Protein AF-A0A6I1EK51-F1 (afdb_monomer_lite)

Sequence (534 aa):
MQSDRTPATSALEREQICSVLRYAKEVHQCINKRSFNIDARSSDCECLYLDSIDDSLEGIDIGGPEDDFILKVTAPVIPAFPEPAPILIDWLVGETQNEDWTPDDSLRERMHLPISRCTPRDLWKASERLGLPADLHGTYALVSFEDDLVRVDEFRTWSRNKKTTLPNELLRWVDTESRQPVEQRYLPVDELNSAERKAFEKRFVELSKASAAKRQKHSTDSQPLLLPGKTPEILFSDDPARQLALTKWLAERQEWLKQTHDANIVMDLYLKLYELRTRLSDSNLRDEIVLGNYILQTAATLEADIKYPLLCRTLVFELGANAKSIELKADLAAQSRVQNEVFTALPTKFSINFNAVQDVVKDPQINEAGLEFATTDHFQASFEALANRLAPKSAWSEDKNHLPFNQGMQVAIYPRPVLLYRKRLLGVGQAISNIIDAIHDQVIDPPAALKSLVCPSSLDESLSSKPLPDLNERIARAAGESQQILLTEAANEDQLRIAQMLSEGKNVIVLGPPGTGKTHTIANLMGDLPVNVK

pLDDT: mean 75.13, std 18.63, range [26.06, 98.12]

Radius of gyration: 46.64 Å; chains: 1; bounding box: 117×69×121 Å

InterPro domains:
  IPR027417 P-loop containing nucleoside triphosphate hydrolase [G3DSA:3.40.50.300] (461-530)
  IPR027417 P-loop containing nucleoside triphosphate hydrolase [SSF52540] (487-52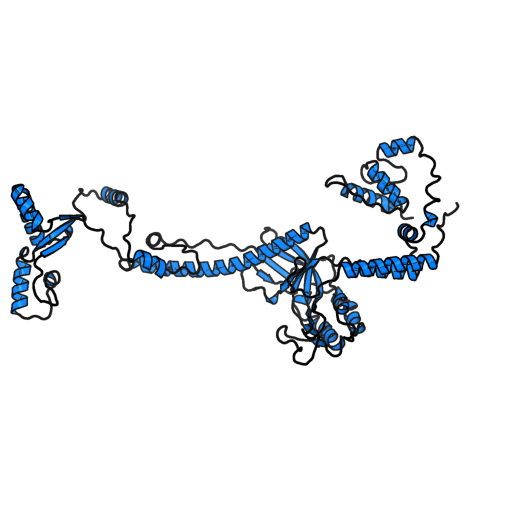9)

Organism: NCBI:txid1944635

Structure (mmCIF, N/CA/C/O backbone):
data_AF-A0A6I1EK51-F1
#
_entry.id   AF-A0A6I1EK51-F1
#
loop_
_atom_site.group_PDB
_atom_site.id
_atom_site.type_symbol
_atom_site.label_atom_id
_atom_site.label_alt_id
_atom_site.label_comp_id
_atom_site.label_asym_id
_atom_site.label_entity_id
_atom_site.label_seq_id
_atom_site.pdbx_PDB_ins_code
_atom_site.Cartn_x
_atom_site.Cartn_y
_atom_site.Cartn_z
_atom_site.occupancy
_atom_site.B_iso_or_equiv
_atom_site.auth_seq_id
_atom_site.auth_comp_id
_atom_site.auth_asym_id
_atom_site.auth_atom_id
_atom_site.pdbx_PDB_model_num
ATOM 1 N N . MET A 1 1 ? -47.350 31.816 30.071 1.00 32.69 1 MET A N 1
ATOM 2 C CA . MET A 1 1 ? -46.045 31.123 30.118 1.00 32.69 1 MET A CA 1
ATOM 3 C C . MET A 1 1 ? -46.243 29.785 30.820 1.00 32.69 1 MET A C 1
ATOM 5 O O . MET A 1 1 ? -46.012 29.687 32.015 1.00 32.69 1 MET A O 1
ATOM 9 N N . GLN A 1 2 ? -46.764 28.785 30.109 1.00 26.06 2 GLN A N 1
ATOM 10 C CA . GLN A 1 2 ? -46.686 27.387 30.533 1.00 26.06 2 GLN A CA 1
ATOM 11 C C . GLN A 1 2 ? -45.528 26.794 29.737 1.00 26.06 2 GLN A C 1
ATOM 13 O O . GLN A 1 2 ? -45.559 26.809 28.512 1.00 26.06 2 GLN A O 1
ATOM 18 N N . SER A 1 3 ? -44.456 26.402 30.420 1.00 31.52 3 SER A N 1
ATOM 19 C CA . SER A 1 3 ? -43.398 25.612 29.805 1.00 31.52 3 SER A CA 1
ATOM 20 C C . SER A 1 3 ? -43.971 24.216 29.567 1.00 31.52 3 SER A C 1
ATOM 22 O O . SER A 1 3 ? -44.177 23.492 30.545 1.00 31.52 3 SER A O 1
ATOM 24 N N . ASP A 1 4 ? -44.239 23.854 28.314 1.00 34.12 4 ASP A N 1
ATOM 25 C CA . ASP A 1 4 ? -44.448 22.461 27.908 1.00 34.12 4 ASP A CA 1
ATOM 26 C C . ASP A 1 4 ? -43.146 21.701 28.179 1.00 34.12 4 ASP A C 1
ATOM 28 O O . ASP A 1 4 ? -42.238 21.637 27.354 1.00 34.12 4 ASP A O 1
ATOM 32 N N . ARG A 1 5 ? -43.001 21.184 29.399 1.00 39.34 5 ARG A N 1
ATOM 33 C CA . ARG A 1 5 ? -41.981 20.189 29.705 1.00 39.34 5 ARG A CA 1
ATOM 34 C C . ARG A 1 5 ? -42.558 18.856 29.268 1.00 39.34 5 ARG A C 1
ATOM 36 O O . ARG A 1 5 ? -43.471 18.346 29.914 1.00 39.34 5 ARG A O 1
ATOM 43 N N . THR A 1 6 ? -42.019 18.297 28.189 1.00 49.66 6 THR A N 1
ATOM 44 C CA . THR A 1 6 ? -42.190 16.879 27.862 1.00 49.66 6 THR A CA 1
ATOM 45 C C . THR A 1 6 ? -41.964 16.042 29.128 1.00 49.66 6 THR A C 1
ATOM 47 O O . THR A 1 6 ? -40.975 16.287 29.830 1.00 49.66 6 THR A O 1
ATOM 50 N N . PRO A 1 7 ? -42.859 15.095 29.463 1.00 56.88 7 PRO A N 1
ATOM 51 C CA . PRO A 1 7 ? -42.707 14.278 30.660 1.00 56.88 7 PRO A CA 1
ATOM 52 C C . PRO A 1 7 ? -41.364 13.541 30.620 1.00 56.88 7 PRO A C 1
ATOM 54 O O . PRO A 1 7 ? -40.949 13.026 29.579 1.00 56.88 7 PRO A O 1
ATOM 57 N N . ALA A 1 8 ? -40.658 13.545 31.752 1.00 62.00 8 ALA A N 1
ATOM 58 C CA . ALA A 1 8 ? -39.363 12.890 31.873 1.00 62.00 8 ALA A CA 1
ATOM 59 C C . ALA A 1 8 ? -39.512 11.384 31.606 1.00 62.00 8 ALA A C 1
ATOM 61 O O . ALA A 1 8 ? -40.393 10.740 32.175 1.00 62.00 8 ALA A O 1
ATOM 62 N N . THR A 1 9 ? -38.642 10.840 30.754 1.00 69.06 9 THR A N 1
ATOM 63 C CA . THR A 1 9 ? -38.655 9.425 30.358 1.00 69.06 9 THR A CA 1
ATOM 64 C C . THR A 1 9 ? -38.531 8.523 31.584 1.00 69.06 9 THR A C 1
ATOM 66 O O . THR A 1 9 ? -37.636 8.719 32.413 1.00 69.06 9 THR A O 1
ATOM 69 N N . SER A 1 10 ? -39.420 7.541 31.714 1.00 80.94 10 SER A N 1
ATOM 70 C CA . SER A 1 10 ? -39.432 6.619 32.850 1.00 80.94 10 SER A CA 1
ATOM 71 C C . SER A 1 10 ? -38.206 5.697 32.849 1.00 80.94 10 SER A C 1
ATOM 73 O O . SER A 1 10 ? -37.585 5.446 31.815 1.00 80.94 10 SER A O 1
ATOM 75 N N . ALA A 1 11 ? -37.852 5.149 34.016 1.00 80.75 11 ALA A N 1
ATOM 76 C CA . ALA A 1 11 ? -36.734 4.207 34.131 1.00 80.75 11 ALA A CA 1
ATOM 77 C C . ALA A 1 11 ? -36.932 2.946 33.265 1.00 80.75 11 ALA A C 1
ATOM 79 O O . ALA A 1 11 ? -35.971 2.434 32.696 1.00 80.75 11 ALA A O 1
ATOM 80 N N . LEU A 1 12 ? -38.180 2.483 33.126 1.00 82.31 12 LEU A N 1
ATOM 81 C CA . LEU A 1 12 ? -38.532 1.338 32.284 1.00 82.31 12 LEU A CA 1
ATOM 82 C C . LEU A 1 12 ? -38.312 1.643 30.796 1.00 82.31 12 LEU A C 1
ATOM 84 O O . LEU A 1 12 ? -37.705 0.841 30.091 1.00 82.31 12 LEU A O 1
ATOM 88 N N . GLU A 1 13 ? -38.755 2.815 30.335 1.00 81.62 13 GLU A N 1
ATOM 89 C CA . GLU A 1 13 ? -38.559 3.260 28.950 1.00 81.62 13 GLU A CA 1
ATOM 90 C C . GLU A 1 13 ? -37.073 3.422 28.616 1.00 81.62 13 GLU A C 1
ATOM 92 O O . GLU A 1 13 ? -36.632 2.994 27.551 1.00 81.62 13 GLU A O 1
ATOM 97 N N . ARG A 1 14 ? -36.275 3.984 29.535 1.00 85.38 14 ARG A N 1
ATOM 98 C CA . ARG A 1 14 ? -34.819 4.099 29.350 1.00 85.38 14 ARG A CA 1
ATOM 99 C C . ARG A 1 14 ? -34.161 2.733 29.192 1.00 85.38 14 ARG A C 1
ATOM 101 O O . ARG A 1 14 ? -33.374 2.553 28.268 1.00 85.38 14 ARG A O 1
ATOM 108 N N . GLU A 1 15 ? -34.512 1.761 30.032 1.00 86.56 15 GLU A N 1
ATOM 109 C CA . GLU A 1 15 ? -33.936 0.415 29.939 1.00 86.56 15 GLU A CA 1
ATOM 110 C C . GLU A 1 15 ? -34.327 -0.293 28.634 1.00 86.56 15 GLU A C 1
ATOM 112 O O . GLU A 1 15 ? -33.496 -0.939 27.995 1.00 86.56 15 GLU A O 1
ATOM 117 N N . GLN A 1 16 ? -35.570 -0.128 28.183 1.00 85.88 16 GLN A N 1
ATOM 118 C CA . GLN A 1 16 ? -36.017 -0.674 26.905 1.00 85.88 16 GLN A CA 1
ATOM 119 C C . GLN A 1 16 ? -35.296 -0.023 25.708 1.00 85.88 16 GLN A C 1
ATOM 121 O O . GLN A 1 16 ? -34.880 -0.735 24.793 1.00 85.88 16 GLN A O 1
ATOM 126 N N . ILE A 1 17 ? -35.074 1.297 25.728 1.00 86.25 17 ILE A N 1
ATOM 127 C CA . ILE A 1 17 ? -34.278 2.002 24.707 1.00 86.25 17 ILE A CA 1
ATOM 128 C C . ILE A 1 17 ? -32.831 1.495 24.711 1.00 86.25 17 ILE A C 1
ATOM 130 O O . ILE A 1 17 ? -32.292 1.163 23.652 1.00 86.25 17 ILE A O 1
ATOM 134 N N . CYS A 1 18 ? -32.212 1.364 25.888 1.00 87.38 18 CYS A N 1
ATOM 135 C CA . CYS A 1 18 ? -30.871 0.798 26.023 1.00 87.38 18 CYS A CA 1
ATOM 136 C C . CYS A 1 18 ? -30.801 -0.634 25.474 1.00 87.38 18 CYS A C 1
ATOM 138 O O . CYS A 1 18 ? -29.835 -0.976 24.798 1.00 87.38 18 CYS A O 1
ATOM 140 N N . SER A 1 19 ? -31.830 -1.457 25.692 1.00 86.88 19 SER A N 1
ATOM 141 C CA . SER A 1 19 ? -31.914 -2.814 25.138 1.00 86.88 19 SER A CA 1
ATOM 142 C C . SER A 1 19 ? -31.932 -2.828 23.601 1.00 86.88 19 SER A C 1
ATOM 144 O O . SER A 1 19 ? -31.164 -3.567 22.983 1.00 86.88 19 SER A O 1
ATOM 146 N N . VAL A 1 20 ? -32.723 -1.955 22.965 1.00 87.38 20 VAL A N 1
ATOM 147 C CA . VAL A 1 20 ? -32.745 -1.811 21.494 1.00 87.38 20 VAL A CA 1
ATOM 148 C C . VAL A 1 20 ? -31.381 -1.369 20.959 1.00 87.38 20 VAL A C 1
ATOM 150 O O . VAL A 1 20 ? -30.902 -1.906 19.961 1.00 87.38 20 VAL A O 1
ATOM 153 N N . LEU A 1 21 ? -30.722 -0.424 21.634 1.00 87.06 21 LEU A N 1
ATOM 154 C CA . LEU A 1 21 ? -29.387 0.039 21.254 1.00 87.06 21 LEU A CA 1
ATOM 155 C C . LEU A 1 21 ? -28.322 -1.058 21.415 1.00 87.06 21 LEU A C 1
ATOM 157 O O . LEU A 1 21 ? -27.471 -1.206 20.536 1.00 87.06 21 LEU A O 1
ATOM 161 N N . ARG A 1 22 ? -28.385 -1.869 22.482 1.00 87.06 22 ARG A N 1
ATOM 162 C CA . ARG A 1 22 ? -27.519 -3.052 22.649 1.00 87.06 22 ARG A CA 1
ATOM 163 C C . ARG A 1 22 ? -27.724 -4.041 21.503 1.00 87.06 22 ARG A C 1
ATOM 165 O O . ARG A 1 22 ? -26.744 -4.454 20.890 1.00 87.06 22 ARG A O 1
ATOM 172 N N . TYR A 1 23 ? -28.975 -4.343 21.152 1.00 86.31 23 TYR A N 1
ATOM 173 C CA . TYR A 1 23 ? -29.287 -5.210 20.015 1.00 86.31 23 TYR A CA 1
ATOM 174 C C . TYR A 1 23 ? -28.735 -4.650 18.695 1.00 86.31 23 TYR A C 1
ATOM 176 O O . TYR A 1 23 ? -28.079 -5.365 17.942 1.00 86.31 23 TYR A O 1
ATOM 184 N N . ALA A 1 24 ? -28.921 -3.354 18.426 1.00 83.38 24 ALA A N 1
ATOM 185 C CA . ALA A 1 24 ? -28.376 -2.709 17.230 1.00 83.38 24 ALA A CA 1
ATOM 186 C C . ALA A 1 24 ? -26.839 -2.779 17.177 1.00 83.38 24 ALA A C 1
ATOM 188 O O . ALA A 1 24 ? -26.269 -3.012 16.109 1.00 83.38 24 ALA A O 1
ATOM 189 N N . LYS A 1 25 ? -26.165 -2.625 18.325 1.00 81.31 25 LYS A N 1
ATOM 190 C CA . LYS A 1 25 ? -24.712 -2.798 18.451 1.00 81.31 25 LYS A CA 1
ATOM 191 C C . LYS A 1 25 ? -24.286 -4.228 18.112 1.00 81.31 25 LYS A C 1
ATOM 193 O O . LYS A 1 25 ? -23.350 -4.395 17.334 1.00 81.31 25 LYS A O 1
ATOM 198 N N . GLU A 1 26 ? -24.969 -5.239 18.644 1.00 78.12 26 GLU A N 1
ATOM 199 C CA . GLU A 1 26 ? -24.680 -6.652 18.354 1.00 78.12 26 GLU A CA 1
ATOM 200 C C . GLU A 1 26 ? -24.901 -6.985 16.874 1.00 78.12 26 GLU A C 1
ATOM 202 O O . GLU A 1 26 ? -24.024 -7.559 16.229 1.00 78.12 26 GLU A O 1
ATOM 207 N N . VAL A 1 27 ? -26.023 -6.550 16.292 1.00 78.88 27 VAL A N 1
ATOM 208 C CA . VAL A 1 27 ? -26.305 -6.727 14.859 1.00 78.88 27 VAL A CA 1
ATOM 209 C C . VAL A 1 27 ? -25.224 -6.063 14.007 1.00 78.88 27 VAL A C 1
ATOM 211 O O . VAL A 1 27 ? -24.719 -6.677 13.068 1.00 78.88 27 VAL A O 1
ATOM 214 N N . HIS A 1 28 ? -24.816 -4.840 14.351 1.00 73.94 28 HIS A N 1
ATOM 215 C CA . HIS A 1 28 ? -23.736 -4.142 13.658 1.00 73.94 28 HIS A CA 1
ATOM 216 C C . HIS A 1 28 ? -22.404 -4.906 13.743 1.00 73.94 28 HIS A C 1
ATOM 218 O O . HIS A 1 28 ? -21.699 -5.010 12.741 1.00 73.94 28 HIS A O 1
ATOM 224 N N . GLN A 1 29 ? -22.073 -5.485 14.902 1.00 69.00 29 GLN A N 1
ATOM 225 C CA . GLN A 1 29 ? -20.880 -6.321 15.080 1.00 69.00 29 GLN A CA 1
ATOM 226 C C . GLN A 1 29 ? -20.943 -7.617 14.262 1.00 69.00 29 GLN A C 1
ATOM 228 O O . GLN A 1 29 ? -19.933 -8.032 13.694 1.00 69.00 29 GLN A O 1
ATOM 233 N N . CYS A 1 30 ? -22.115 -8.250 14.168 1.00 67.19 30 CYS A N 1
ATOM 234 C CA . CYS A 1 30 ? -22.306 -9.451 13.358 1.00 67.19 30 CYS A CA 1
ATOM 235 C C . CYS A 1 30 ? -22.201 -9.166 11.856 1.00 67.19 30 CYS A C 1
ATOM 237 O O . CYS A 1 30 ? -21.575 -9.943 11.138 1.00 67.19 30 CYS A O 1
ATOM 239 N N . ILE A 1 31 ? -22.790 -8.061 11.386 1.00 64.88 31 ILE A N 1
ATOM 240 C CA . ILE A 1 31 ? -22.738 -7.652 9.974 1.00 64.88 31 ILE A CA 1
ATOM 241 C C . ILE A 1 31 ? -21.311 -7.265 9.578 1.00 64.88 31 ILE A C 1
ATOM 243 O O . ILE A 1 31 ? -20.850 -7.630 8.501 1.00 64.88 31 ILE A O 1
ATOM 247 N N . ASN A 1 32 ? -20.592 -6.573 10.462 1.00 61.59 32 ASN A N 1
ATOM 248 C CA . ASN A 1 32 ? -19.251 -6.057 10.194 1.00 61.59 32 ASN A CA 1
ATOM 249 C C . ASN A 1 32 ? -18.153 -6.914 10.830 1.00 61.59 32 ASN A C 1
ATOM 251 O O . ASN A 1 32 ? -17.145 -6.379 11.297 1.00 61.59 32 ASN A O 1
ATOM 255 N N . LYS A 1 33 ? -18.341 -8.240 10.876 1.00 63.34 33 LYS A N 1
ATOM 256 C CA . LYS A 1 33 ? -17.359 -9.160 11.458 1.00 63.34 33 LYS A CA 1
ATOM 257 C C . LYS A 1 33 ? -16.041 -9.046 10.683 1.00 63.34 33 LYS A C 1
ATOM 259 O O . LYS A 1 33 ? -15.922 -9.506 9.551 1.00 63.34 33 LYS A O 1
ATOM 264 N N . ARG A 1 34 ? -15.074 -8.356 11.286 1.00 67.88 34 ARG A N 1
ATOM 265 C CA . ARG A 1 34 ? -13.834 -7.928 10.636 1.00 67.88 34 ARG A CA 1
ATOM 266 C C . ARG A 1 34 ? -12.855 -9.094 10.535 1.00 67.88 34 ARG A C 1
ATOM 268 O O . ARG A 1 34 ? -12.642 -9.805 11.515 1.00 67.88 34 ARG A O 1
ATOM 275 N N . SER A 1 35 ? -12.225 -9.249 9.372 1.00 76.62 35 SER A N 1
ATOM 276 C CA . SER A 1 35 ? -10.992 -10.031 9.274 1.00 76.62 35 SER A CA 1
ATOM 277 C C . SER A 1 35 ? -9.847 -9.193 9.832 1.00 76.62 35 SER A C 1
ATOM 279 O O . SER A 1 35 ? -9.621 -8.070 9.379 1.00 76.62 35 SER A O 1
ATOM 281 N N . PHE A 1 36 ? -9.133 -9.732 10.814 1.00 87.62 36 PHE A N 1
ATOM 282 C CA . PHE A 1 36 ? -7.933 -9.111 11.370 1.00 87.62 36 PHE A CA 1
ATOM 283 C C . PHE A 1 36 ? -6.652 -9.704 10.777 1.00 87.62 36 PHE A C 1
ATOM 285 O O . PHE A 1 36 ? -5.587 -9.561 11.365 1.00 87.62 36 PHE A O 1
ATOM 292 N N . ASN A 1 37 ? -6.737 -10.339 9.610 1.00 91.00 37 ASN A N 1
ATOM 293 C CA . ASN A 1 37 ? -5.582 -10.752 8.826 1.00 91.00 37 ASN A CA 1
ATOM 294 C C . ASN A 1 37 ? -5.502 -9.890 7.558 1.00 91.00 37 ASN A C 1
ATOM 296 O O . ASN A 1 37 ? -6.319 -10.054 6.651 1.00 91.00 37 ASN A O 1
ATOM 300 N N . ILE A 1 38 ? -4.541 -8.961 7.518 1.00 91.44 38 ILE A N 1
ATOM 301 C CA . ILE A 1 38 ? -4.350 -8.039 6.382 1.00 91.44 38 ILE A CA 1
ATOM 302 C C . ILE A 1 38 ? -3.726 -8.703 5.147 1.00 91.44 38 ILE A C 1
ATOM 304 O O . ILE A 1 38 ? -3.858 -8.163 4.055 1.00 91.44 38 ILE A O 1
ATOM 308 N N . ASP A 1 39 ? -3.095 -9.872 5.302 1.00 87.62 39 ASP A N 1
ATOM 309 C CA . ASP A 1 39 ? -2.516 -10.632 4.184 1.00 87.62 39 ASP A CA 1
ATOM 310 C C . ASP A 1 39 ? -3.556 -11.515 3.482 1.00 87.62 39 ASP A C 1
ATOM 312 O O . ASP A 1 39 ? -3.334 -12.000 2.368 1.00 87.62 39 ASP A O 1
ATOM 316 N N . ALA A 1 40 ? -4.693 -11.767 4.135 1.00 79.88 40 ALA A N 1
ATOM 317 C CA . ALA A 1 40 ? -5.772 -12.536 3.545 1.00 79.88 40 ALA A CA 1
ATOM 318 C C . ALA A 1 40 ? -6.351 -11.746 2.364 1.00 79.88 40 ALA A C 1
ATOM 320 O O . ALA A 1 40 ? -7.013 -10.727 2.557 1.00 79.88 40 ALA A O 1
ATOM 321 N N . ARG A 1 41 ? -6.098 -12.219 1.133 1.00 65.50 41 ARG A N 1
ATOM 322 C CA . ARG A 1 41 ? -6.604 -11.593 -0.100 1.00 65.50 41 ARG A CA 1
ATOM 323 C C . ARG A 1 41 ? -8.112 -11.359 0.016 1.00 65.50 41 ARG A C 1
ATOM 325 O O . ARG A 1 41 ? -8.895 -12.307 0.009 1.00 65.50 41 ARG A O 1
ATOM 332 N N . SER A 1 42 ? -8.502 -10.094 0.104 1.00 69.62 42 SER A N 1
ATOM 333 C CA . SER A 1 42 ? -9.885 -9.644 0.213 1.00 69.62 42 SER A CA 1
ATOM 334 C C . SER A 1 42 ? -10.058 -8.392 -0.636 1.00 69.62 42 SER A C 1
ATOM 336 O O . SER A 1 42 ? -9.165 -7.555 -0.689 1.00 69.62 42 SER A O 1
ATOM 338 N N . SER A 1 43 ? -11.216 -8.232 -1.276 1.00 65.06 43 SER A N 1
ATOM 339 C CA . SER A 1 43 ? -11.540 -7.013 -2.032 1.00 65.06 43 SER A CA 1
ATOM 340 C C . SER A 1 43 ? -11.581 -5.755 -1.157 1.00 65.06 43 SER A C 1
ATOM 342 O O . SER A 1 43 ? -11.458 -4.643 -1.661 1.00 65.06 43 SER A O 1
ATOM 344 N N . ASP A 1 44 ? -11.775 -5.935 0.151 1.00 70.44 44 ASP A N 1
ATOM 345 C CA . ASP A 1 44 ? -12.018 -4.861 1.115 1.00 70.44 44 ASP A CA 1
ATOM 346 C C . ASP A 1 44 ? -10.744 -4.383 1.837 1.00 70.44 44 ASP A C 1
ATOM 348 O O . ASP A 1 44 ? -10.822 -3.496 2.692 1.00 70.44 44 ASP A O 1
ATOM 352 N N . CYS A 1 45 ? -9.592 -5.005 1.562 1.00 83.75 45 CYS A N 1
ATOM 353 C CA . CYS A 1 45 ? -8.348 -4.769 2.286 1.00 83.75 45 CYS A CA 1
ATOM 354 C C . CYS A 1 45 ? -7.134 -4.982 1.376 1.00 83.75 45 CYS A C 1
ATOM 356 O O . CYS A 1 45 ? -6.926 -6.082 0.869 1.00 83.75 45 CYS A O 1
ATOM 358 N N . GLU A 1 46 ? -6.302 -3.953 1.233 1.00 91.31 46 GLU A N 1
ATOM 359 C CA . GLU A 1 46 ? -5.016 -4.045 0.541 1.00 91.31 46 GLU A CA 1
ATOM 360 C C . GLU A 1 46 ? -3.896 -3.523 1.426 1.00 91.31 46 GLU A C 1
ATOM 362 O O . GLU A 1 46 ? -4.007 -2.444 2.009 1.00 91.31 46 GLU A O 1
ATOM 367 N N . CYS A 1 47 ? -2.804 -4.281 1.502 1.00 93.56 47 CYS A N 1
ATOM 368 C CA . CYS A 1 47 ? -1.622 -3.903 2.257 1.00 93.56 47 CYS A CA 1
ATOM 369 C C . CYS A 1 47 ? -0.383 -3.790 1.360 1.00 93.56 47 CYS A C 1
ATOM 371 O O . CYS A 1 47 ? -0.192 -4.571 0.424 1.00 93.56 47 CYS A O 1
ATOM 373 N N . LEU A 1 48 ? 0.483 -2.834 1.680 1.00 94.81 48 LEU A N 1
ATOM 374 C CA . LEU A 1 48 ? 1.817 -2.675 1.110 1.00 94.81 48 LEU A CA 1
ATOM 375 C C . LEU A 1 48 ? 2.795 -2.427 2.259 1.00 94.81 48 LEU A C 1
ATOM 377 O O . LEU A 1 48 ? 2.662 -1.448 2.988 1.00 94.81 48 LEU A O 1
ATOM 381 N N . TYR A 1 49 ? 3.757 -3.325 2.451 1.00 94.94 49 TYR A N 1
ATOM 382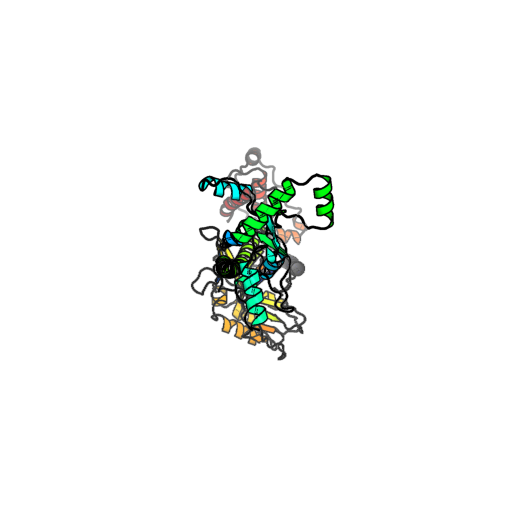 C CA . TYR A 1 49 ? 4.770 -3.160 3.490 1.00 94.94 49 TYR A CA 1
ATOM 383 C C . TYR A 1 49 ? 5.860 -2.205 3.012 1.00 94.94 49 TYR A C 1
ATOM 385 O O . TYR A 1 49 ? 6.365 -2.379 1.903 1.00 94.94 49 TYR A O 1
ATOM 393 N N . LEU A 1 50 ? 6.254 -1.235 3.843 1.00 93.44 50 LEU A N 1
ATOM 394 C CA . LEU A 1 50 ? 7.299 -0.279 3.448 1.00 93.44 50 LEU A CA 1
ATOM 395 C C . LEU A 1 50 ? 8.640 -0.986 3.210 1.00 93.44 50 LEU A C 1
ATOM 397 O O . LEU A 1 50 ? 9.333 -0.675 2.256 1.00 93.44 50 LEU A O 1
ATOM 401 N N . ASP A 1 51 ? 8.931 -2.030 3.990 1.00 91.88 51 ASP A N 1
ATOM 402 C CA . ASP A 1 51 ? 10.135 -2.862 3.850 1.00 91.88 51 ASP A CA 1
ATOM 403 C C . ASP A 1 51 ? 10.199 -3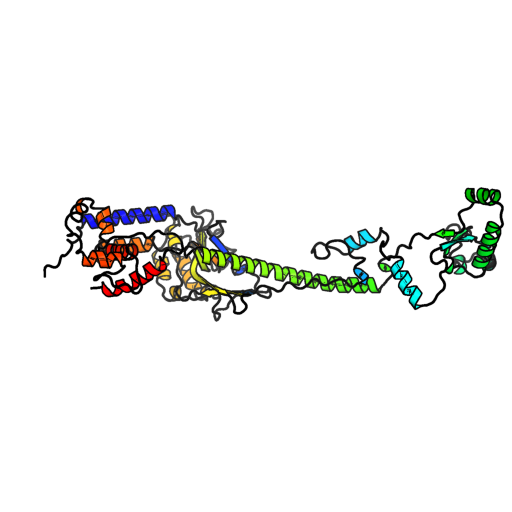.729 2.580 1.00 91.88 51 ASP A C 1
ATOM 405 O O . ASP A 1 51 ? 11.185 -4.431 2.364 1.00 91.88 51 ASP A O 1
ATOM 409 N N . SER A 1 52 ? 9.130 -3.742 1.782 1.00 92.31 52 SER A N 1
ATOM 410 C CA . SER A 1 52 ? 9.075 -4.450 0.498 1.00 92.31 52 SER A CA 1
ATOM 411 C C . SER A 1 52 ? 9.234 -3.522 -0.704 1.00 92.31 52 SER A C 1
ATOM 413 O O . SER A 1 52 ? 9.263 -4.003 -1.834 1.00 92.31 52 SER A O 1
ATOM 415 N N . ILE A 1 53 ? 9.303 -2.212 -0.463 1.00 92.88 53 ILE A N 1
ATOM 416 C CA . ILE A 1 53 ? 9.522 -1.198 -1.487 1.00 92.88 53 ILE A CA 1
ATOM 417 C C . ILE A 1 53 ? 11.032 -1.002 -1.617 1.00 92.88 53 ILE A C 1
ATOM 419 O O . ILE A 1 53 ? 11.709 -0.785 -0.616 1.00 92.88 53 ILE A O 1
ATOM 423 N N . ASP A 1 54 ? 11.546 -1.096 -2.840 1.00 91.94 54 ASP A N 1
ATOM 424 C CA . ASP A 1 54 ? 12.943 -0.789 -3.132 1.00 91.94 54 ASP A CA 1
ATOM 425 C C . ASP A 1 54 ? 13.109 0.731 -3.262 1.00 91.94 54 ASP A C 1
ATOM 427 O O . ASP A 1 54 ? 12.753 1.326 -4.280 1.00 91.94 54 ASP A O 1
ATOM 431 N N . ASP A 1 55 ? 13.597 1.360 -2.196 1.00 89.75 55 ASP A N 1
ATOM 432 C CA . ASP A 1 55 ? 13.863 2.798 -2.112 1.00 89.75 55 ASP A CA 1
ATOM 433 C C . ASP A 1 55 ? 15.179 3.212 -2.790 1.00 89.75 55 ASP A C 1
ATOM 435 O O . ASP A 1 55 ? 15.503 4.397 -2.837 1.00 89.75 55 ASP A O 1
ATOM 439 N N . SER A 1 56 ? 15.930 2.261 -3.360 1.00 92.19 56 SER A N 1
ATOM 440 C CA . SER A 1 56 ? 17.106 2.566 -4.182 1.00 92.19 56 SER A CA 1
ATOM 441 C C . SER A 1 56 ? 16.750 2.969 -5.619 1.00 92.19 56 SER A C 1
ATOM 443 O O . SER A 1 56 ? 17.598 3.516 -6.332 1.00 92.19 56 SER A O 1
ATOM 445 N N . LEU A 1 57 ? 15.506 2.719 -6.045 1.00 92.56 57 LEU A N 1
ATOM 446 C CA . LEU A 1 57 ? 15.016 3.031 -7.385 1.00 92.56 57 LEU A CA 1
ATOM 447 C C . LEU A 1 57 ? 14.703 4.524 -7.540 1.00 92.56 57 LEU A C 1
ATOM 449 O O . LEU A 1 57 ? 14.004 5.130 -6.727 1.00 92.56 57 LEU A O 1
ATOM 453 N N . GLU A 1 58 ? 15.165 5.115 -8.644 1.00 91.38 58 GLU A N 1
ATOM 454 C CA . GLU A 1 58 ? 14.917 6.525 -8.946 1.00 91.38 58 GLU A CA 1
ATOM 455 C C . GLU A 1 58 ? 13.411 6.811 -9.074 1.00 91.38 58 GLU A C 1
ATOM 457 O O . GLU A 1 58 ? 12.711 6.230 -9.904 1.00 91.38 58 GLU A O 1
ATOM 462 N N . GLY A 1 59 ? 12.917 7.751 -8.266 1.00 91.19 59 GLY A N 1
ATOM 463 C CA . GLY A 1 59 ? 11.512 8.155 -8.248 1.00 91.19 59 GLY A CA 1
ATOM 464 C C . GLY A 1 59 ? 10.703 7.586 -7.084 1.00 91.19 59 GLY A C 1
ATOM 465 O O . GLY A 1 59 ? 9.535 7.958 -6.963 1.00 91.19 59 GLY A O 1
ATOM 466 N N . ILE A 1 60 ? 11.289 6.751 -6.224 1.00 95.31 60 ILE A N 1
ATOM 467 C CA . ILE A 1 60 ? 10.700 6.333 -4.948 1.00 95.31 60 ILE A CA 1
ATOM 468 C C . ILE A 1 60 ? 11.459 7.016 -3.811 1.00 95.31 60 ILE A C 1
ATOM 470 O O . ILE A 1 60 ? 12.651 6.795 -3.651 1.00 95.31 60 ILE A O 1
ATOM 474 N N . ASP A 1 61 ? 10.752 7.787 -2.987 1.00 93.75 61 ASP A N 1
ATOM 475 C CA . ASP A 1 61 ? 11.300 8.368 -1.762 1.00 93.75 61 ASP A CA 1
ATOM 476 C C . ASP A 1 61 ? 10.467 7.893 -0.559 1.00 93.75 61 ASP A C 1
ATOM 478 O O . ASP A 1 61 ? 9.252 8.126 -0.493 1.00 93.75 61 ASP A O 1
ATOM 482 N N . ILE A 1 62 ? 11.110 7.235 0.409 1.00 92.56 62 ILE A N 1
ATOM 483 C CA . ILE A 1 62 ? 10.512 6.936 1.718 1.00 92.56 62 ILE A CA 1
ATOM 484 C C . ILE A 1 62 ? 10.862 8.087 2.658 1.00 92.56 62 ILE A C 1
ATOM 486 O O . ILE A 1 62 ? 12.034 8.407 2.846 1.00 92.56 62 ILE A O 1
ATOM 490 N N . GLY A 1 63 ? 9.839 8.723 3.226 1.00 87.75 63 GLY A N 1
ATOM 491 C CA . GLY A 1 63 ? 10.033 9.897 4.072 1.00 87.75 63 GLY A CA 1
ATOM 492 C C . GLY A 1 63 ? 10.729 9.556 5.385 1.00 87.75 63 GLY A C 1
ATOM 493 O O . GLY A 1 63 ? 10.450 8.530 6.013 1.00 87.75 63 GLY A O 1
ATOM 494 N N . GLY A 1 64 ? 11.643 10.427 5.799 1.00 84.56 64 GLY A N 1
ATOM 495 C CA . GLY A 1 64 ? 12.292 10.384 7.098 1.00 84.56 64 GLY A CA 1
ATOM 496 C C . GLY A 1 64 ? 11.423 10.980 8.215 1.00 84.56 64 GLY A C 1
ATOM 497 O O . GLY A 1 64 ? 10.287 11.391 7.994 1.00 84.56 64 GLY A O 1
ATOM 498 N N . PRO A 1 65 ? 11.949 11.056 9.449 1.00 77.00 65 PRO A N 1
ATOM 499 C CA . PRO A 1 65 ? 11.216 11.597 10.599 1.00 77.00 65 PRO A CA 1
ATOM 500 C C . PRO A 1 65 ? 10.893 13.098 10.495 1.00 77.00 65 PRO A C 1
ATOM 502 O O . PRO A 1 65 ? 9.982 13.563 11.171 1.00 77.00 65 PRO A O 1
ATOM 505 N N . GLU A 1 66 ? 11.627 13.847 9.669 1.00 78.56 66 GLU A N 1
ATOM 506 C CA . GLU A 1 66 ? 11.427 15.290 9.456 1.00 78.56 66 GLU A CA 1
ATOM 507 C C . GLU A 1 66 ? 10.521 15.596 8.249 1.00 78.56 66 GLU A C 1
ATOM 509 O O . GLU A 1 66 ? 10.127 16.747 8.049 1.00 78.56 66 GLU A O 1
ATOM 514 N N . ASP A 1 67 ? 10.202 14.587 7.432 1.00 85.62 67 ASP A N 1
ATOM 515 C CA . ASP A 1 67 ? 9.387 14.753 6.230 1.00 85.62 67 ASP A CA 1
ATOM 516 C C . ASP A 1 67 ? 7.886 14.713 6.563 1.00 85.62 67 ASP A C 1
ATOM 518 O O . ASP A 1 67 ? 7.430 14.006 7.463 1.00 85.62 67 ASP A O 1
ATOM 522 N N . ASP A 1 68 ? 7.083 15.465 5.806 1.00 86.31 68 ASP A N 1
ATOM 523 C CA . ASP A 1 68 ? 5.621 15.511 5.968 1.00 86.31 68 ASP A CA 1
ATOM 524 C C . ASP A 1 68 ? 4.887 14.358 5.250 1.00 86.31 68 ASP A C 1
ATOM 526 O O . ASP A 1 68 ? 3.664 14.210 5.374 1.00 86.31 68 ASP A O 1
ATOM 530 N N . PHE A 1 69 ? 5.631 13.522 4.521 1.00 92.38 69 PHE A N 1
ATOM 531 C CA . PHE A 1 69 ? 5.156 12.352 3.787 1.00 92.38 69 PHE A CA 1
ATOM 532 C C . PHE A 1 69 ? 5.837 11.072 4.283 1.00 92.38 69 PHE A C 1
ATOM 534 O O . PHE A 1 69 ? 6.945 11.110 4.796 1.00 92.38 69 PHE A O 1
ATOM 541 N N . ILE A 1 70 ? 5.181 9.919 4.110 1.00 95.06 70 ILE A N 1
ATOM 542 C CA . ILE A 1 70 ? 5.771 8.597 4.400 1.00 95.06 70 ILE A CA 1
ATOM 543 C C . ILE A 1 70 ? 6.269 7.894 3.136 1.00 95.06 70 ILE A C 1
ATOM 545 O O . ILE A 1 70 ? 7.226 7.128 3.177 1.00 95.06 70 ILE A O 1
ATOM 549 N N . LEU A 1 71 ? 5.617 8.149 2.002 1.00 95.75 71 LEU A N 1
ATOM 550 C CA . LEU A 1 71 ? 5.976 7.587 0.707 1.00 95.75 71 LEU A CA 1
ATOM 551 C C . LEU A 1 71 ? 5.645 8.599 -0.383 1.00 95.75 71 LEU A C 1
ATOM 553 O O . LEU A 1 71 ? 4.520 9.101 -0.454 1.00 95.75 71 LEU A O 1
ATOM 557 N N . LYS A 1 72 ? 6.615 8.848 -1.252 1.00 95.31 72 LYS A N 1
ATOM 558 C CA . LYS A 1 72 ? 6.470 9.642 -2.461 1.00 95.31 72 LYS A CA 1
ATOM 559 C C . LYS A 1 72 ? 6.918 8.810 -3.647 1.00 95.31 72 LYS A C 1
ATOM 561 O O . LYS A 1 72 ? 8.002 8.242 -3.641 1.00 95.31 72 LYS A O 1
ATOM 566 N N . VAL A 1 73 ? 6.070 8.741 -4.667 1.00 96.62 73 VAL A N 1
ATOM 567 C CA . VAL A 1 73 ? 6.376 8.023 -5.906 1.00 96.62 73 VAL A CA 1
ATOM 568 C C . VAL A 1 73 ? 6.153 8.953 -7.083 1.00 96.62 73 VAL A C 1
ATOM 570 O O . VAL A 1 73 ? 5.057 9.488 -7.270 1.00 96.62 73 VAL A O 1
ATOM 573 N N . THR A 1 74 ? 7.196 9.151 -7.876 1.00 95.62 74 THR A N 1
ATOM 574 C CA . THR A 1 74 ? 7.186 9.966 -9.087 1.00 95.62 74 THR A CA 1
ATOM 575 C C . THR A 1 74 ? 7.126 9.059 -10.304 1.00 95.62 74 THR A C 1
ATOM 577 O O . THR A 1 74 ? 7.932 8.147 -10.440 1.00 95.62 74 THR A O 1
ATOM 580 N N . ALA A 1 75 ? 6.175 9.321 -11.202 1.00 94.00 75 ALA A N 1
ATOM 581 C CA . ALA A 1 75 ? 6.044 8.602 -12.458 1.00 94.00 75 ALA A CA 1
ATOM 582 C C . ALA A 1 75 ? 7.372 8.674 -13.236 1.00 94.00 75 ALA A C 1
ATOM 584 O O . ALA A 1 75 ? 7.809 9.782 -13.585 1.00 94.00 75 ALA A O 1
ATOM 585 N N . PRO A 1 76 ? 8.009 7.527 -13.513 1.00 93.19 76 PRO A N 1
ATOM 586 C CA . PRO A 1 76 ? 9.322 7.495 -14.130 1.00 93.19 76 PRO A CA 1
ATOM 587 C C . PRO A 1 76 ? 9.219 7.839 -15.615 1.00 93.19 76 PRO A C 1
ATOM 589 O O . PRO A 1 76 ? 8.175 7.680 -16.259 1.00 93.19 76 PRO A O 1
ATOM 592 N N . VAL A 1 77 ? 10.327 8.313 -16.179 1.00 89.81 77 VAL A N 1
ATOM 593 C CA . VAL A 1 77 ? 10.455 8.494 -17.626 1.00 89.81 77 VAL A CA 1
ATOM 594 C C . VAL A 1 77 ? 11.076 7.228 -18.190 1.00 89.81 77 VAL A C 1
ATOM 596 O O . VAL A 1 77 ? 12.244 6.953 -17.947 1.00 89.81 77 VAL A O 1
ATOM 599 N N . ILE A 1 78 ? 10.297 6.467 -18.957 1.00 88.06 78 ILE A N 1
ATOM 600 C CA . ILE A 1 78 ? 10.810 5.272 -19.627 1.00 88.06 78 ILE A CA 1
ATOM 601 C C . ILE A 1 78 ? 11.826 5.726 -20.688 1.00 88.06 78 ILE A C 1
ATOM 603 O O . ILE A 1 78 ? 11.459 6.515 -21.572 1.00 88.06 78 ILE A O 1
ATOM 607 N N . PRO A 1 79 ? 13.093 5.280 -20.612 1.00 89.38 79 PRO A N 1
ATOM 608 C CA . PRO A 1 79 ? 14.110 5.686 -21.567 1.00 89.38 79 PRO A CA 1
ATOM 609 C C . PRO A 1 79 ? 13.756 5.180 -22.968 1.00 89.38 79 PRO A C 1
ATOM 611 O O . PRO A 1 79 ? 13.233 4.077 -23.154 1.00 89.38 79 PRO A O 1
ATOM 614 N N . ALA A 1 80 ? 14.051 5.998 -23.978 1.00 91.12 80 ALA A N 1
ATOM 615 C CA . ALA A 1 80 ? 13.848 5.604 -25.363 1.00 91.12 80 ALA A CA 1
ATOM 616 C C . ALA A 1 80 ? 14.775 4.436 -25.721 1.00 91.12 80 ALA A C 1
ATOM 618 O O . ALA A 1 80 ? 15.946 4.420 -25.340 1.00 91.12 80 ALA A O 1
ATOM 619 N N . PHE A 1 81 ? 14.248 3.479 -26.482 1.00 91.81 81 PHE A N 1
ATOM 620 C CA . PHE A 1 81 ? 15.026 2.344 -26.958 1.00 91.81 81 PHE A CA 1
ATOM 621 C C . PHE A 1 81 ? 16.207 2.821 -27.826 1.00 91.81 81 PHE A C 1
ATOM 623 O O . PHE A 1 81 ? 15.985 3.595 -28.763 1.00 91.81 81 PHE A O 1
ATOM 630 N N . PRO A 1 82 ? 17.449 2.375 -27.556 1.00 92.00 82 PRO A N 1
ATOM 631 C CA . PRO A 1 82 ? 18.601 2.740 -28.370 1.00 92.00 82 PRO A CA 1
ATOM 632 C C . PRO A 1 82 ? 18.495 2.078 -29.747 1.00 92.00 82 PRO A C 1
ATOM 634 O O . PRO A 1 82 ? 18.621 0.859 -29.885 1.00 92.00 82 PRO A O 1
ATOM 637 N N . GLU A 1 83 ? 18.260 2.878 -30.788 1.00 88.56 83 GLU A N 1
ATOM 638 C CA . GLU A 1 83 ? 18.161 2.357 -32.151 1.00 88.56 83 GLU A CA 1
ATOM 639 C C . GLU A 1 83 ? 19.520 1.829 -32.646 1.00 88.56 83 GLU A C 1
ATOM 641 O O . GLU A 1 83 ? 20.547 2.500 -32.492 1.00 88.56 83 GLU A O 1
ATOM 646 N N . PRO A 1 84 ? 19.557 0.634 -33.264 1.00 86.56 84 PRO A N 1
ATOM 647 C CA . PRO A 1 84 ? 20.789 0.091 -33.814 1.00 86.56 84 PRO A CA 1
ATOM 648 C C . PRO A 1 84 ? 21.307 0.951 -34.968 1.00 86.56 84 PRO A C 1
ATOM 650 O O . PRO A 1 84 ? 20.544 1.507 -35.759 1.00 86.56 84 PRO A O 1
ATOM 653 N N . ALA A 1 85 ? 22.633 1.019 -35.107 1.00 81.81 85 ALA A N 1
ATOM 654 C CA . ALA A 1 85 ? 23.262 1.734 -36.213 1.00 81.81 85 ALA A CA 1
ATOM 655 C C . ALA A 1 85 ? 22.754 1.209 -37.575 1.00 81.81 85 ALA A C 1
ATOM 657 O O . ALA A 1 85 ? 22.541 0.002 -37.706 1.00 81.81 85 ALA A O 1
ATOM 658 N N . PRO A 1 86 ? 22.656 2.050 -38.627 1.00 76.94 86 PRO A N 1
ATOM 659 C CA . PRO A 1 86 ? 22.133 1.636 -39.934 1.00 76.94 86 PRO A CA 1
ATOM 660 C C . PRO A 1 86 ? 22.798 0.388 -40.526 1.00 76.94 86 PRO A C 1
ATOM 662 O O . PRO A 1 86 ? 22.145 -0.412 -41.185 1.00 76.94 86 PRO A O 1
ATOM 665 N N . ILE A 1 87 ? 24.087 0.186 -40.233 1.00 69.62 87 ILE A N 1
ATOM 666 C CA . ILE A 1 87 ? 24.864 -0.979 -40.675 1.00 69.62 87 ILE A CA 1
ATOM 667 C C . ILE A 1 87 ? 24.405 -2.309 -40.043 1.00 69.62 87 ILE A C 1
ATOM 669 O O . ILE A 1 87 ? 24.763 -3.372 -40.541 1.00 69.62 87 ILE A O 1
ATOM 673 N N . LEU A 1 88 ? 23.631 -2.259 -38.953 1.00 72.06 88 LEU A N 1
ATOM 674 C CA . LEU A 1 88 ? 23.112 -3.408 -38.205 1.00 72.06 88 LEU A CA 1
ATOM 675 C C . LEU A 1 88 ? 21.620 -3.667 -38.440 1.00 72.06 88 LEU A C 1
ATOM 677 O O . LEU A 1 88 ? 21.165 -4.773 -38.164 1.00 72.06 88 LEU A O 1
ATOM 681 N N . ILE A 1 89 ? 20.856 -2.686 -38.935 1.00 71.88 89 ILE A N 1
ATOM 682 C CA . ILE A 1 89 ? 19.392 -2.795 -39.111 1.00 71.88 89 ILE A CA 1
ATOM 683 C C . ILE A 1 89 ? 19.037 -4.010 -39.979 1.00 71.88 89 ILE A C 1
ATOM 685 O O . ILE A 1 89 ? 18.165 -4.804 -39.635 1.00 71.88 89 ILE A O 1
ATOM 689 N N . ASP A 1 90 ? 19.793 -4.215 -41.057 1.00 66.62 90 ASP A N 1
ATOM 690 C CA . ASP A 1 90 ? 19.637 -5.355 -41.963 1.00 66.62 90 ASP A CA 1
ATOM 691 C C . ASP A 1 90 ? 20.286 -6.651 -41.446 1.00 66.62 90 ASP A C 1
ATOM 693 O O . ASP A 1 90 ? 20.386 -7.613 -42.205 1.00 66.62 90 ASP A O 1
ATOM 697 N N . TRP A 1 91 ? 20.719 -6.709 -40.182 1.00 68.25 91 TRP A N 1
ATOM 698 C CA . TRP A 1 91 ? 21.324 -7.897 -39.554 1.00 68.25 91 TRP A CA 1
ATOM 699 C C . TRP A 1 91 ? 20.615 -8.362 -38.281 1.00 68.25 91 TRP A C 1
ATOM 701 O O . TRP A 1 91 ? 20.515 -9.566 -38.059 1.00 68.25 91 TRP A O 1
A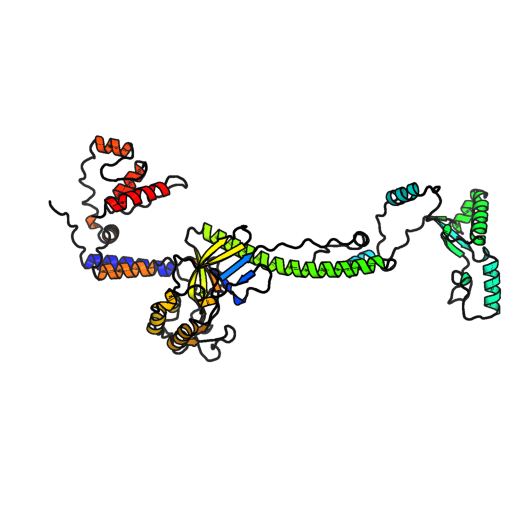TOM 711 N N . LEU A 1 92 ? 19.983 -7.460 -37.538 1.00 75.25 92 LEU A N 1
ATOM 712 C CA . LEU A 1 92 ? 19.149 -7.796 -36.383 1.00 75.25 92 LEU A CA 1
ATOM 713 C C . LEU A 1 92 ? 17.744 -8.249 -36.841 1.00 75.25 92 LEU A C 1
ATOM 715 O O . LEU A 1 92 ? 17.170 -7.639 -37.745 1.00 75.25 92 LEU A O 1
ATOM 719 N N . VAL A 1 93 ? 17.212 -9.344 -36.284 1.00 68.12 93 VAL A N 1
ATOM 720 C CA . VAL A 1 93 ? 15.874 -9.898 -36.597 1.00 68.12 93 VAL A CA 1
ATOM 721 C C . VAL A 1 93 ? 15.115 -10.151 -35.289 1.00 68.12 93 VAL A C 1
ATOM 723 O O . VAL A 1 93 ? 15.714 -10.358 -34.238 1.00 68.12 93 VAL A O 1
ATOM 726 N N . GLY A 1 94 ? 13.786 -10.133 -35.331 1.00 71.81 94 GLY A N 1
ATOM 727 C CA . GLY A 1 94 ? 12.954 -10.401 -34.159 1.00 71.81 94 GLY A CA 1
ATOM 728 C C . GLY A 1 94 ? 12.787 -9.193 -33.237 1.00 71.81 94 GLY A C 1
ATOM 729 O O . GLY A 1 94 ? 13.096 -8.055 -33.592 1.00 71.81 94 GLY A O 1
ATOM 730 N N . GLU A 1 95 ? 12.241 -9.442 -32.050 1.00 79.38 95 GLU A N 1
ATOM 731 C CA . GLU A 1 95 ? 11.883 -8.402 -31.085 1.00 79.38 95 GLU A CA 1
ATOM 732 C C . GLU A 1 95 ? 13.097 -8.001 -30.244 1.00 79.38 95 GLU A C 1
ATOM 734 O O . GLU A 1 95 ? 13.250 -8.413 -29.099 1.00 79.38 95 GLU A O 1
ATOM 739 N N . THR A 1 96 ? 13.968 -7.159 -30.804 1.00 80.62 96 THR A N 1
ATOM 740 C CA . THR A 1 96 ? 15.212 -6.704 -30.151 1.00 80.62 96 THR A CA 1
ATOM 741 C C . THR A 1 96 ? 14.997 -6.007 -28.803 1.00 80.62 96 THR A C 1
ATOM 743 O O . THR A 1 96 ? 15.950 -5.816 -28.054 1.00 80.62 96 THR A O 1
ATOM 746 N N . GLN A 1 97 ? 13.768 -5.601 -28.488 1.00 82.81 97 GLN A N 1
ATOM 747 C CA . GLN A 1 97 ? 13.390 -4.980 -27.216 1.00 82.81 97 GLN A CA 1
ATOM 748 C C . GLN A 1 97 ? 13.144 -6.002 -26.097 1.00 82.81 97 GLN A C 1
ATOM 750 O O . GLN A 1 97 ? 13.201 -5.629 -24.931 1.00 82.81 97 GLN A O 1
ATOM 755 N N . ASN A 1 98 ? 12.892 -7.271 -26.429 1.00 82.81 98 ASN A N 1
ATOM 756 C CA . ASN A 1 98 ? 12.598 -8.313 -25.449 1.00 82.81 98 ASN A CA 1
ATOM 757 C C . ASN A 1 98 ? 13.866 -8.714 -24.681 1.00 82.81 98 ASN A C 1
ATOM 759 O O . ASN A 1 98 ? 14.899 -8.951 -25.300 1.00 82.81 98 ASN A O 1
ATOM 763 N N . GLU A 1 99 ? 13.800 -8.816 -23.356 1.00 81.56 99 GLU A N 1
ATOM 764 C CA . GLU A 1 99 ? 14.929 -9.181 -22.491 1.00 81.56 99 GLU A CA 1
ATOM 765 C C . GLU A 1 99 ? 15.604 -10.492 -22.928 1.00 81.56 99 GLU A C 1
ATOM 767 O O . GLU A 1 99 ? 16.831 -10.544 -23.022 1.00 81.56 99 GLU A O 1
ATOM 772 N N . ASP A 1 100 ? 14.806 -11.485 -23.329 1.00 80.56 100 ASP A N 1
ATOM 773 C CA . ASP A 1 100 ? 15.270 -12.812 -23.758 1.00 80.56 100 ASP A CA 1
ATOM 774 C C . ASP A 1 100 ? 15.925 -12.832 -25.151 1.00 80.56 100 ASP A C 1
ATOM 776 O O . ASP A 1 100 ? 16.464 -13.855 -25.580 1.00 80.56 100 ASP A O 1
ATOM 780 N N . TRP A 1 101 ? 15.869 -11.726 -25.899 1.00 83.06 101 TRP A N 1
ATOM 781 C CA . TRP A 1 101 ? 16.437 -11.665 -27.243 1.00 83.06 101 TRP A CA 1
ATOM 782 C C . TRP A 1 101 ? 17.966 -11.770 -27.199 1.00 83.06 101 TRP A C 1
ATOM 784 O O . TRP A 1 101 ? 18.637 -11.022 -26.480 1.00 83.06 101 TRP A O 1
ATOM 794 N N . THR A 1 102 ? 18.528 -12.645 -28.039 1.00 72.12 102 THR A N 1
ATOM 795 C CA . THR A 1 102 ? 19.977 -12.770 -28.220 1.00 72.12 102 THR A CA 1
ATOM 796 C C . THR A 1 102 ? 20.409 -12.391 -29.641 1.00 72.12 102 THR A C 1
ATOM 798 O O . THR A 1 102 ? 19.697 -12.663 -30.616 1.00 72.12 102 THR A O 1
ATOM 801 N N . PRO A 1 103 ? 21.604 -11.791 -29.804 1.00 67.12 103 PRO A N 1
ATOM 802 C CA . PRO A 1 103 ? 22.158 -11.523 -31.127 1.00 67.12 103 PRO A CA 1
ATOM 803 C C . PRO A 1 103 ? 22.418 -12.820 -31.899 1.00 67.12 103 PRO A C 1
ATOM 805 O O . PRO A 1 103 ? 22.280 -12.831 -33.119 1.00 67.12 103 PRO A O 1
ATOM 808 N N . ASP A 1 104 ? 22.731 -13.915 -31.204 1.00 62.06 104 ASP A N 1
ATOM 809 C CA . ASP A 1 104 ? 22.960 -15.218 -31.820 1.00 62.06 104 ASP A CA 1
ATOM 810 C C . ASP A 1 104 ? 21.711 -15.734 -32.528 1.00 62.06 104 ASP A C 1
ATOM 812 O O . ASP A 1 104 ? 21.842 -16.261 -33.623 1.00 62.06 104 ASP A O 1
ATOM 816 N N . ASP A 1 105 ? 20.508 -15.544 -31.985 1.00 57.56 105 ASP A N 1
ATOM 817 C CA . ASP A 1 105 ? 19.274 -15.987 -32.648 1.00 57.56 105 ASP A CA 1
ATOM 818 C C . ASP A 1 105 ? 18.999 -15.192 -33.937 1.00 57.56 105 ASP A C 1
ATOM 820 O O . ASP A 1 105 ? 18.665 -15.769 -34.973 1.00 57.56 105 ASP A O 1
ATOM 824 N N . SER A 1 106 ? 19.268 -13.882 -33.921 1.00 57.94 106 SER A N 1
ATOM 825 C CA . SER A 1 106 ? 19.175 -13.021 -35.114 1.00 57.94 106 SER A CA 1
ATOM 826 C C . SER A 1 106 ? 20.217 -13.344 -36.180 1.00 57.94 106 SER A C 1
ATOM 828 O O . SER A 1 106 ? 19.941 -13.303 -37.380 1.00 57.94 106 SER A O 1
ATOM 830 N N . LEU A 1 107 ? 21.440 -13.649 -35.742 1.00 55.25 107 LEU A N 1
ATOM 831 C CA . LEU A 1 107 ? 22.557 -13.979 -36.618 1.00 55.25 107 LEU A CA 1
ATOM 832 C C . LEU A 1 107 ? 22.456 -15.427 -37.124 1.00 55.25 107 LEU A C 1
ATOM 834 O O . LEU A 1 107 ? 22.840 -15.687 -38.262 1.00 55.25 107 LEU A O 1
ATOM 838 N N . ARG A 1 108 ? 21.857 -16.348 -36.355 1.00 48.84 108 ARG A N 1
ATOM 839 C CA . ARG A 1 108 ? 21.550 -17.734 -36.755 1.00 48.84 108 ARG A CA 1
ATOM 840 C C . ARG A 1 108 ? 20.527 -17.794 -37.887 1.00 48.84 108 ARG A C 1
ATOM 842 O O . ARG A 1 108 ? 20.710 -18.597 -38.799 1.00 48.84 108 ARG A O 1
ATOM 849 N N . GLU A 1 109 ? 19.514 -16.924 -37.890 1.00 44.28 109 GLU A N 1
ATOM 850 C CA . GLU A 1 109 ? 18.570 -16.808 -39.017 1.00 44.28 109 GLU A CA 1
ATOM 851 C C . GLU A 1 109 ? 19.205 -16.178 -40.276 1.00 44.28 109 GLU A C 1
ATOM 853 O O . GLU A 1 109 ? 18.784 -16.472 -41.396 1.00 44.28 109 GLU A O 1
ATOM 858 N N . ARG A 1 110 ? 20.259 -15.358 -40.125 1.00 46.75 110 ARG A N 1
ATOM 859 C CA . ARG A 1 110 ? 20.975 -14.688 -41.234 1.00 46.75 110 ARG A CA 1
ATOM 860 C C . ARG A 1 110 ? 22.188 -15.463 -41.776 1.00 46.75 110 ARG A C 1
ATOM 862 O O . ARG A 1 110 ? 22.586 -15.223 -42.910 1.00 46.75 110 ARG A O 1
ATOM 869 N N . MET A 1 111 ? 22.765 -16.402 -41.020 1.00 36.12 111 MET A N 1
ATOM 870 C CA . MET A 1 111 ? 23.903 -17.235 -41.458 1.00 36.12 111 MET A CA 1
ATOM 871 C C . MET A 1 111 ? 23.547 -18.257 -42.553 1.00 36.12 111 MET A C 1
ATOM 873 O O . MET A 1 111 ? 24.442 -18.879 -43.124 1.00 36.12 111 MET A O 1
ATOM 877 N N . HIS A 1 112 ? 22.259 -18.424 -42.872 1.00 37.06 112 HIS A N 1
ATOM 878 C CA . HIS A 1 112 ? 21.782 -19.382 -43.875 1.00 37.06 112 HIS A CA 1
ATOM 879 C C . HIS A 1 112 ? 20.807 -18.792 -44.913 1.00 37.06 112 HIS A C 1
ATOM 881 O O . HIS A 1 112 ? 20.243 -19.549 -45.705 1.00 37.06 112 HIS A O 1
ATOM 887 N N . LEU A 1 113 ? 20.601 -17.465 -44.955 1.00 32.19 113 LEU A N 1
ATOM 888 C CA . LEU A 1 113 ? 19.694 -16.820 -45.916 1.00 32.19 113 LEU A CA 1
ATOM 889 C C . LEU A 1 113 ? 20.311 -15.557 -46.558 1.00 32.19 113 LEU A C 1
ATOM 891 O O . LEU A 1 113 ? 20.874 -14.721 -45.855 1.00 32.19 113 LEU A O 1
ATOM 895 N N . PRO A 1 114 ? 20.184 -15.377 -47.889 1.00 29.12 114 PRO A N 1
ATOM 896 C CA . PRO A 1 114 ? 20.779 -14.255 -48.615 1.00 29.12 114 PRO A CA 1
ATOM 897 C C . PRO A 1 114 ? 20.127 -12.908 -48.260 1.00 29.12 114 PRO A C 1
ATOM 899 O O . PRO A 1 114 ? 18.906 -12.819 -48.111 1.00 29.12 114 PRO A O 1
ATOM 902 N N . ILE A 1 115 ? 20.937 -11.839 -48.223 1.00 34.47 115 ILE A N 1
ATOM 903 C CA . ILE A 1 115 ? 20.505 -10.436 -48.077 1.00 34.47 115 ILE A CA 1
ATOM 904 C C . ILE A 1 115 ? 19.619 -10.056 -49.272 1.00 34.47 115 ILE A C 1
ATOM 906 O O . ILE A 1 115 ? 20.071 -9.538 -50.291 1.00 34.47 115 ILE A O 1
ATOM 910 N N . SER A 1 116 ? 18.320 -10.308 -49.165 1.00 34.34 116 SER A N 1
ATOM 911 C CA . SER A 1 116 ? 17.337 -9.779 -50.103 1.00 34.34 116 SER A CA 1
ATOM 912 C C . SER A 1 116 ? 16.889 -8.412 -49.616 1.00 34.34 116 SER A C 1
ATOM 914 O O . SER A 1 116 ? 15.902 -8.344 -48.888 1.00 34.34 116 SER A O 1
ATOM 916 N N . ARG A 1 117 ? 17.625 -7.355 -50.003 1.00 33.75 117 ARG A N 1
ATOM 917 C CA . ARG A 1 117 ? 17.136 -5.977 -50.283 1.00 33.75 117 ARG A CA 1
ATOM 918 C C . ARG A 1 117 ? 18.283 -4.952 -50.405 1.00 33.75 117 ARG A C 1
ATOM 920 O O . ARG A 1 117 ? 18.241 -3.886 -49.815 1.00 33.75 117 ARG A O 1
ATOM 927 N N . CYS A 1 118 ? 19.265 -5.202 -51.269 1.00 33.31 118 CYS A N 1
ATOM 928 C CA . CYS A 1 118 ? 19.813 -4.090 -52.053 1.00 33.31 118 CYS A CA 1
ATOM 929 C C . CYS A 1 118 ? 19.028 -4.077 -53.356 1.00 33.31 118 CYS A C 1
ATOM 931 O O . CYS A 1 118 ? 19.120 -5.021 -54.144 1.00 33.31 118 CYS A O 1
ATOM 933 N N . THR A 1 119 ? 18.182 -3.067 -53.568 1.00 36.88 119 THR A N 1
ATOM 934 C CA . THR A 1 119 ? 17.502 -2.995 -54.857 1.00 36.88 119 THR A CA 1
ATOM 935 C C . THR A 1 119 ? 18.522 -2.567 -55.916 1.00 36.88 119 THR A C 1
ATOM 937 O O . THR A 1 119 ? 19.341 -1.682 -55.657 1.00 36.88 119 THR A O 1
ATOM 940 N N . PRO A 1 120 ? 18.480 -3.129 -57.136 1.00 35.28 120 PRO A N 1
ATOM 941 C CA . PRO A 1 120 ? 19.335 -2.696 -58.249 1.00 35.28 120 PRO A CA 1
ATOM 942 C C . PRO A 1 120 ? 19.297 -1.177 -58.516 1.00 35.28 120 PRO A C 1
ATOM 944 O O . PRO A 1 120 ? 20.207 -0.614 -59.118 1.00 35.28 120 PRO A O 1
ATOM 947 N N . ARG A 1 121 ? 18.247 -0.497 -58.037 1.00 34.44 121 ARG A N 1
ATOM 948 C CA . ARG A 1 121 ? 18.019 0.945 -58.151 1.00 34.44 121 ARG A CA 1
ATOM 949 C C . ARG A 1 121 ? 18.964 1.788 -57.283 1.00 34.44 121 ARG A C 1
ATOM 951 O O . ARG A 1 121 ? 19.268 2.917 -57.662 1.00 34.44 121 ARG A O 1
ATOM 958 N N . ASP A 1 122 ? 19.437 1.247 -56.163 1.00 36.38 122 ASP A N 1
ATOM 959 C CA . ASP A 1 122 ? 20.336 1.944 -55.233 1.00 36.38 122 ASP A CA 1
ATOM 960 C C . ASP A 1 122 ? 21.799 1.859 -55.699 1.00 36.38 122 ASP A C 1
ATOM 962 O O . ASP A 1 122 ? 22.538 2.840 -55.615 1.00 36.38 122 ASP A O 1
ATOM 966 N N . LEU A 1 123 ? 22.177 0.736 -56.325 1.00 37.47 123 LEU A N 1
ATOM 967 C CA . LEU A 1 123 ? 23.462 0.559 -57.018 1.00 37.47 123 LEU A CA 1
ATOM 968 C C . LEU A 1 123 ? 23.563 1.432 -58.286 1.00 37.47 123 LEU A C 1
ATOM 970 O O . LEU A 1 123 ? 24.624 1.981 -58.578 1.00 37.47 123 LEU A O 1
ATOM 974 N N . TRP A 1 124 ? 22.446 1.639 -58.991 1.00 36.41 124 TRP A N 1
ATOM 975 C CA . TRP A 1 124 ? 22.360 2.510 -60.174 1.00 36.41 124 TRP A CA 1
ATOM 976 C C . TRP A 1 124 ? 22.599 3.999 -59.840 1.00 36.41 124 TRP A C 1
ATOM 978 O O . TRP A 1 124 ? 23.373 4.677 -60.518 1.00 36.41 124 TRP A O 1
ATOM 988 N N . LYS A 1 125 ? 22.028 4.532 -58.750 1.00 34.41 125 LYS A N 1
ATOM 989 C CA . LYS A 1 125 ? 22.255 5.943 -58.359 1.00 34.41 125 LYS A CA 1
ATOM 990 C C . LYS A 1 125 ? 23.710 6.249 -57.971 1.00 34.41 125 LYS A C 1
ATOM 992 O O . LYS A 1 125 ? 24.134 7.404 -58.050 1.00 34.41 125 LYS A O 1
ATOM 997 N N . ALA A 1 126 ? 24.476 5.238 -57.557 1.00 36.00 126 ALA A N 1
ATOM 998 C CA . ALA A 1 126 ? 25.900 5.368 -57.256 1.00 36.00 126 ALA A CA 1
ATOM 999 C C . ALA A 1 126 ? 26.774 5.363 -58.526 1.00 36.00 126 ALA A C 1
ATOM 1001 O O . ALA A 1 126 ? 27.746 6.116 -58.592 1.00 36.00 126 ALA A O 1
ATOM 1002 N N . SER A 1 127 ? 26.405 4.591 -59.557 1.00 34.62 127 SER A N 1
ATOM 1003 C CA . SER A 1 127 ? 27.145 4.532 -60.828 1.00 34.62 127 SER A CA 1
ATOM 1004 C C . SER A 1 127 ? 26.960 5.788 -61.691 1.00 34.62 127 SER A C 1
ATOM 1006 O O . SER A 1 127 ? 27.905 6.226 -62.345 1.00 34.62 127 SER A O 1
ATOM 1008 N N . GLU A 1 128 ? 25.782 6.427 -61.647 1.00 33.91 128 GLU A N 1
ATOM 1009 C CA . GLU A 1 128 ? 25.518 7.701 -62.346 1.00 33.91 128 GLU A CA 1
ATOM 1010 C C . GLU A 1 128 ? 26.376 8.867 -61.831 1.00 33.91 128 GLU A C 1
ATOM 1012 O O . GLU A 1 128 ? 26.753 9.743 -62.607 1.00 33.91 128 GLU A O 1
ATOM 1017 N N . ARG A 1 129 ? 26.749 8.869 -60.544 1.00 34.84 129 ARG A N 1
ATOM 1018 C CA . ARG A 1 129 ? 27.642 9.890 -59.964 1.00 34.84 129 ARG A CA 1
ATOM 1019 C C . ARG A 1 129 ? 29.104 9.759 -60.408 1.00 34.84 129 ARG A C 1
ATOM 1021 O O . ARG A 1 129 ? 29.859 10.709 -60.218 1.00 34.84 129 ARG A O 1
ATOM 1028 N N . LEU A 1 130 ? 29.501 8.617 -60.978 1.00 33.66 130 LEU A N 1
ATOM 1029 C CA . LEU A 1 130 ? 30.895 8.280 -61.307 1.00 33.66 130 LEU A CA 1
ATOM 1030 C C . LEU A 1 130 ? 31.171 8.136 -62.817 1.00 33.66 130 LEU A C 1
ATOM 1032 O O . LEU A 1 130 ? 32.325 7.979 -63.203 1.00 33.66 130 LEU A O 1
ATOM 1036 N N . GLY A 1 131 ? 30.147 8.230 -63.675 1.00 29.56 131 GLY A N 1
ATOM 1037 C CA . GLY A 1 131 ? 30.315 8.382 -65.127 1.00 29.56 131 GLY A CA 1
ATOM 1038 C C . GLY A 1 131 ? 30.915 7.183 -65.880 1.00 29.56 131 GLY A C 1
ATOM 1039 O O . GLY A 1 131 ? 31.607 7.393 -66.874 1.00 29.56 131 GLY A O 1
ATOM 1040 N N . LEU A 1 132 ? 30.670 5.941 -65.440 1.00 34.00 132 LEU A N 1
ATOM 1041 C CA . LEU A 1 132 ? 31.159 4.723 -66.111 1.00 34.00 132 LEU A CA 1
ATOM 1042 C C . LEU A 1 132 ? 30.141 4.141 -67.126 1.00 34.00 132 LEU A C 1
ATOM 1044 O O . LEU A 1 132 ? 28.936 4.202 -66.867 1.00 34.00 132 LEU A O 1
ATOM 1048 N N . PRO A 1 133 ? 30.588 3.545 -68.258 1.00 33.62 133 PRO A N 1
ATOM 1049 C CA . PRO A 1 133 ? 29.723 2.810 -69.189 1.00 33.62 133 PRO A CA 1
ATOM 1050 C C . PRO A 1 133 ? 29.210 1.495 -68.575 1.00 33.62 133 PRO A C 1
ATOM 1052 O O . PRO A 1 133 ? 29.914 0.840 -67.813 1.00 33.62 133 PRO A O 1
ATOM 1055 N N . ALA A 1 134 ? 27.977 1.111 -68.915 1.00 42.84 134 ALA A N 1
ATOM 1056 C CA . ALA A 1 134 ? 27.286 -0.061 -68.378 1.00 42.84 134 ALA A CA 1
ATOM 1057 C C . ALA A 1 134 ? 27.893 -1.388 -68.883 1.00 42.84 134 ALA A C 1
ATOM 1059 O O . ALA A 1 134 ? 27.571 -1.821 -69.987 1.00 42.84 134 ALA A O 1
ATOM 1060 N N . ASP A 1 135 ? 28.730 -2.037 -68.065 1.00 41.94 135 ASP A N 1
ATOM 1061 C CA . ASP A 1 135 ? 29.421 -3.293 -68.398 1.00 41.94 135 ASP A CA 1
ATOM 1062 C C . ASP A 1 135 ? 29.258 -4.385 -67.318 1.00 41.94 135 ASP A C 1
ATOM 1064 O O . ASP A 1 135 ? 29.337 -4.102 -66.126 1.00 41.94 135 ASP A O 1
ATOM 1068 N N . LEU A 1 136 ? 29.017 -5.620 -67.798 1.00 47.47 136 LEU A N 1
ATOM 1069 C CA . LEU A 1 136 ? 29.222 -7.014 -67.311 1.00 47.47 136 LEU A CA 1
ATOM 1070 C C . LEU A 1 136 ? 29.555 -7.364 -65.832 1.00 47.47 136 LEU A C 1
ATOM 1072 O O . LEU A 1 136 ? 29.969 -8.497 -65.560 1.00 47.47 136 LEU A O 1
ATOM 1076 N N . HIS A 1 137 ? 29.343 -6.482 -64.861 1.00 39.81 137 HIS A N 1
ATOM 1077 C CA . HIS A 1 137 ? 29.603 -6.755 -63.447 1.00 39.81 137 HIS A CA 1
ATOM 1078 C C . HIS A 1 137 ? 28.688 -7.867 -62.900 1.00 39.81 137 HIS A C 1
ATOM 1080 O O . HIS A 1 137 ? 27.463 -7.771 -62.967 1.00 39.81 137 HIS A O 1
ATOM 1086 N N . GLY A 1 138 ? 29.299 -8.927 -62.354 1.00 47.25 138 GLY A N 1
ATOM 1087 C CA . GLY A 1 138 ? 28.609 -10.082 -61.755 1.00 47.25 138 GLY A CA 1
ATOM 1088 C C . GLY A 1 138 ? 28.528 -11.345 -62.627 1.00 47.25 138 GLY A C 1
ATOM 1089 O O . GLY A 1 138 ? 27.816 -12.286 -62.269 1.00 47.25 138 GLY A O 1
ATOM 1090 N N . THR A 1 139 ? 29.240 -11.390 -63.760 1.00 51.12 139 THR A N 1
ATOM 1091 C CA . THR A 1 139 ? 29.264 -12.561 -64.659 1.00 51.12 139 THR A CA 1
ATOM 1092 C C . THR A 1 139 ? 30.534 -13.395 -64.455 1.00 51.12 139 THR A C 1
ATOM 1094 O O . THR A 1 139 ? 31.632 -12.844 -64.401 1.00 51.12 139 THR A O 1
ATOM 1097 N N . TYR A 1 140 ? 30.398 -14.723 -64.370 1.00 52.75 140 TYR A N 1
ATOM 1098 C CA . TYR A 1 140 ? 31.527 -15.658 -64.223 1.00 52.75 140 TYR A CA 1
ATOM 1099 C C . TYR A 1 140 ? 31.900 -16.304 -65.562 1.00 52.75 140 TYR A C 1
ATOM 1101 O O . TYR A 1 140 ? 31.009 -16.725 -66.296 1.00 52.75 140 TYR A O 1
ATOM 1109 N N . ALA A 1 141 ? 33.199 -16.428 -65.845 1.00 55.22 141 ALA A N 1
ATOM 1110 C CA . ALA A 1 141 ? 33.779 -17.073 -67.020 1.00 55.22 141 ALA A CA 1
ATOM 1111 C C . ALA A 1 141 ? 34.360 -18.459 -66.693 1.00 55.22 141 ALA A C 1
ATOM 1113 O O . ALA A 1 141 ? 35.056 -18.614 -65.691 1.00 55.22 141 ALA A O 1
ATOM 1114 N N . LEU A 1 142 ? 34.124 -19.458 -67.552 1.00 56.38 142 LEU A N 1
ATOM 1115 C CA . LEU A 1 142 ? 34.810 -20.755 -67.470 1.00 56.38 142 LEU A CA 1
ATOM 1116 C C . LEU A 1 142 ? 36.234 -20.637 -68.042 1.00 56.38 142 LEU A C 1
ATOM 1118 O O . LEU A 1 142 ? 36.414 -20.349 -69.227 1.00 56.38 142 LEU A O 1
ATOM 1122 N N . VAL A 1 143 ? 37.234 -20.882 -67.200 1.00 63.47 143 VAL A N 1
ATOM 1123 C CA . VAL A 1 143 ? 38.668 -20.847 -67.515 1.00 63.47 143 VAL A CA 1
ATOM 1124 C C . VAL A 1 143 ? 39.242 -22.253 -67.361 1.00 63.47 143 VAL A C 1
ATOM 1126 O O . VAL A 1 143 ? 38.816 -23.017 -66.502 1.00 63.47 143 VAL A O 1
ATOM 1129 N N . SER A 1 144 ? 40.193 -22.623 -68.204 1.00 69.75 144 SER A N 1
ATOM 1130 C CA . SER A 1 144 ? 40.921 -23.889 -68.200 1.00 69.75 144 SER A CA 1
ATOM 1131 C C . SER A 1 144 ? 42.357 -23.678 -67.730 1.00 69.75 144 SER A C 1
ATOM 1133 O O . SER A 1 144 ? 42.953 -22.627 -67.956 1.00 69.75 144 SER A O 1
ATOM 1135 N N . PHE A 1 145 ? 42.936 -24.705 -67.115 1.00 73.31 145 PHE A N 1
ATOM 1136 C CA . PHE A 1 145 ? 44.310 -24.666 -66.617 1.00 73.31 145 PHE A CA 1
ATOM 1137 C C . PHE A 1 145 ? 45.330 -24.267 -67.695 1.00 73.31 145 PHE A C 1
ATOM 1139 O O . PHE A 1 145 ? 46.272 -23.527 -67.428 1.00 73.31 145 PHE A O 1
ATOM 1146 N N . GLU A 1 146 ? 45.120 -24.738 -68.925 1.00 78.94 146 GLU A N 1
ATOM 1147 C CA . GLU A 1 146 ? 46.025 -24.540 -70.062 1.00 78.94 146 GLU A CA 1
ATOM 1148 C C . GLU A 1 146 ? 45.925 -23.158 -70.724 1.00 78.94 146 GLU A C 1
ATOM 1150 O O . GLU A 1 146 ? 46.729 -22.841 -71.601 1.00 78.94 146 GLU A O 1
ATOM 1155 N N . ASP A 1 147 ? 44.963 -22.323 -70.319 1.00 74.88 147 ASP A N 1
ATOM 1156 C CA . ASP A 1 147 ? 44.773 -20.988 -70.903 1.00 74.88 147 ASP A CA 1
ATOM 1157 C C . ASP A 1 147 ? 45.902 -20.012 -70.563 1.00 74.88 147 ASP A C 1
ATOM 1159 O O . ASP A 1 147 ? 46.053 -18.972 -71.208 1.00 74.88 147 ASP A O 1
ATOM 1163 N N . ASP A 1 148 ? 46.702 -20.364 -69.563 1.00 78.25 148 ASP A N 1
ATOM 1164 C CA . ASP A 1 148 ? 47.844 -19.604 -69.103 1.00 78.25 148 ASP A CA 1
ATOM 1165 C C . ASP A 1 148 ? 49.113 -20.459 -69.198 1.00 78.25 148 ASP A C 1
ATOM 1167 O O . ASP A 1 148 ? 49.365 -21.368 -68.406 1.00 78.25 148 ASP A O 1
ATOM 1171 N N . LEU A 1 149 ? 49.936 -20.168 -70.204 1.00 76.94 149 LEU A N 1
ATOM 1172 C CA . LEU A 1 149 ? 51.170 -20.913 -70.454 1.00 76.94 149 LEU A CA 1
ATOM 1173 C C . LEU A 1 149 ? 52.209 -20.720 -69.343 1.00 76.94 149 LEU A C 1
ATOM 1175 O O . LEU A 1 149 ? 53.027 -21.617 -69.138 1.00 76.94 149 LEU A O 1
ATOM 1179 N N . VAL A 1 150 ? 52.172 -19.587 -68.627 1.00 77.94 150 VAL A N 1
ATOM 1180 C CA . VAL A 1 150 ? 53.077 -19.321 -67.498 1.00 77.94 150 VAL A CA 1
ATOM 1181 C C . VAL A 1 150 ? 52.742 -20.282 -66.367 1.00 77.94 150 VAL A C 1
ATOM 1183 O O . VAL A 1 150 ? 53.604 -21.034 -65.921 1.00 77.94 150 VAL A O 1
ATOM 1186 N N . ARG A 1 151 ? 51.456 -20.382 -66.021 1.00 81.19 151 ARG A N 1
ATOM 1187 C CA . ARG A 1 151 ? 50.932 -21.348 -65.045 1.00 81.19 151 ARG A CA 1
ATOM 1188 C C . ARG A 1 151 ? 51.295 -22.794 -65.377 1.00 81.19 151 ARG A C 1
ATOM 1190 O O . ARG A 1 151 ? 51.698 -23.553 -64.496 1.00 81.19 151 ARG A O 1
ATOM 1197 N N . VAL A 1 152 ? 51.177 -23.194 -66.644 1.00 82.31 152 VAL A N 1
ATOM 1198 C CA . VAL A 1 152 ? 51.539 -24.554 -67.082 1.00 82.31 152 VAL A CA 1
ATOM 1199 C C . VAL A 1 152 ? 53.037 -24.825 -66.896 1.00 82.31 152 VAL A C 1
ATOM 1201 O O . VAL A 1 152 ? 53.418 -25.916 -66.459 1.00 82.31 152 VAL A O 1
ATOM 1204 N N . ASP A 1 153 ? 53.897 -23.859 -67.219 1.00 80.56 153 ASP A N 1
ATOM 1205 C CA . ASP A 1 153 ? 55.349 -24.006 -67.077 1.00 80.56 153 ASP A CA 1
ATOM 1206 C C . ASP A 1 153 ? 55.797 -23.987 -65.607 1.00 80.56 153 ASP A C 1
ATOM 1208 O O . ASP A 1 153 ? 56.617 -24.815 -65.185 1.00 80.56 153 ASP A O 1
ATOM 1212 N N . GLU A 1 154 ? 55.176 -23.133 -64.788 1.00 80.19 154 GLU A N 1
ATOM 1213 C CA . GLU A 1 154 ? 55.367 -23.118 -63.339 1.00 80.19 154 GLU A CA 1
ATOM 1214 C C . GLU A 1 154 ? 54.982 -24.459 -62.712 1.00 80.19 154 GLU A C 1
ATOM 1216 O O . GLU A 1 154 ? 55.742 -25.006 -61.907 1.00 80.19 154 GLU A O 1
ATOM 1221 N N . PHE A 1 155 ? 53.857 -25.051 -63.125 1.00 82.06 155 PHE A N 1
ATOM 1222 C CA . PHE A 1 155 ? 53.433 -26.362 -62.639 1.00 82.06 155 PHE A CA 1
ATOM 1223 C C . PHE A 1 155 ? 54.408 -27.473 -63.033 1.00 82.06 155 PHE A C 1
ATOM 1225 O O . PHE A 1 155 ? 54.770 -28.303 -62.196 1.00 82.06 155 PHE A O 1
ATOM 1232 N N . ARG A 1 156 ? 54.900 -27.485 -64.279 1.00 82.94 156 ARG A N 1
ATOM 1233 C CA . ARG A 1 156 ? 55.908 -28.465 -64.730 1.00 82.94 156 ARG A CA 1
ATOM 1234 C C . ARG A 1 156 ? 57.205 -28.342 -63.938 1.00 82.94 156 ARG A C 1
ATOM 1236 O O . ARG A 1 156 ? 57.793 -29.357 -63.554 1.00 82.94 156 ARG A O 1
ATOM 1243 N N . THR A 1 157 ? 57.637 -27.114 -63.674 1.00 82.38 157 THR A N 1
ATOM 1244 C CA . THR A 1 157 ? 58.848 -26.820 -62.902 1.00 82.38 157 THR A CA 1
ATOM 1245 C C . THR A 1 157 ? 58.680 -27.203 -61.434 1.00 82.38 157 THR A C 1
ATOM 1247 O O . THR A 1 157 ? 59.580 -27.797 -60.836 1.00 82.38 157 THR A O 1
ATOM 1250 N N . TRP A 1 158 ? 57.519 -26.922 -60.846 1.00 82.00 158 TRP A N 1
ATOM 1251 C CA . TRP A 1 158 ? 57.183 -27.300 -59.477 1.00 82.00 158 TRP A CA 1
ATOM 1252 C C . TRP A 1 158 ? 57.084 -28.826 -59.307 1.00 82.00 158 TRP A C 1
ATOM 1254 O O . TRP A 1 158 ? 57.731 -29.386 -58.418 1.00 82.00 158 TRP A O 1
ATOM 1264 N N . SER A 1 159 ? 56.373 -29.502 -60.215 1.00 79.38 159 SER A N 1
ATOM 1265 C CA . SER A 1 159 ? 56.160 -30.956 -60.213 1.00 79.38 159 SER A CA 1
ATOM 1266 C C . SER A 1 159 ? 57.473 -31.738 -60.360 1.00 79.38 159 SER A C 1
ATOM 1268 O O . SER A 1 159 ? 57.730 -32.680 -59.606 1.00 79.38 159 SER A O 1
ATOM 1270 N N . ARG A 1 160 ? 58.378 -31.296 -61.248 1.00 78.25 160 ARG A N 1
ATOM 1271 C CA . ARG A 1 160 ? 59.714 -31.906 -61.409 1.00 78.25 160 ARG A CA 1
ATOM 1272 C C . ARG A 1 160 ? 60.613 -31.726 -60.186 1.00 78.25 160 ARG A C 1
ATOM 1274 O O . ARG A 1 160 ? 61.371 -32.633 -59.856 1.00 78.25 160 ARG A O 1
ATOM 1281 N N . ASN A 1 161 ? 60.519 -30.582 -59.512 1.00 76.56 161 ASN A N 1
ATOM 1282 C CA . ASN A 1 161 ? 61.397 -30.231 -58.394 1.00 76.56 161 ASN A CA 1
ATOM 1283 C C . ASN A 1 161 ? 60.910 -30.746 -57.025 1.00 76.56 161 ASN A C 1
ATOM 1285 O O . ASN A 1 161 ? 61.584 -30.496 -56.028 1.00 76.56 161 ASN A O 1
ATOM 1289 N N . LYS A 1 162 ? 59.760 -31.443 -56.952 1.00 63.31 162 LYS A N 1
ATOM 1290 C CA . LYS A 1 162 ? 59.155 -31.983 -55.711 1.00 63.31 162 LYS A CA 1
ATOM 1291 C C . LYS A 1 162 ? 59.124 -30.975 -54.544 1.00 63.31 162 LYS A C 1
ATOM 1293 O O . LYS A 1 162 ? 59.335 -31.350 -53.390 1.00 63.31 162 LYS A O 1
ATOM 1298 N N . LYS A 1 163 ? 58.876 -29.692 -54.832 1.00 61.81 163 LYS A N 1
ATOM 1299 C CA . LYS A 1 163 ? 58.802 -28.644 -53.801 1.00 61.81 163 LYS A CA 1
ATOM 1300 C C . LYS A 1 163 ? 57.581 -28.868 -52.898 1.00 61.81 163 LYS A C 1
ATOM 1302 O O . LYS A 1 163 ? 56.524 -29.275 -53.370 1.00 61.81 163 LYS A O 1
ATOM 1307 N N . THR A 1 164 ? 57.727 -28.612 -51.597 1.00 59.03 164 THR A N 1
ATOM 1308 C CA . THR A 1 164 ? 56.657 -28.788 -50.596 1.00 59.03 164 THR A CA 1
ATOM 1309 C C . THR A 1 164 ? 55.639 -27.653 -50.599 1.00 59.03 164 THR A C 1
ATOM 1311 O O . THR A 1 164 ? 54.477 -27.893 -50.290 1.00 59.03 164 THR A O 1
ATOM 1314 N N . THR A 1 165 ? 56.051 -26.439 -50.963 1.00 65.44 165 THR A N 1
ATOM 1315 C CA . THR A 1 165 ? 55.186 -25.257 -51.010 1.00 65.44 165 THR A CA 1
ATOM 1316 C C . THR A 1 165 ? 54.716 -24.969 -52.428 1.00 65.44 165 THR A C 1
ATOM 1318 O O . THR A 1 165 ? 55.476 -25.097 -53.394 1.00 65.44 165 THR A O 1
ATOM 1321 N N . LEU A 1 166 ? 53.440 -24.613 -52.545 1.00 61.62 166 LEU A N 1
ATOM 1322 C CA . LEU A 1 166 ? 52.766 -24.358 -53.808 1.00 61.62 166 LEU A CA 1
ATOM 1323 C C . LEU A 1 166 ? 52.867 -22.854 -54.141 1.00 61.62 166 LEU A C 1
ATOM 1325 O O . LEU A 1 166 ? 52.514 -22.039 -53.289 1.00 61.62 166 LEU A O 1
ATOM 1329 N N . PRO A 1 167 ? 53.391 -22.464 -55.318 1.00 66.38 167 PRO A N 1
ATOM 1330 C CA . PRO A 1 167 ? 53.439 -21.068 -55.754 1.00 66.38 167 PRO A CA 1
ATOM 1331 C C . PRO A 1 167 ? 52.060 -20.399 -55.748 1.00 66.38 167 PRO A C 1
ATOM 1333 O O . PRO A 1 167 ? 51.054 -21.055 -56.019 1.00 66.38 167 PRO A O 1
ATOM 1336 N N . ASN A 1 168 ? 52.020 -19.086 -55.495 1.00 54.84 168 ASN A N 1
ATOM 1337 C CA . ASN A 1 168 ? 50.765 -18.337 -55.370 1.00 54.84 168 ASN A CA 1
ATOM 1338 C C . ASN A 1 168 ? 49.869 -18.432 -56.616 1.00 54.84 168 ASN A C 1
ATOM 1340 O O . ASN A 1 168 ? 48.649 -18.501 -56.483 1.00 54.84 168 ASN A O 1
ATOM 1344 N N . GLU A 1 169 ? 50.458 -18.497 -57.812 1.00 59.22 169 GLU A N 1
ATOM 1345 C CA . GLU A 1 169 ? 49.713 -18.643 -59.071 1.00 59.22 169 GLU A CA 1
ATOM 1346 C C . GLU A 1 169 ? 49.071 -20.034 -59.225 1.00 59.22 169 GLU A C 1
ATOM 1348 O O . GLU A 1 169 ? 48.022 -20.178 -59.857 1.00 59.22 169 GLU A O 1
ATOM 1353 N N . LEU A 1 170 ? 49.647 -21.057 -58.585 1.00 63.75 170 LEU A N 1
ATOM 1354 C CA . LEU A 1 170 ? 49.163 -22.437 -58.615 1.00 63.75 170 LEU A CA 1
ATOM 1355 C C . LEU A 1 170 ? 48.183 -22.759 -57.476 1.00 63.75 170 LEU A C 1
ATOM 1357 O O . LEU A 1 170 ? 47.434 -23.728 -57.599 1.00 63.75 170 LEU A O 1
ATOM 1361 N N . LEU A 1 171 ? 48.127 -21.946 -56.406 1.00 63.53 171 LEU A N 1
ATOM 1362 C CA . LEU A 1 171 ? 47.226 -22.145 -55.250 1.00 63.53 171 LEU A CA 1
ATOM 1363 C C . LEU A 1 171 ? 45.756 -22.282 -55.666 1.00 63.53 171 LEU A C 1
ATOM 1365 O O . LEU A 1 171 ? 44.991 -23.014 -55.045 1.00 63.53 171 LEU A O 1
ATOM 1369 N N . ARG A 1 172 ? 45.360 -21.576 -56.730 1.00 60.25 172 ARG A N 1
ATOM 1370 C CA . ARG A 1 172 ? 43.989 -21.578 -57.259 1.00 60.25 172 ARG A CA 1
ATOM 1371 C C . ARG A 1 172 ? 43.719 -22.729 -58.239 1.00 60.25 172 ARG A C 1
ATOM 1373 O O . ARG A 1 172 ? 42.570 -22.901 -58.641 1.00 60.25 172 ARG A O 1
ATOM 1380 N N . TRP A 1 173 ? 44.735 -23.496 -58.634 1.00 66.69 173 TRP A N 1
ATOM 1381 C CA . TRP A 1 173 ? 44.692 -24.375 -59.810 1.00 66.69 173 TRP A CA 1
ATOM 1382 C C . TRP A 1 173 ? 45.258 -25.782 -59.605 1.00 66.69 173 TRP A C 1
ATOM 1384 O O . TRP A 1 173 ? 45.106 -26.617 -60.491 1.00 66.69 173 TRP A O 1
ATOM 1394 N N . VAL A 1 174 ? 45.883 -26.070 -58.467 1.00 66.62 174 VAL A N 1
ATOM 1395 C CA . VAL A 1 174 ? 46.365 -27.410 -58.116 1.00 66.62 174 VAL A CA 1
ATOM 1396 C C . VAL A 1 174 ? 45.635 -27.871 -56.871 1.00 66.62 174 VAL A C 1
ATOM 1398 O O . VAL A 1 174 ? 45.587 -27.157 -55.871 1.00 66.62 174 VAL A O 1
ATOM 1401 N N . ASP A 1 175 ? 45.081 -29.074 -56.929 1.00 63.19 175 ASP A N 1
ATOM 1402 C CA . ASP A 1 175 ? 44.484 -29.704 -55.761 1.00 63.19 175 ASP A CA 1
ATOM 1403 C C . ASP A 1 175 ? 45.594 -30.137 -54.789 1.00 63.19 175 ASP A C 1
ATOM 1405 O O . ASP A 1 175 ? 46.537 -30.849 -55.149 1.00 63.19 175 ASP A O 1
ATOM 1409 N N . THR A 1 176 ? 45.500 -29.667 -53.546 1.00 61.44 176 THR A N 1
ATOM 1410 C CA . THR A 1 176 ? 46.494 -29.904 -52.498 1.00 61.44 176 THR A CA 1
ATOM 1411 C C . THR A 1 176 ? 46.588 -31.371 -52.082 1.00 61.44 176 THR A C 1
ATOM 1413 O O . THR A 1 176 ? 47.657 -31.791 -51.634 1.00 61.44 176 THR A O 1
ATOM 1416 N N . GLU A 1 177 ? 45.517 -32.152 -52.254 1.00 57.81 177 GLU A N 1
ATOM 1417 C CA . GLU A 1 177 ? 45.476 -33.571 -51.886 1.00 57.81 177 GLU A CA 1
ATOM 1418 C C . GLU A 1 177 ? 45.975 -34.469 -53.024 1.00 57.81 177 GLU A C 1
ATOM 1420 O O . GLU A 1 177 ? 46.860 -35.302 -52.816 1.00 57.81 177 GLU A O 1
ATOM 1425 N N . SER A 1 178 ? 45.470 -34.273 -54.247 1.00 65.44 178 SER A N 1
ATOM 1426 C CA . SER A 1 178 ? 45.849 -35.095 -55.408 1.00 65.44 178 SER A CA 1
ATOM 1427 C C . SER A 1 178 ? 47.135 -34.637 -56.112 1.00 65.44 178 SER A C 1
ATOM 1429 O O . SER A 1 178 ? 47.729 -35.406 -56.873 1.00 65.44 178 SER A O 1
ATOM 1431 N N . ARG A 1 179 ? 47.600 -33.401 -55.857 1.00 70.06 179 ARG A N 1
ATOM 1432 C CA . ARG A 1 179 ? 48.730 -32.731 -56.539 1.00 70.06 179 ARG A CA 1
ATOM 1433 C C . ARG A 1 179 ? 48.610 -32.700 -58.067 1.00 70.06 179 ARG A C 1
ATOM 1435 O O . ARG A 1 179 ? 49.620 -32.600 -58.768 1.00 70.06 179 ARG A O 1
ATOM 1442 N N . GLN A 1 180 ? 47.386 -32.778 -58.579 1.00 74.38 180 GLN A N 1
ATOM 1443 C CA . GLN A 1 180 ? 47.071 -32.677 -60.000 1.00 74.38 180 GLN A CA 1
ATOM 1444 C C . GLN A 1 180 ? 46.469 -31.299 -60.318 1.00 74.38 180 GLN A C 1
ATOM 1446 O O . GLN A 1 180 ? 45.884 -30.662 -59.434 1.00 74.38 180 GLN A O 1
ATOM 1451 N N . PRO A 1 181 ? 46.626 -30.809 -61.559 1.00 74.75 181 PRO A N 1
ATOM 1452 C CA . PRO A 1 181 ? 45.998 -29.568 -61.979 1.00 74.75 181 PRO A CA 1
ATOM 1453 C C . PRO A 1 181 ? 44.482 -29.757 -62.105 1.00 74.75 181 PRO A C 1
ATOM 1455 O O . PRO A 1 181 ? 44.004 -30.754 -62.643 1.00 74.75 181 PRO A O 1
ATOM 1458 N N . VAL A 1 182 ? 43.723 -28.776 -61.625 1.00 67.56 182 VAL A N 1
ATOM 1459 C CA . VAL A 1 182 ? 42.278 -28.682 -61.835 1.00 67.56 182 VAL A CA 1
ATOM 1460 C C . VAL A 1 182 ? 42.046 -28.217 -63.267 1.00 67.56 182 VAL A C 1
ATOM 1462 O O . VAL A 1 182 ? 42.406 -27.094 -63.609 1.00 67.56 182 VAL A O 1
ATOM 1465 N N . GLU A 1 183 ? 41.452 -29.066 -64.105 1.00 63.53 183 GLU A N 1
ATOM 1466 C CA . GLU A 1 183 ? 41.345 -28.814 -65.548 1.00 63.53 183 GLU A CA 1
ATOM 1467 C C . GLU A 1 183 ? 40.582 -27.525 -65.886 1.00 63.53 183 GLU A C 1
ATOM 1469 O O . GLU A 1 183 ? 40.989 -26.802 -66.797 1.00 63.53 183 GLU A O 1
ATOM 1474 N N . GLN A 1 184 ? 39.496 -27.218 -65.161 1.00 63.38 184 GLN A N 1
ATOM 1475 C CA . GLN A 1 184 ? 38.626 -26.064 -65.423 1.00 63.38 184 GLN A CA 1
ATOM 1476 C C . GLN A 1 184 ? 38.043 -25.449 -64.142 1.00 63.38 184 GLN A C 1
ATOM 1478 O O . GLN A 1 184 ? 37.773 -26.153 -63.169 1.00 63.38 184 GLN A O 1
ATOM 1483 N N . ARG A 1 185 ? 37.812 -24.129 -64.145 1.00 55.59 185 ARG A N 1
ATOM 1484 C CA . ARG A 1 185 ? 37.236 -23.373 -63.023 1.00 55.59 185 ARG A CA 1
ATOM 1485 C C . ARG A 1 185 ? 36.464 -22.141 -63.498 1.00 55.59 185 ARG A C 1
ATOM 1487 O O . ARG A 1 185 ? 36.828 -21.523 -64.492 1.00 55.59 185 ARG A O 1
ATOM 1494 N N . TYR A 1 186 ? 35.424 -21.757 -62.761 1.00 57.03 186 TYR A N 1
ATOM 1495 C CA . TYR A 1 186 ? 34.717 -20.494 -62.976 1.00 57.03 186 TYR A CA 1
ATOM 1496 C C . TYR A 1 186 ? 35.391 -19.350 -62.221 1.00 57.03 186 TYR A C 1
ATOM 1498 O O . TYR A 1 186 ? 35.617 -19.467 -61.016 1.00 57.03 186 TYR A O 1
ATOM 1506 N N . LEU A 1 187 ? 35.675 -18.249 -62.916 1.00 53.75 187 LEU A N 1
ATOM 1507 C CA . LEU A 1 187 ? 36.298 -17.049 -62.357 1.00 53.75 187 LEU A CA 1
ATOM 1508 C C . LEU A 1 187 ? 35.489 -15.792 -62.707 1.00 53.75 187 LEU A C 1
ATOM 1510 O O . LEU A 1 187 ? 34.916 -15.736 -63.797 1.00 53.75 187 LEU A O 1
ATOM 1514 N N . PRO A 1 188 ? 35.424 -14.783 -61.820 1.00 56.06 188 PRO A N 1
ATOM 1515 C CA . PRO A 1 188 ? 34.843 -13.487 -62.158 1.00 56.06 188 PRO A CA 1
ATOM 1516 C C . PRO A 1 188 ? 35.568 -12.876 -63.362 1.00 56.06 188 PRO A C 1
ATOM 1518 O O . PRO A 1 188 ? 36.796 -12.927 -63.438 1.00 56.06 188 PRO A O 1
ATOM 1521 N N . VAL A 1 189 ? 34.824 -12.311 -64.319 1.00 58.44 189 VAL A N 1
ATOM 1522 C CA . VAL A 1 189 ? 35.412 -11.728 -65.545 1.00 58.44 189 VAL A CA 1
ATOM 1523 C C . VAL A 1 189 ? 36.396 -10.588 -65.231 1.00 58.44 189 VAL A C 1
ATOM 1525 O O . VAL A 1 189 ? 37.352 -10.368 -65.974 1.00 58.44 189 VAL A O 1
ATOM 1528 N N . ASP A 1 190 ? 36.185 -9.883 -64.124 1.00 55.72 190 ASP A N 1
ATOM 1529 C CA . ASP A 1 190 ? 37.031 -8.814 -63.593 1.00 55.72 190 ASP A CA 1
ATOM 1530 C C . ASP A 1 190 ? 38.305 -9.309 -62.886 1.00 55.72 190 ASP A C 1
ATOM 1532 O O . ASP A 1 190 ? 39.269 -8.553 -62.786 1.00 55.72 190 ASP A O 1
ATOM 1536 N N . GLU A 1 191 ? 38.358 -10.580 -62.477 1.00 60.22 191 GLU A N 1
ATOM 1537 C CA . GLU A 1 191 ? 39.544 -11.207 -61.873 1.00 60.22 191 GLU A CA 1
ATOM 1538 C C . GLU A 1 191 ? 40.420 -11.981 -62.872 1.00 60.22 191 GLU A C 1
ATOM 1540 O O . GLU A 1 191 ? 41.458 -12.527 -62.486 1.00 60.22 191 GLU A O 1
ATOM 1545 N N . LEU A 1 192 ? 40.022 -12.058 -64.147 1.00 62.84 192 LEU A N 1
ATOM 1546 C CA . LEU A 1 192 ? 40.798 -12.752 -65.175 1.00 62.84 192 LEU A CA 1
ATOM 1547 C C . LEU A 1 192 ? 42.119 -12.029 -65.433 1.00 62.84 192 LEU A C 1
ATOM 1549 O O . LEU A 1 192 ? 42.146 -10.833 -65.745 1.00 62.84 192 LEU A O 1
ATOM 1553 N N . ASN A 1 193 ? 43.218 -12.779 -65.399 1.00 71.25 193 ASN A N 1
ATOM 1554 C CA . ASN A 1 193 ? 44.496 -12.252 -65.847 1.00 71.25 193 ASN A CA 1
ATOM 1555 C C . ASN A 1 193 ? 44.491 -12.032 -67.377 1.00 71.25 193 ASN A C 1
ATOM 1557 O O . ASN A 1 193 ? 43.582 -12.447 -68.102 1.00 71.25 193 ASN A O 1
ATOM 1561 N N . SER A 1 194 ? 45.511 -11.352 -67.902 1.00 68.75 194 SER A N 1
ATOM 1562 C CA . SER A 1 194 ? 45.553 -10.976 -69.322 1.00 68.75 194 SER A CA 1
ATOM 1563 C C . SER A 1 194 ? 45.562 -12.176 -70.282 1.00 68.75 194 SER A C 1
ATOM 1565 O O . SER A 1 194 ? 44.998 -12.081 -71.376 1.00 68.75 194 SER A O 1
ATOM 1567 N N . ALA A 1 195 ? 46.161 -13.305 -69.888 1.00 72.56 195 ALA A N 1
ATOM 1568 C CA . ALA A 1 195 ? 46.194 -14.532 -70.680 1.00 72.56 195 ALA A CA 1
ATOM 1569 C C . ALA A 1 195 ? 44.831 -15.240 -70.668 1.00 72.56 195 ALA A C 1
ATOM 1571 O O . ALA A 1 195 ? 44.283 -15.544 -71.731 1.00 72.56 195 ALA A O 1
ATOM 1572 N N . GLU A 1 196 ? 44.236 -15.401 -69.485 1.00 67.50 196 GLU A N 1
ATOM 1573 C CA . GLU A 1 196 ? 42.917 -16.005 -69.286 1.00 67.50 196 GLU A CA 1
ATOM 1574 C C . GLU A 1 196 ? 41.826 -15.223 -70.011 1.00 67.50 196 GLU A C 1
ATOM 1576 O O . GLU A 1 196 ? 41.002 -15.810 -70.714 1.00 67.50 196 GLU A O 1
ATOM 1581 N N . ARG A 1 197 ? 41.855 -13.889 -69.908 1.00 63.50 197 ARG A N 1
ATOM 1582 C CA . ARG A 1 197 ? 40.905 -13.002 -70.584 1.00 63.50 197 ARG A CA 1
ATOM 1583 C C . ARG A 1 197 ? 41.003 -13.128 -72.100 1.00 63.50 197 ARG A C 1
ATOM 1585 O O . ARG A 1 197 ? 39.985 -13.252 -72.773 1.00 63.50 197 ARG A O 1
ATOM 1592 N N . LYS A 1 198 ? 42.220 -13.196 -72.643 1.00 65.31 198 LYS A N 1
ATOM 1593 C CA . LYS A 1 198 ? 42.450 -13.379 -74.082 1.00 65.31 198 LYS A CA 1
ATOM 1594 C C . LYS A 1 198 ? 41.999 -14.759 -74.573 1.00 65.31 198 LYS A C 1
ATOM 1596 O O . LYS A 1 198 ? 41.419 -14.866 -75.654 1.00 65.31 198 LYS A O 1
ATOM 1601 N N . ALA A 1 199 ? 42.241 -15.816 -73.796 1.00 66.69 199 ALA A N 1
ATOM 1602 C CA . ALA A 1 199 ? 41.779 -17.170 -74.106 1.00 66.69 199 ALA A CA 1
ATOM 1603 C C . ALA A 1 199 ? 40.247 -17.289 -74.016 1.00 66.69 199 ALA A C 1
ATOM 1605 O O . ALA A 1 199 ? 39.611 -17.937 -74.852 1.00 66.69 199 ALA A O 1
ATOM 1606 N N . PHE A 1 200 ? 39.642 -16.632 -73.026 1.00 61.22 200 PHE A N 1
ATOM 1607 C CA . PHE A 1 200 ? 38.197 -16.505 -72.869 1.00 61.22 200 PHE A CA 1
ATOM 1608 C C . PHE A 1 200 ? 37.560 -15.760 -74.051 1.00 61.22 200 PHE A C 1
ATOM 1610 O O . PHE A 1 200 ? 36.685 -16.315 -74.714 1.00 61.22 200 PHE A O 1
ATOM 1617 N N . GLU A 1 201 ? 38.046 -14.562 -74.388 1.00 59.09 201 GLU A N 1
ATOM 1618 C CA . GLU A 1 201 ? 37.558 -13.764 -75.521 1.00 59.09 201 GLU A CA 1
ATOM 1619 C C . GLU A 1 201 ? 37.687 -14.530 -76.842 1.00 59.09 201 GLU A C 1
ATOM 1621 O O . GLU A 1 201 ? 36.756 -14.551 -77.650 1.00 59.09 201 GLU A O 1
ATOM 1626 N N . LYS A 1 202 ? 38.803 -15.241 -77.049 1.00 62.00 202 LYS A N 1
ATOM 1627 C CA . LYS A 1 202 ? 38.999 -16.089 -78.231 1.00 62.00 202 LYS A CA 1
ATOM 1628 C C . LYS A 1 202 ? 37.953 -17.206 -78.315 1.00 62.00 202 LYS A C 1
ATOM 1630 O O . LYS A 1 202 ? 37.329 -17.359 -79.365 1.00 62.00 202 LYS A O 1
ATOM 1635 N N . ARG A 1 203 ? 37.722 -17.955 -77.229 1.00 60.50 203 ARG A N 1
ATOM 1636 C CA . ARG A 1 203 ? 36.711 -19.033 -77.185 1.00 60.50 203 ARG A CA 1
ATOM 1637 C C . ARG A 1 203 ? 35.298 -18.492 -77.371 1.00 60.50 203 ARG A C 1
ATOM 1639 O O . ARG A 1 203 ? 34.509 -19.077 -78.110 1.00 60.50 203 ARG A O 1
ATOM 1646 N N . PHE A 1 204 ? 35.000 -17.343 -76.774 1.00 53.47 204 PHE A N 1
ATOM 1647 C CA . PHE A 1 204 ? 33.726 -16.649 -76.935 1.00 53.47 204 PHE A CA 1
ATOM 1648 C C . PHE A 1 204 ? 33.480 -16.238 -78.400 1.00 53.47 204 PHE A C 1
ATOM 1650 O O . PHE A 1 204 ? 32.416 -16.503 -78.969 1.00 53.47 204 PHE A O 1
ATOM 1657 N N . VAL A 1 205 ? 34.494 -15.673 -79.065 1.00 53.25 205 VAL A N 1
ATOM 1658 C CA . VAL A 1 205 ? 34.441 -15.314 -80.492 1.00 53.25 205 VAL A CA 1
ATOM 1659 C C . VAL A 1 205 ? 34.331 -16.554 -81.391 1.00 53.25 205 VAL A C 1
ATOM 1661 O O . VAL A 1 205 ? 33.585 -16.533 -82.369 1.00 53.25 205 VAL A O 1
ATOM 1664 N N . GLU A 1 206 ? 35.012 -17.654 -81.076 1.00 53.69 206 GLU A N 1
ATOM 1665 C CA . GLU A 1 206 ? 34.894 -18.913 -81.826 1.00 53.69 206 GLU A CA 1
ATOM 1666 C C . GLU A 1 206 ? 33.491 -19.540 -81.703 1.00 53.69 206 GLU A C 1
ATOM 1668 O O . GLU A 1 206 ? 32.902 -19.944 -82.711 1.00 53.69 206 GLU A O 1
ATOM 1673 N N . LEU A 1 207 ? 32.899 -19.541 -80.504 1.00 50.69 207 LEU A N 1
ATOM 1674 C CA . LEU A 1 207 ? 31.536 -20.032 -80.256 1.00 50.69 207 LEU A CA 1
ATOM 1675 C C . LEU A 1 207 ? 30.463 -19.167 -80.933 1.00 50.69 207 LEU A C 1
ATOM 1677 O O . LEU A 1 207 ? 29.508 -19.700 -81.514 1.00 50.69 207 LEU A O 1
ATOM 1681 N N . SER A 1 208 ? 30.647 -17.842 -80.949 1.00 48.47 208 SER A N 1
ATOM 1682 C CA . SER A 1 208 ? 29.750 -16.919 -81.664 1.00 48.47 208 SER A CA 1
ATOM 1683 C C . SER A 1 208 ? 29.794 -17.086 -83.190 1.00 48.47 208 SER A C 1
ATOM 1685 O O . SER A 1 208 ? 28.813 -16.774 -83.863 1.00 48.47 208 SER A O 1
ATOM 1687 N N . LYS A 1 209 ? 30.864 -17.661 -83.755 1.00 47.75 209 LYS A N 1
ATOM 1688 C CA . LYS A 1 209 ? 30.997 -17.944 -85.200 1.00 47.75 209 LYS A CA 1
ATOM 1689 C C . LYS A 1 209 ? 30.573 -19.364 -85.610 1.00 47.75 209 LYS A C 1
ATOM 1691 O O . LYS A 1 209 ? 30.448 -19.637 -86.801 1.00 47.75 209 LYS A O 1
ATOM 1696 N N . ALA A 1 210 ? 30.330 -20.273 -84.663 1.00 51.47 210 ALA A N 1
ATOM 1697 C CA . ALA A 1 210 ? 29.930 -21.656 -84.948 1.00 51.47 210 ALA A CA 1
ATOM 1698 C C . ALA A 1 210 ? 28.466 -21.774 -85.432 1.00 51.47 210 ALA A C 1
ATOM 1700 O O . ALA A 1 210 ? 27.611 -20.983 -85.035 1.00 51.47 210 ALA A O 1
ATOM 1701 N N . SER A 1 211 ? 28.151 -22.781 -86.263 1.00 54.09 211 SER A N 1
ATOM 1702 C CA . SER A 1 211 ? 26.778 -23.036 -86.737 1.00 54.09 211 SER A CA 1
ATOM 1703 C C . SER A 1 211 ? 25.857 -23.528 -85.610 1.00 54.09 211 SER A C 1
ATOM 1705 O O . SER A 1 211 ? 26.314 -24.147 -84.647 1.00 54.09 211 SER A O 1
ATOM 1707 N N . ALA A 1 212 ? 24.546 -23.295 -85.734 1.00 48.78 212 ALA A N 1
ATOM 1708 C CA . ALA A 1 212 ? 23.551 -23.633 -84.707 1.00 48.78 212 ALA A CA 1
ATOM 1709 C C . ALA A 1 212 ? 23.593 -25.114 -84.265 1.00 48.78 212 ALA A C 1
ATOM 1711 O O . ALA A 1 212 ? 23.519 -25.398 -83.072 1.00 48.78 212 ALA A O 1
ATOM 1712 N N . ALA A 1 213 ? 23.832 -26.048 -85.196 1.00 47.41 213 ALA A N 1
ATOM 1713 C CA . ALA A 1 213 ? 23.986 -27.476 -84.896 1.00 47.41 213 ALA A CA 1
ATOM 1714 C C . ALA A 1 213 ? 25.257 -27.796 -84.079 1.00 47.41 213 ALA A C 1
ATOM 1716 O O . ALA A 1 213 ? 25.272 -28.732 -83.282 1.00 47.41 213 ALA A O 1
ATOM 1717 N N . LYS A 1 214 ? 26.324 -27.000 -84.238 1.00 46.66 214 LYS A N 1
ATOM 1718 C CA . LYS A 1 214 ? 27.579 -27.133 -83.480 1.00 46.66 214 LYS A CA 1
ATOM 1719 C C . LYS A 1 214 ? 27.477 -26.482 -82.092 1.00 46.66 214 LYS A C 1
ATOM 1721 O O . LYS A 1 214 ? 28.057 -27.001 -81.144 1.00 46.66 214 LYS A O 1
ATOM 1726 N N . ARG A 1 215 ? 26.676 -25.415 -81.951 1.00 46.72 215 ARG A N 1
ATOM 1727 C CA . ARG A 1 215 ? 26.328 -24.798 -80.653 1.00 46.72 215 ARG A CA 1
ATOM 1728 C C . ARG A 1 215 ? 25.468 -25.725 -79.782 1.00 46.72 215 ARG A C 1
ATOM 1730 O O . ARG A 1 215 ? 25.700 -25.806 -78.584 1.00 46.72 215 ARG A O 1
ATOM 1737 N N . GLN A 1 216 ? 24.538 -26.476 -80.381 1.00 43.44 216 GLN A N 1
ATOM 1738 C CA . GLN A 1 216 ? 23.712 -27.460 -79.663 1.00 43.44 216 GLN A CA 1
ATOM 1739 C C . GLN A 1 216 ? 24.503 -28.690 -79.194 1.00 43.44 216 GLN A C 1
ATOM 1741 O O . GLN A 1 216 ? 24.298 -29.133 -78.070 1.00 43.44 216 GLN A O 1
ATOM 1746 N N . LYS A 1 217 ? 25.448 -29.196 -80.002 1.00 43.41 217 LYS A N 1
ATOM 1747 C CA . LYS A 1 217 ? 26.318 -30.324 -79.614 1.00 43.41 217 LYS A CA 1
ATOM 1748 C C . LYS A 1 217 ? 27.277 -29.973 -78.463 1.00 43.41 217 LYS A C 1
ATOM 1750 O O . LYS A 1 217 ? 27.552 -30.825 -77.632 1.00 43.41 217 LYS A O 1
ATOM 1755 N N . HIS A 1 218 ? 27.736 -28.718 -78.385 1.00 40.66 218 HIS A N 1
ATOM 1756 C CA . HIS A 1 218 ? 28.521 -28.212 -77.248 1.00 40.66 218 HIS A CA 1
ATOM 1757 C C . HIS A 1 218 ? 27.681 -27.905 -76.002 1.00 40.66 218 HIS A C 1
ATOM 1759 O O . HIS A 1 218 ? 28.220 -27.905 -74.906 1.00 40.66 218 HIS A O 1
ATOM 1765 N N . SER A 1 219 ? 26.369 -27.693 -76.132 1.00 44.31 219 SER A N 1
ATOM 1766 C CA . SER A 1 219 ? 25.489 -27.469 -74.976 1.00 44.31 219 SER A CA 1
ATOM 1767 C C . SER A 1 219 ? 25.210 -28.740 -74.167 1.00 44.31 219 SER A C 1
ATOM 1769 O O . SER A 1 219 ? 24.693 -28.629 -73.059 1.00 44.31 219 SER A O 1
ATOM 1771 N N . THR A 1 220 ? 25.484 -29.933 -74.709 1.00 42.84 220 THR A N 1
ATOM 1772 C CA . THR A 1 220 ? 25.210 -31.211 -74.025 1.00 42.84 220 THR A CA 1
ATOM 1773 C C . THR A 1 220 ? 26.444 -31.833 -73.365 1.00 42.84 220 THR A C 1
ATOM 1775 O O . THR A 1 220 ? 26.266 -32.676 -72.500 1.00 42.84 220 THR A O 1
ATOM 1778 N N . ASP A 1 221 ? 27.657 -31.377 -73.701 1.00 42.91 221 ASP A N 1
ATOM 1779 C CA . ASP A 1 221 ? 28.926 -31.872 -73.125 1.00 42.91 221 ASP A CA 1
ATOM 1780 C C . ASP A 1 221 ? 29.884 -30.739 -72.693 1.00 42.91 221 ASP A C 1
ATOM 1782 O O . ASP A 1 221 ? 31.080 -30.942 -72.490 1.00 42.91 221 ASP A O 1
ATOM 1786 N N . SER A 1 222 ? 29.415 -29.494 -72.576 1.00 45.09 222 SER A N 1
ATOM 1787 C CA . SER A 1 222 ? 30.253 -28.377 -72.120 1.00 45.09 222 SER A CA 1
ATOM 1788 C C . SER A 1 222 ? 29.403 -27.330 -71.404 1.00 45.09 222 SER A C 1
ATOM 1790 O O . SER A 1 222 ? 28.510 -26.715 -71.983 1.00 45.09 222 SER A O 1
ATOM 1792 N N . GLN A 1 223 ? 29.689 -27.146 -70.120 1.00 49.47 223 GLN A N 1
ATOM 1793 C CA . GLN A 1 223 ? 29.165 -26.087 -69.264 1.00 49.47 223 GLN A CA 1
ATOM 1794 C C . GLN A 1 223 ? 29.162 -24.699 -69.960 1.00 49.47 223 GLN A C 1
ATOM 1796 O O . GLN A 1 223 ? 30.106 -24.378 -70.687 1.00 49.47 223 GLN A O 1
ATOM 1801 N N . PRO A 1 224 ? 28.130 -23.850 -69.763 1.00 45.00 224 PRO A N 1
ATOM 1802 C CA . PRO A 1 224 ? 28.062 -22.531 -70.392 1.00 45.00 224 PRO A CA 1
ATOM 1803 C C . PRO A 1 224 ? 29.234 -21.637 -69.954 1.00 45.00 224 PRO A C 1
ATOM 1805 O O . PRO A 1 224 ? 29.589 -21.600 -68.776 1.00 45.00 224 PRO A O 1
ATOM 1808 N N . LEU A 1 225 ? 29.800 -20.888 -70.913 1.00 48.88 225 LEU A N 1
ATOM 1809 C CA . LEU A 1 225 ? 30.928 -19.964 -70.707 1.00 48.88 225 LEU A CA 1
ATOM 1810 C C . LEU A 1 225 ? 30.617 -18.799 -69.761 1.00 48.88 225 LEU A C 1
ATOM 1812 O O . LEU A 1 225 ? 31.553 -18.192 -69.257 1.00 48.88 225 LEU A O 1
ATOM 1816 N N . LEU A 1 226 ? 29.339 -18.457 -69.583 1.00 46.03 226 LEU A N 1
ATOM 1817 C CA . LEU A 1 226 ? 28.874 -17.327 -68.786 1.00 46.03 226 LEU A CA 1
ATOM 1818 C C . LEU A 1 226 ? 27.700 -17.775 -67.914 1.00 46.03 226 LEU A C 1
ATOM 1820 O O . LEU A 1 226 ? 26.704 -18.278 -68.437 1.00 46.03 226 LEU A O 1
ATOM 1824 N N . LEU A 1 227 ? 27.810 -17.574 -66.601 1.00 42.34 227 LEU A N 1
ATOM 1825 C CA . LEU A 1 227 ? 26.711 -17.761 -65.650 1.00 42.34 227 LEU A CA 1
ATOM 1826 C C . LEU A 1 227 ? 26.359 -16.409 -65.002 1.00 42.34 227 LEU A C 1
ATOM 1828 O O . LEU A 1 227 ? 27.278 -15.720 -64.545 1.00 42.34 227 LEU A O 1
ATOM 1832 N N . PRO A 1 228 ? 25.065 -16.020 -64.931 1.00 39.72 228 PRO A N 1
ATOM 1833 C CA . PRO A 1 228 ? 24.631 -14.945 -64.045 1.00 39.72 228 PRO A CA 1
ATOM 1834 C C . PRO A 1 228 ? 24.915 -15.391 -62.609 1.00 39.72 228 PRO A C 1
ATOM 1836 O O . PRO A 1 228 ? 24.390 -16.416 -62.167 1.00 39.72 228 PRO A O 1
ATOM 1839 N N . GLY A 1 229 ? 25.806 -14.684 -61.914 1.00 39.81 229 GLY A N 1
ATOM 1840 C CA . GLY A 1 229 ? 26.263 -15.084 -60.589 1.00 39.81 229 GLY A CA 1
ATOM 1841 C C . GLY A 1 229 ? 25.113 -15.188 -59.587 1.00 39.81 229 GLY A C 1
ATOM 1842 O O . GLY A 1 229 ? 24.291 -14.278 -59.477 1.00 39.81 229 GLY A O 1
ATOM 1843 N N . LYS A 1 230 ? 25.075 -16.278 -58.809 1.00 39.56 230 LYS A N 1
ATOM 1844 C CA . LYS A 1 230 ? 24.442 -16.233 -57.485 1.00 39.56 230 LYS A CA 1
ATOM 1845 C C . LYS A 1 230 ? 25.154 -15.131 -56.696 1.00 39.56 230 LYS A C 1
ATOM 1847 O O . LYS A 1 230 ? 26.382 -15.110 -56.672 1.00 39.56 230 LYS A O 1
ATOM 1852 N N . THR A 1 231 ? 24.390 -14.217 -56.102 1.00 39.03 231 THR A N 1
ATOM 1853 C CA . THR A 1 231 ? 24.906 -13.172 -55.207 1.00 39.03 231 THR A CA 1
ATOM 1854 C C . THR A 1 231 ? 25.851 -13.795 -54.177 1.00 39.03 231 THR A C 1
ATOM 1856 O O . THR A 1 231 ? 25.448 -14.789 -53.567 1.00 39.03 231 THR A O 1
ATOM 1859 N N . PRO A 1 232 ? 27.073 -13.266 -53.982 1.00 39.12 232 PRO A N 1
ATOM 1860 C CA . PRO A 1 232 ? 27.967 -13.781 -52.954 1.00 39.12 232 PRO A CA 1
ATOM 1861 C C . PRO A 1 232 ? 27.290 -13.656 -51.586 1.00 39.12 232 PRO A C 1
ATOM 1863 O O . PRO A 1 232 ? 26.686 -12.627 -51.273 1.00 39.12 232 PRO A O 1
ATOM 1866 N N . GLU A 1 233 ? 27.354 -14.723 -50.793 1.00 45.28 233 GLU A N 1
ATOM 1867 C CA . GLU A 1 233 ? 26.951 -14.704 -49.389 1.00 45.28 233 GLU A CA 1
ATOM 1868 C C . GLU A 1 233 ? 27.914 -13.770 -48.647 1.00 45.28 233 GLU A C 1
ATOM 1870 O O . GLU A 1 233 ? 29.082 -14.096 -48.464 1.00 45.28 233 GLU A O 1
ATOM 1875 N N . ILE A 1 234 ? 27.449 -12.569 -48.293 1.00 50.16 234 ILE A N 1
ATOM 1876 C CA . ILE A 1 234 ? 28.198 -11.648 -47.434 1.00 50.16 234 ILE A CA 1
ATOM 1877 C C . ILE A 1 234 ? 28.042 -12.173 -46.012 1.00 50.16 234 ILE A C 1
ATOM 1879 O O . ILE A 1 234 ? 26.914 -12.289 -45.533 1.00 50.16 234 ILE A O 1
ATOM 1883 N N . LEU A 1 235 ? 29.142 -12.470 -45.329 1.00 54.03 235 LEU A N 1
ATOM 1884 C CA . LEU A 1 235 ? 29.104 -12.844 -43.922 1.00 54.03 235 LEU A CA 1
ATOM 1885 C C . LEU A 1 235 ? 29.103 -11.583 -43.057 1.00 54.03 235 LEU A C 1
ATOM 1887 O O . LEU A 1 235 ? 29.674 -10.543 -43.399 1.00 54.03 235 LEU A O 1
ATOM 1891 N N . PHE A 1 236 ? 28.474 -11.668 -41.886 1.00 59.28 236 PHE A N 1
ATOM 1892 C CA . PHE A 1 236 ? 28.514 -10.579 -40.907 1.00 59.28 236 PHE A CA 1
ATOM 1893 C C . PHE A 1 236 ? 29.958 -10.253 -40.489 1.00 59.28 236 PHE A C 1
ATOM 1895 O O . PHE A 1 236 ? 30.306 -9.087 -40.315 1.00 59.28 236 PHE A O 1
ATOM 1902 N N . SER A 1 237 ? 30.804 -11.284 -40.390 1.00 59.28 237 SER A N 1
ATOM 1903 C CA . SER A 1 237 ? 32.219 -11.205 -40.012 1.00 59.28 237 SER A CA 1
ATOM 1904 C C . SER A 1 237 ? 33.133 -10.548 -41.045 1.00 59.28 237 SER A C 1
ATOM 1906 O O . SER A 1 237 ? 34.272 -10.241 -40.707 1.00 59.28 237 SER A O 1
ATOM 1908 N N . ASP A 1 238 ? 32.664 -10.332 -42.275 1.00 58.84 238 ASP A N 1
ATOM 1909 C CA . ASP A 1 238 ? 33.491 -9.764 -43.347 1.00 58.84 238 ASP A CA 1
ATOM 1910 C C . ASP A 1 238 ? 33.769 -8.267 -43.148 1.00 58.84 238 ASP A C 1
ATOM 1912 O O . ASP A 1 238 ? 34.675 -7.713 -43.768 1.00 58.84 238 ASP A O 1
ATOM 1916 N N . ASP A 1 239 ? 33.002 -7.605 -42.275 1.00 62.62 239 ASP A N 1
ATOM 1917 C CA . ASP A 1 239 ? 33.141 -6.185 -41.975 1.00 62.62 239 ASP A CA 1
ATOM 1918 C C . ASP A 1 239 ? 33.408 -5.958 -40.472 1.00 62.62 239 ASP A C 1
ATOM 1920 O O . ASP A 1 239 ? 32.493 -6.088 -39.647 1.00 62.62 239 ASP A O 1
ATOM 1924 N N . PRO A 1 240 ? 34.638 -5.569 -40.080 1.00 70.94 240 PRO A N 1
ATOM 1925 C CA . PRO A 1 240 ? 34.971 -5.319 -38.680 1.00 70.94 240 PRO A CA 1
ATOM 1926 C C . PRO A 1 240 ? 34.177 -4.145 -38.083 1.00 70.94 240 PRO A C 1
ATOM 1928 O O . PRO A 1 240 ? 33.970 -4.100 -36.868 1.00 70.94 240 PRO A O 1
ATOM 1931 N N . ALA A 1 241 ? 33.673 -3.214 -38.905 1.00 73.44 241 ALA A N 1
ATOM 1932 C CA . ALA A 1 241 ? 32.835 -2.119 -38.424 1.00 73.44 241 ALA A CA 1
ATOM 1933 C C . ALA A 1 241 ? 31.482 -2.622 -37.896 1.00 73.44 241 ALA A C 1
ATOM 1935 O O . ALA A 1 241 ? 30.956 -2.053 -36.938 1.00 73.44 241 ALA A O 1
ATOM 1936 N N . ARG A 1 242 ? 30.943 -3.722 -38.449 1.00 74.75 242 ARG A N 1
ATOM 1937 C CA . ARG A 1 242 ? 29.703 -4.351 -37.960 1.00 74.75 242 ARG A CA 1
ATOM 1938 C C . ARG A 1 242 ? 29.887 -4.967 -36.580 1.00 74.75 242 ARG A C 1
ATOM 1940 O O . ARG A 1 242 ? 29.041 -4.779 -35.713 1.00 74.75 242 ARG A O 1
ATOM 1947 N N . GLN A 1 243 ? 31.010 -5.644 -36.347 1.00 74.56 243 GLN A N 1
ATOM 1948 C CA . GLN A 1 243 ? 31.320 -6.248 -35.045 1.00 74.56 243 GLN A CA 1
ATOM 1949 C C . GLN A 1 243 ? 31.492 -5.192 -33.944 1.00 74.56 243 GLN A C 1
ATOM 1951 O O . GLN A 1 243 ? 30.986 -5.359 -32.831 1.00 74.56 243 GLN A O 1
ATOM 1956 N N . LEU A 1 244 ? 32.155 -4.077 -34.268 1.00 79.88 244 LEU A N 1
ATOM 1957 C CA . LEU A 1 244 ? 32.309 -2.950 -33.347 1.00 79.88 244 LEU A CA 1
ATOM 1958 C C . LEU A 1 244 ? 30.968 -2.264 -33.062 1.00 79.88 244 LEU A C 1
ATOM 1960 O O . LEU A 1 244 ? 30.652 -1.999 -31.902 1.00 79.88 244 LEU A O 1
ATOM 1964 N N . ALA A 1 245 ? 30.161 -2.016 -34.099 1.00 83.50 245 ALA A N 1
ATOM 1965 C CA . ALA A 1 245 ? 28.836 -1.426 -33.944 1.00 83.50 245 ALA A CA 1
ATOM 1966 C C . ALA A 1 245 ? 27.914 -2.317 -33.098 1.00 83.50 245 ALA A C 1
ATOM 1968 O O . ALA A 1 245 ? 27.213 -1.801 -32.231 1.00 83.50 245 ALA A O 1
ATOM 1969 N N . LEU A 1 246 ? 27.941 -3.638 -33.313 1.00 83.00 246 LEU A N 1
ATOM 1970 C CA . LEU A 1 246 ? 27.137 -4.597 -32.556 1.00 83.00 246 LEU A CA 1
ATOM 1971 C C . LEU A 1 246 ? 27.532 -4.606 -31.081 1.00 83.00 246 LEU A C 1
ATOM 1973 O O . LEU A 1 246 ? 26.667 -4.479 -30.224 1.00 83.00 246 LEU A O 1
ATOM 1977 N N . THR A 1 247 ? 28.831 -4.695 -30.785 1.00 87.25 247 THR A N 1
ATOM 1978 C CA . THR A 1 247 ? 29.335 -4.665 -29.401 1.00 87.25 247 THR A CA 1
ATOM 1979 C C . THR A 1 247 ? 28.908 -3.386 -28.683 1.00 87.25 247 THR A C 1
ATOM 1981 O O . THR A 1 247 ? 28.429 -3.442 -27.552 1.00 87.25 247 THR A O 1
ATOM 1984 N N . LYS A 1 248 ? 29.042 -2.232 -29.350 1.00 91.69 248 LYS A N 1
ATOM 1985 C CA . LYS A 1 248 ? 28.625 -0.941 -28.793 1.00 91.69 248 LYS A CA 1
ATOM 1986 C C . LYS A 1 248 ? 27.119 -0.909 -28.514 1.00 91.69 248 LYS A C 1
ATOM 1988 O O . LYS A 1 248 ? 26.714 -0.562 -27.411 1.00 91.69 248 LYS A O 1
ATOM 1993 N N . TRP A 1 249 ? 26.305 -1.287 -29.496 1.00 92.69 249 TRP A N 1
ATOM 1994 C CA . TRP A 1 249 ? 24.851 -1.257 -29.365 1.00 92.69 249 TRP A CA 1
ATOM 1995 C C . TRP A 1 249 ? 24.333 -2.257 -28.321 1.00 92.69 249 TRP A C 1
ATOM 1997 O O . TRP A 1 249 ? 23.411 -1.935 -27.583 1.00 92.69 249 TRP A O 1
ATOM 2007 N N . LEU A 1 250 ? 24.944 -3.441 -28.188 1.00 90.00 250 LEU A N 1
ATOM 2008 C CA . LEU A 1 250 ? 24.585 -4.399 -27.135 1.00 90.00 250 LEU A CA 1
ATOM 2009 C C . LEU A 1 250 ? 24.820 -3.824 -25.732 1.00 90.00 250 LEU A C 1
ATOM 2011 O O . LEU A 1 250 ? 23.996 -4.051 -24.850 1.00 90.00 250 LEU A O 1
ATOM 2015 N N . ALA A 1 251 ? 25.895 -3.054 -25.535 1.00 92.81 251 ALA A N 1
ATOM 2016 C CA . ALA A 1 251 ? 26.140 -2.364 -24.270 1.00 92.81 251 ALA A CA 1
ATOM 2017 C C . ALA A 1 251 ? 25.083 -1.276 -23.997 1.00 92.81 251 ALA A C 1
ATOM 2019 O O . ALA A 1 251 ? 24.534 -1.221 -22.900 1.00 92.81 251 ALA A O 1
ATOM 2020 N N . GLU A 1 252 ? 24.748 -0.458 -25.003 1.00 93.81 252 GLU A N 1
ATOM 2021 C CA . GLU A 1 252 ? 23.681 0.556 -24.903 1.00 93.81 252 GLU A CA 1
ATOM 2022 C C . GLU A 1 252 ? 22.315 -0.086 -24.607 1.00 93.81 252 GLU A C 1
ATOM 2024 O O . GLU A 1 252 ? 21.569 0.388 -23.753 1.00 93.81 252 GLU A O 1
ATOM 2029 N N . ARG A 1 253 ? 22.005 -1.206 -25.268 1.00 92.81 253 ARG A N 1
ATOM 2030 C CA . ARG A 1 253 ? 20.787 -1.991 -25.050 1.00 92.81 253 ARG A CA 1
ATOM 2031 C C . ARG A 1 253 ? 20.728 -2.590 -23.649 1.00 92.81 253 ARG A C 1
ATOM 2033 O O . ARG A 1 253 ? 19.661 -2.589 -23.047 1.00 92.81 253 ARG A O 1
ATOM 2040 N N . GLN A 1 254 ? 21.833 -3.133 -23.143 1.00 92.25 254 GLN A N 1
ATOM 2041 C CA . GLN A 1 254 ? 21.876 -3.732 -21.809 1.00 92.25 254 GLN A CA 1
ATOM 2042 C C . GLN A 1 254 ? 21.635 -2.683 -20.719 1.00 92.25 254 GLN A C 1
ATOM 2044 O O . GLN A 1 254 ? 20.879 -2.935 -19.783 1.00 92.25 254 GLN A O 1
ATOM 2049 N N . GLU A 1 255 ? 22.226 -1.498 -20.870 1.00 93.38 255 GLU A N 1
ATOM 2050 C CA . GLU A 1 255 ? 21.962 -0.366 -19.982 1.00 93.38 255 GLU A CA 1
ATOM 2051 C C . GLU A 1 255 ? 20.492 0.075 -20.067 1.00 93.38 255 GLU A C 1
ATOM 2053 O O . GLU A 1 255 ? 19.831 0.234 -19.042 1.00 93.38 255 GLU A O 1
ATOM 2058 N N . TRP A 1 256 ? 19.942 0.182 -21.281 1.00 94.81 256 TRP A N 1
ATOM 2059 C CA . TRP A 1 256 ? 18.526 0.493 -21.487 1.00 94.81 256 TRP A CA 1
ATOM 2060 C C . TRP A 1 256 ? 17.587 -0.543 -20.853 1.00 94.81 256 TRP A C 1
ATOM 2062 O O . TRP A 1 256 ? 16.596 -0.153 -20.241 1.00 94.81 256 TRP A O 1
ATOM 2072 N N . LEU A 1 257 ? 17.886 -1.843 -20.964 1.00 92.94 257 LEU A N 1
ATOM 2073 C CA . LEU A 1 257 ? 17.088 -2.908 -20.345 1.00 92.94 257 LEU A CA 1
ATOM 2074 C C . LEU A 1 257 ? 17.036 -2.746 -18.828 1.00 92.94 257 LEU A C 1
ATOM 2076 O O . LEU A 1 257 ? 15.954 -2.806 -18.253 1.00 92.94 257 LEU A O 1
ATOM 2080 N N . LYS A 1 258 ? 18.186 -2.479 -18.199 1.00 91.50 258 LYS A N 1
ATOM 2081 C CA . LYS A 1 258 ? 18.264 -2.234 -16.758 1.00 91.50 258 LYS A CA 1
ATOM 2082 C C . LYS A 1 258 ? 17.431 -1.014 -16.356 1.00 91.50 258 LYS A C 1
ATOM 2084 O O . LYS A 1 258 ? 16.546 -1.131 -15.518 1.00 91.50 258 LYS A O 1
ATOM 2089 N N . GLN A 1 259 ? 17.649 0.128 -17.011 1.00 92.62 259 GLN A N 1
ATOM 2090 C CA . GLN A 1 259 ? 16.904 1.359 -16.721 1.00 92.62 259 GLN A CA 1
ATOM 2091 C C . GLN A 1 259 ? 15.395 1.200 -16.955 1.00 92.62 259 GLN A C 1
ATOM 2093 O O . GLN A 1 259 ? 14.586 1.743 -16.209 1.00 92.62 259 GLN A O 1
ATOM 2098 N N . THR A 1 260 ? 15.000 0.449 -17.986 1.00 93.69 260 THR A N 1
ATOM 2099 C CA . THR A 1 260 ? 13.591 0.179 -18.301 1.00 93.69 260 THR A CA 1
ATOM 2100 C C . THR A 1 260 ? 12.958 -0.760 -17.280 1.00 93.69 260 THR A C 1
ATOM 2102 O O . THR A 1 260 ? 11.811 -0.546 -16.899 1.00 93.69 260 THR A O 1
ATOM 2105 N N . HIS A 1 261 ? 13.685 -1.780 -16.822 1.00 92.25 261 HIS A N 1
ATOM 2106 C CA . HIS A 1 261 ? 13.232 -2.676 -15.761 1.00 92.25 261 HIS A CA 1
ATOM 2107 C C . HIS A 1 261 ? 12.956 -1.898 -14.469 1.00 92.25 261 HIS A C 1
ATOM 2109 O O . HIS A 1 261 ? 11.839 -1.948 -13.953 1.00 92.25 261 HIS A O 1
ATOM 2115 N N . ASP A 1 262 ? 13.933 -1.104 -14.026 1.00 93.56 262 ASP A N 1
ATOM 2116 C CA . ASP A 1 262 ? 13.832 -0.254 -12.839 1.00 93.56 262 ASP A CA 1
ATOM 2117 C C . ASP A 1 262 ? 12.655 0.734 -12.977 1.00 93.56 262 ASP A C 1
ATOM 2119 O O . ASP A 1 262 ? 11.792 0.821 -12.101 1.00 93.56 262 ASP A O 1
ATOM 2123 N N . ALA A 1 263 ? 12.535 1.408 -14.129 1.00 94.56 263 ALA A N 1
ATOM 2124 C CA . ALA A 1 263 ? 11.423 2.315 -14.416 1.00 94.56 263 ALA A CA 1
ATOM 2125 C C . ALA A 1 263 ? 10.054 1.609 -14.430 1.00 94.56 263 ALA A C 1
ATOM 2127 O O . ALA A 1 263 ? 9.064 2.193 -13.995 1.00 94.56 263 ALA A O 1
ATOM 2128 N N . ASN A 1 264 ? 9.957 0.365 -14.901 1.00 93.75 264 ASN A N 1
ATOM 2129 C CA . ASN A 1 264 ? 8.692 -0.370 -14.893 1.00 93.75 264 ASN A CA 1
ATOM 2130 C C . ASN A 1 264 ? 8.244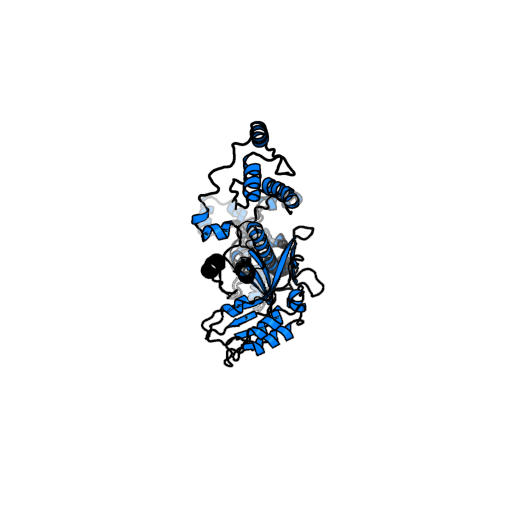 -0.716 -13.467 1.00 93.75 264 ASN A C 1
ATOM 2132 O O . ASN A 1 264 ? 7.066 -0.551 -13.161 1.00 93.75 264 ASN A O 1
ATOM 2136 N N . ILE A 1 265 ? 9.167 -1.098 -12.575 1.00 94.56 265 ILE A N 1
ATOM 2137 C CA . ILE A 1 265 ? 8.849 -1.347 -11.157 1.00 94.56 265 ILE A CA 1
ATOM 2138 C C . ILE A 1 265 ? 8.258 -0.086 -10.510 1.00 94.56 265 ILE A C 1
ATOM 2140 O O . ILE A 1 265 ? 7.213 -0.141 -9.854 1.00 94.56 265 ILE A O 1
ATOM 2144 N N . VAL A 1 266 ? 8.897 1.068 -10.726 1.00 96.06 266 VAL A N 1
ATOM 2145 C CA . VAL A 1 266 ? 8.422 2.353 -10.189 1.00 96.06 266 VAL A CA 1
ATOM 2146 C C . VAL A 1 266 ? 7.078 2.749 -10.817 1.00 96.06 266 VAL A C 1
ATOM 2148 O O . VAL A 1 266 ? 6.183 3.221 -10.112 1.00 96.06 266 VAL A O 1
ATOM 2151 N N . MET A 1 267 ? 6.896 2.522 -12.123 1.00 95.50 267 MET A N 1
ATOM 2152 C CA . MET A 1 267 ? 5.634 2.788 -12.823 1.00 95.50 267 MET A CA 1
ATOM 2153 C C . MET A 1 267 ? 4.488 1.929 -12.277 1.00 95.50 267 MET A C 1
ATOM 2155 O O . MET A 1 267 ? 3.402 2.455 -12.036 1.00 95.50 267 MET A O 1
ATOM 2159 N N . ASP A 1 268 ? 4.718 0.641 -12.028 1.00 95.19 268 ASP A N 1
ATOM 2160 C CA . ASP A 1 268 ? 3.711 -0.264 -11.467 1.00 95.19 268 ASP A CA 1
ATOM 2161 C C . ASP A 1 268 ? 3.267 0.190 -10.070 1.00 95.19 268 ASP A C 1
ATOM 2163 O O . ASP A 1 268 ? 2.067 0.235 -9.771 1.00 95.19 268 ASP A O 1
ATOM 2167 N N . LEU A 1 269 ? 4.217 0.603 -9.222 1.00 95.81 269 LEU A N 1
ATOM 2168 C CA . LEU A 1 269 ? 3.904 1.175 -7.913 1.00 95.81 269 LEU A CA 1
ATOM 2169 C C . LEU A 1 269 ? 3.115 2.487 -8.044 1.00 95.81 269 LEU A C 1
ATOM 2171 O O . LEU A 1 269 ? 2.111 2.669 -7.350 1.00 95.81 269 LEU A O 1
ATOM 2175 N N . TYR A 1 270 ? 3.525 3.381 -8.949 1.00 95.81 270 TYR A N 1
ATOM 2176 C CA . TYR A 1 270 ? 2.821 4.636 -9.221 1.00 95.81 270 TYR A CA 1
ATOM 2177 C C . TYR A 1 270 ? 1.367 4.388 -9.650 1.00 95.81 270 TYR A C 1
ATOM 2179 O O . TYR A 1 270 ? 0.444 4.986 -9.091 1.00 95.81 270 TYR A O 1
ATOM 2187 N N . LEU A 1 271 ? 1.146 3.475 -10.602 1.00 95.25 271 LEU A N 1
ATOM 2188 C CA . LEU A 1 271 ? -0.187 3.114 -11.090 1.00 95.25 271 LEU A CA 1
ATOM 2189 C C . LEU A 1 271 ? -1.052 2.522 -9.976 1.00 95.25 271 LEU A C 1
ATOM 2191 O O . LEU A 1 271 ? -2.216 2.906 -9.844 1.00 95.25 271 LEU A O 1
ATOM 2195 N N . LYS A 1 272 ? -0.480 1.663 -9.124 1.00 94.75 272 LYS A N 1
ATOM 2196 C CA . LYS A 1 272 ? -1.180 1.111 -7.959 1.00 94.75 272 LYS A CA 1
ATOM 2197 C C . LYS A 1 272 ? -1.613 2.205 -6.979 1.00 94.75 272 LYS A C 1
ATOM 2199 O O . LYS A 1 272 ? -2.762 2.220 -6.539 1.00 94.75 272 LYS A O 1
ATOM 2204 N N . LEU A 1 273 ? -0.731 3.149 -6.645 1.00 95.31 273 LEU A N 1
ATOM 2205 C CA . LEU A 1 273 ? -1.082 4.270 -5.763 1.00 95.31 273 LEU A CA 1
ATOM 2206 C C . LEU A 1 273 ? -2.146 5.181 -6.391 1.00 95.31 273 LEU A C 1
ATOM 2208 O O . LEU A 1 273 ? -3.056 5.638 -5.695 1.00 95.31 273 LEU A O 1
ATOM 2212 N N . TYR A 1 274 ? -2.076 5.409 -7.704 1.00 94.56 274 TYR A N 1
ATOM 2213 C CA . TYR A 1 274 ? -3.082 6.176 -8.438 1.00 94.56 274 TYR A CA 1
ATOM 2214 C C . TYR A 1 274 ? -4.460 5.496 -8.413 1.00 94.56 274 TYR A C 1
ATOM 2216 O O . TYR A 1 274 ? -5.482 6.159 -8.197 1.00 94.56 274 TYR A O 1
ATOM 2224 N N . GLU A 1 275 ? -4.502 4.173 -8.590 1.00 94.38 275 GLU A N 1
ATOM 2225 C CA . GLU A 1 275 ? -5.725 3.375 -8.474 1.00 94.38 275 GLU A CA 1
ATOM 2226 C C . GLU A 1 275 ? -6.330 3.501 -7.069 1.00 94.38 275 GLU A C 1
ATOM 2228 O O . GLU A 1 275 ? -7.503 3.861 -6.934 1.00 94.38 275 GLU A O 1
ATOM 2233 N N . LEU A 1 276 ? -5.527 3.285 -6.020 1.00 93.88 276 LEU A N 1
ATOM 2234 C CA . LEU A 1 276 ? -5.975 3.400 -4.628 1.00 93.88 276 LEU A CA 1
ATOM 2235 C C . LEU A 1 276 ? -6.513 4.799 -4.311 1.00 93.88 276 LEU A C 1
ATOM 2237 O O . LEU A 1 276 ? -7.551 4.926 -3.661 1.00 93.88 276 LEU A O 1
ATOM 2241 N N . ARG A 1 277 ? -5.860 5.854 -4.810 1.00 94.06 277 ARG A N 1
ATOM 2242 C CA . ARG A 1 277 ? -6.331 7.241 -4.676 1.00 94.06 277 ARG A CA 1
ATOM 2243 C C . ARG A 1 277 ? -7.691 7.454 -5.341 1.00 94.06 277 ARG A C 1
ATOM 2245 O O . ARG A 1 277 ? -8.562 8.119 -4.773 1.00 94.06 277 ARG A O 1
ATOM 2252 N N . THR A 1 278 ? -7.865 6.917 -6.546 1.00 92.81 278 THR A N 1
ATOM 2253 C CA . THR A 1 278 ? -9.119 7.026 -7.305 1.00 92.81 278 THR A CA 1
ATOM 2254 C C . THR A 1 278 ? -10.242 6.311 -6.560 1.00 92.81 278 THR A C 1
ATOM 2256 O O . THR A 1 278 ? -11.260 6.923 -6.246 1.00 92.81 278 THR A O 1
ATOM 2259 N N . ARG A 1 279 ? -10.001 5.068 -6.130 1.00 92.31 279 ARG A N 1
ATOM 2260 C CA . ARG A 1 279 ? -10.945 4.294 -5.315 1.00 92.31 279 ARG A CA 1
ATOM 2261 C C . ARG A 1 279 ? -11.292 4.982 -3.999 1.00 92.31 279 ARG A C 1
ATOM 2263 O O . ARG A 1 279 ? -12.457 5.004 -3.614 1.00 92.31 279 ARG A O 1
ATOM 2270 N N . LEU A 1 280 ? -10.309 5.564 -3.309 1.00 92.00 280 LEU A N 1
ATOM 2271 C CA . LEU A 1 280 ? -10.542 6.315 -2.074 1.00 92.00 280 LEU A CA 1
ATOM 2272 C C . LEU A 1 280 ? -11.492 7.497 -2.313 1.00 92.00 280 LEU A C 1
ATOM 2274 O O . LEU A 1 280 ? -12.427 7.696 -1.537 1.00 92.00 280 LEU A O 1
ATOM 2278 N N . SER A 1 281 ? -11.285 8.231 -3.408 1.00 89.81 281 SER A N 1
ATOM 2279 C CA . SER A 1 281 ? -12.133 9.362 -3.805 1.00 89.81 281 SER A CA 1
ATOM 2280 C C . SER A 1 281 ? -13.561 8.909 -4.140 1.00 89.81 281 SER A C 1
ATOM 2282 O O . SER A 1 281 ? -14.527 9.512 -3.671 1.00 89.81 281 SER A O 1
ATOM 2284 N N . ASP A 1 282 ? -13.701 7.799 -4.868 1.00 90.56 282 ASP A N 1
ATOM 2285 C CA . ASP A 1 282 ? -14.995 7.236 -5.276 1.00 90.56 282 ASP A CA 1
ATOM 2286 C C . ASP A 1 282 ? -15.764 6.578 -4.116 1.00 90.56 282 ASP A C 1
ATOM 2288 O O . ASP A 1 282 ? -16.992 6.465 -4.155 1.00 90.56 282 ASP A O 1
ATOM 2292 N N . SER A 1 283 ? -15.066 6.180 -3.046 1.00 84.50 283 SER A N 1
ATOM 2293 C CA . SER A 1 283 ? -15.664 5.512 -1.881 1.00 84.50 283 SER A CA 1
ATOM 2294 C C . SER A 1 283 ? -16.631 6.393 -1.080 1.00 84.50 283 SER A C 1
ATOM 2296 O O . SER A 1 283 ? -17.379 5.879 -0.244 1.00 84.50 283 SER A O 1
ATOM 2298 N N . ASN A 1 284 ? -16.633 7.713 -1.307 1.00 81.38 284 ASN A N 1
ATOM 2299 C CA . ASN A 1 284 ? -17.429 8.689 -0.559 1.00 81.38 284 ASN A CA 1
ATOM 2300 C C . ASN A 1 284 ? -17.251 8.543 0.970 1.00 81.38 284 ASN A C 1
ATOM 2302 O O . ASN A 1 284 ? -18.221 8.368 1.711 1.00 81.38 284 ASN A O 1
ATOM 2306 N N . LEU A 1 285 ? -15.990 8.577 1.428 1.00 80.00 285 LEU A N 1
ATOM 2307 C CA . LEU A 1 285 ? -15.562 8.463 2.836 1.00 80.00 285 LEU A CA 1
ATOM 2308 C C . LEU A 1 285 ? -15.830 7.102 3.504 1.00 80.00 285 LEU A C 1
ATOM 2310 O O . LEU A 1 285 ? -15.712 6.989 4.730 1.00 80.00 285 LEU A O 1
ATOM 2314 N N . ARG A 1 286 ? -16.204 6.078 2.728 1.00 84.06 286 ARG A N 1
ATOM 2315 C CA . ARG A 1 286 ? -16.379 4.708 3.234 1.00 84.06 286 ARG A CA 1
ATOM 2316 C C . ARG A 1 286 ? -15.064 3.979 3.404 1.00 84.06 286 ARG A C 1
ATOM 2318 O O . ARG A 1 286 ? -14.991 3.132 4.287 1.00 84.06 286 ARG A O 1
ATOM 2325 N N . ASP A 1 287 ? -14.069 4.321 2.598 1.00 90.62 287 ASP A N 1
ATOM 2326 C CA . ASP A 1 287 ? -12.738 3.742 2.670 1.00 90.62 287 ASP A CA 1
ATOM 2327 C C . ASP A 1 287 ? -11.752 4.768 3.229 1.00 90.62 287 ASP A C 1
ATOM 2329 O O . ASP A 1 287 ? -11.992 5.978 3.221 1.00 90.62 287 ASP A O 1
ATOM 2333 N N . GLU A 1 288 ? -10.650 4.267 3.762 1.00 92.50 288 GLU A N 1
ATOM 2334 C CA . GLU A 1 288 ? -9.528 5.046 4.258 1.00 92.50 288 GLU A CA 1
ATOM 2335 C C . GLU A 1 288 ? -8.219 4.346 3.894 1.00 92.50 288 GLU A C 1
ATOM 2337 O O . GLU A 1 288 ? -8.167 3.124 3.726 1.00 92.50 288 GLU A O 1
ATOM 2342 N N . ILE A 1 289 ? -7.149 5.126 3.812 1.00 95.50 289 ILE A N 1
ATOM 2343 C CA . ILE A 1 289 ? -5.785 4.613 3.787 1.00 95.50 289 ILE A CA 1
ATOM 2344 C C . ILE A 1 289 ? -5.109 4.996 5.100 1.00 95.50 289 ILE A C 1
ATOM 2346 O O . ILE A 1 289 ? -5.235 6.127 5.572 1.00 95.50 289 ILE A O 1
ATOM 2350 N N . VAL A 1 290 ? -4.442 4.037 5.732 1.00 95.38 290 VAL A N 1
ATOM 2351 C CA . VAL A 1 290 ? -3.769 4.238 7.017 1.00 95.38 290 VAL A CA 1
ATOM 2352 C C . VAL A 1 290 ? -2.337 3.726 6.955 1.00 95.38 290 VAL A C 1
ATOM 2354 O O . VAL A 1 290 ? -2.060 2.701 6.334 1.00 95.38 290 VAL A O 1
ATOM 2357 N N . LEU A 1 291 ? -1.435 4.425 7.632 1.00 96.88 291 LEU A N 1
ATOM 2358 C CA . LEU A 1 291 ? -0.128 3.912 8.011 1.00 96.88 291 LEU A CA 1
ATOM 2359 C C . LEU A 1 291 ? -0.291 3.116 9.298 1.00 96.88 291 LEU A C 1
ATOM 2361 O O . LEU A 1 291 ? -0.804 3.647 10.279 1.00 96.88 291 LEU A O 1
ATOM 2365 N N . GLY A 1 292 ? 0.124 1.860 9.294 1.00 96.50 292 GLY A N 1
ATOM 2366 C CA . GLY A 1 292 ? 0.120 0.974 10.446 1.00 96.50 292 GLY A CA 1
ATOM 2367 C C . GLY A 1 292 ? 1.533 0.570 10.853 1.00 96.50 292 GLY A C 1
ATOM 2368 O O . GLY A 1 292 ? 2.401 0.422 9.998 1.00 96.50 292 GLY A O 1
ATOM 2369 N N . ASN A 1 293 ? 1.762 0.341 12.143 1.00 96.88 293 ASN A N 1
ATOM 2370 C CA . ASN A 1 293 ? 2.964 -0.325 12.649 1.00 96.88 293 ASN A CA 1
ATOM 2371 C C . ASN A 1 293 ? 2.623 -1.181 13.886 1.00 96.88 293 ASN A C 1
ATOM 2373 O O . ASN A 1 293 ? 1.473 -1.198 14.341 1.00 96.88 293 ASN A O 1
ATOM 2377 N N . TYR A 1 294 ? 3.622 -1.886 14.423 1.00 97.19 294 TYR A N 1
ATOM 2378 C CA . TYR A 1 294 ? 3.522 -2.798 15.563 1.00 97.19 294 TYR A CA 1
ATOM 2379 C C . TYR A 1 294 ? 2.476 -3.886 15.304 1.00 97.19 294 TYR A C 1
ATOM 2381 O O . TYR A 1 294 ? 1.364 -3.856 15.829 1.00 97.19 294 TYR A O 1
ATOM 2389 N N . ILE A 1 295 ? 2.817 -4.823 14.420 1.00 97.69 295 ILE A N 1
ATOM 2390 C CA . ILE A 1 295 ? 1.931 -5.901 13.986 1.00 97.69 295 ILE A CA 1
ATOM 2391 C C . ILE A 1 295 ? 1.727 -6.886 15.133 1.00 97.69 295 ILE A C 1
ATOM 2393 O O . ILE A 1 295 ? 2.687 -7.484 15.610 1.00 97.69 295 ILE A O 1
ATOM 2397 N N . LEU A 1 296 ? 0.472 -7.108 15.521 1.00 97.69 296 LEU A N 1
ATOM 2398 C CA . LEU A 1 296 ? 0.074 -8.254 16.328 1.00 97.69 296 LEU A CA 1
ATOM 2399 C C . LEU A 1 296 ? -0.191 -9.438 15.405 1.00 97.69 296 LEU A C 1
ATOM 2401 O O . LEU A 1 296 ? -1.038 -9.347 14.514 1.00 97.69 296 LEU A O 1
ATOM 2405 N N . GLN A 1 297 ? 0.499 -10.549 15.646 1.00 97.12 297 GLN A N 1
ATOM 2406 C CA . GLN A 1 297 ? 0.324 -11.790 14.903 1.00 97.12 297 GLN A CA 1
ATOM 2407 C C . GLN A 1 297 ? 0.057 -12.972 15.832 1.00 97.12 297 GLN A C 1
ATOM 2409 O O . GLN A 1 297 ? 0.716 -13.133 16.861 1.00 97.12 297 GLN A O 1
ATOM 2414 N N . THR A 1 298 ? -0.889 -13.826 15.455 1.00 96.19 298 THR A N 1
ATOM 2415 C CA . THR A 1 298 ? -1.190 -15.070 16.167 1.00 96.19 298 THR A CA 1
ATOM 2416 C C . THR A 1 298 ? -0.467 -16.264 15.549 1.00 96.19 298 THR A C 1
ATOM 2418 O O . THR A 1 298 ? -0.205 -16.327 14.347 1.00 96.19 298 THR A O 1
ATOM 2421 N N . ALA A 1 299 ? -0.133 -17.241 16.389 1.00 94.62 299 ALA A N 1
ATOM 2422 C CA . ALA A 1 299 ? 0.343 -18.536 15.934 1.00 94.62 299 ALA A CA 1
ATOM 2423 C C . ALA A 1 299 ? -0.798 -19.307 15.256 1.00 94.62 299 ALA A C 1
ATOM 2425 O O . ALA A 1 299 ? -1.935 -19.273 15.724 1.00 94.62 299 ALA A O 1
ATOM 2426 N N . ALA A 1 300 ? -0.474 -20.121 14.249 1.00 90.94 300 ALA A N 1
ATOM 2427 C CA . ALA A 1 300 ? -1.447 -20.983 13.567 1.00 90.94 300 ALA A CA 1
ATOM 2428 C C . ALA A 1 300 ? -2.150 -22.000 14.495 1.00 90.94 300 ALA A C 1
ATOM 2430 O O . ALA A 1 300 ? -3.167 -22.581 14.133 1.00 90.94 300 ALA A O 1
ATOM 2431 N N . THR A 1 301 ? -1.605 -22.241 15.693 1.00 88.31 301 THR A N 1
ATOM 2432 C CA . THR A 1 301 ? -2.196 -23.118 16.716 1.00 88.31 301 THR A CA 1
ATOM 2433 C C . THR A 1 301 ? -3.297 -22.443 17.537 1.00 88.31 301 THR A C 1
ATOM 2435 O O . THR A 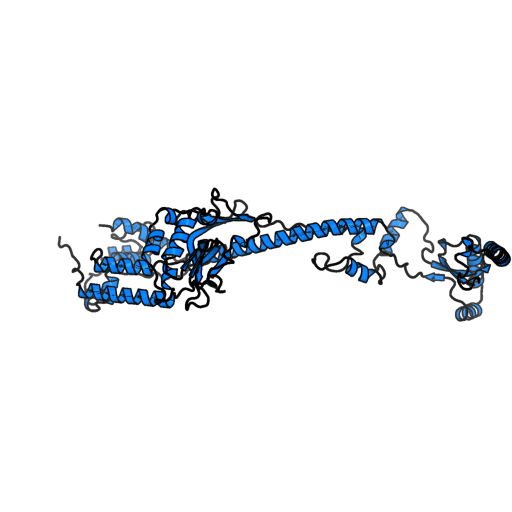1 301 ? -3.992 -23.121 18.296 1.00 88.31 301 THR A O 1
ATOM 2438 N N . LEU A 1 302 ? -3.453 -21.121 17.429 1.00 88.38 302 LEU A N 1
ATOM 2439 C CA . LEU A 1 302 ? -4.524 -20.378 18.078 1.00 88.38 302 LEU A CA 1
ATOM 2440 C C . LEU A 1 302 ? -5.753 -20.342 17.158 1.00 88.38 302 LEU A C 1
ATOM 2442 O O . LEU A 1 302 ? -5.634 -20.121 15.960 1.00 88.38 302 LEU A O 1
ATOM 2446 N N . GLU A 1 303 ? -6.951 -20.510 17.723 1.00 86.56 303 GLU A N 1
ATOM 2447 C CA . GLU A 1 303 ? -8.245 -20.418 17.011 1.00 86.56 303 GLU A CA 1
ATOM 2448 C C . GLU A 1 303 ? -8.617 -18.963 16.650 1.00 86.56 303 GLU A C 1
ATOM 2450 O O . GLU A 1 303 ? -9.759 -18.535 16.805 1.00 86.56 303 GLU A O 1
ATOM 2455 N N . ALA A 1 304 ? -7.636 -18.173 16.228 1.00 86.69 304 ALA A N 1
ATOM 2456 C CA . ALA A 1 304 ? -7.799 -16.816 15.741 1.00 86.69 304 ALA A CA 1
ATOM 2457 C C . ALA A 1 304 ? -6.689 -16.541 14.727 1.00 86.69 304 ALA A C 1
ATOM 2459 O O . ALA A 1 304 ? -5.511 -16.650 15.063 1.00 86.69 304 ALA A O 1
ATOM 2460 N N . ASP A 1 305 ? -7.073 -16.182 13.505 1.00 91.50 305 ASP A N 1
ATOM 2461 C CA . ASP A 1 305 ? -6.150 -15.781 12.447 1.00 91.50 305 ASP A CA 1
ATOM 2462 C C . ASP A 1 305 ? -6.043 -14.255 12.436 1.00 91.50 305 ASP A C 1
ATOM 2464 O O . ASP A 1 305 ? -6.938 -13.550 11.962 1.00 91.50 305 ASP A O 1
ATOM 2468 N N . ILE A 1 306 ? -4.989 -13.746 13.071 1.00 93.81 306 ILE A N 1
ATOM 2469 C CA . ILE A 1 306 ? -4.768 -12.319 13.265 1.00 93.81 306 ILE A CA 1
ATOM 2470 C C . ILE A 1 306 ? -3.351 -11.988 12.816 1.00 93.81 306 ILE A C 1
ATOM 2472 O O . ILE A 1 306 ? -2.379 -12.585 13.275 1.00 93.81 306 ILE A O 1
ATOM 2476 N N . LYS A 1 307 ? -3.257 -10.988 11.947 1.00 95.69 307 LYS A N 1
ATOM 2477 C CA . LYS A 1 307 ? -2.045 -10.282 11.552 1.00 95.69 307 LYS A CA 1
ATOM 2478 C C . LYS A 1 307 ? -2.443 -8.840 11.244 1.00 95.69 307 LYS A C 1
ATOM 2480 O O . LYS A 1 307 ? -2.934 -8.554 10.151 1.00 95.69 307 LYS A O 1
ATOM 2485 N N . TYR A 1 308 ? -2.306 -7.953 12.230 1.00 95.56 308 TYR A N 1
ATOM 2486 C CA . TYR A 1 308 ? -2.891 -6.608 12.169 1.00 95.56 308 TYR A CA 1
ATOM 2487 C C . TYR A 1 308 ? -2.016 -5.539 12.843 1.00 95.56 308 TYR A C 1
ATOM 2489 O O . TYR A 1 308 ? -1.501 -5.809 13.929 1.00 95.56 308 TYR A O 1
ATOM 2497 N N . PRO A 1 309 ? -1.862 -4.328 12.265 1.00 96.81 309 PRO A N 1
ATOM 2498 C CA . PRO A 1 309 ? -1.144 -3.231 12.915 1.00 96.81 309 PRO A CA 1
ATOM 2499 C C . PRO A 1 309 ? -1.901 -2.707 14.134 1.00 96.81 309 PRO A C 1
ATOM 2501 O O . PRO A 1 309 ? -3.110 -2.475 14.075 1.00 96.81 309 PRO A O 1
ATOM 2504 N N . LEU A 1 310 ? -1.185 -2.490 15.236 1.00 96.50 310 LEU A N 1
ATOM 2505 C CA . LEU A 1 310 ? -1.775 -1.975 16.466 1.00 96.50 310 LEU A CA 1
ATOM 2506 C C . LEU A 1 310 ? -1.822 -0.454 16.501 1.00 96.50 310 LEU A C 1
ATOM 2508 O O . LEU A 1 310 ? -2.823 0.075 16.964 1.00 96.50 310 LEU A O 1
ATOM 2512 N N . LEU A 1 311 ? -0.802 0.254 16.013 1.00 96.62 311 LEU A N 1
ATOM 2513 C CA . LEU A 1 311 ? -0.828 1.716 15.916 1.00 96.62 311 LEU A CA 1
ATOM 2514 C C . LEU A 1 311 ? -1.129 2.114 14.482 1.00 96.62 311 LEU A C 1
ATOM 2516 O O . LEU A 1 311 ? -0.434 1.661 13.576 1.00 96.62 311 LEU A O 1
ATOM 2520 N N . CYS A 1 312 ? -2.169 2.917 14.269 1.00 95.56 312 CYS A N 1
ATOM 2521 C CA . CYS A 1 312 ? -2.549 3.387 12.942 1.00 95.56 312 CYS A CA 1
ATOM 2522 C C . CYS A 1 312 ? -2.727 4.902 12.906 1.00 95.56 312 CYS A C 1
ATOM 2524 O O . CYS A 1 312 ? -3.356 5.468 13.800 1.00 95.56 312 CYS A O 1
ATOM 2526 N N . ARG A 1 313 ? -2.286 5.528 11.815 1.00 94.62 313 ARG A N 1
ATOM 2527 C CA . ARG A 1 313 ? -2.550 6.931 11.493 1.00 94.62 313 ARG A CA 1
ATOM 2528 C C . ARG A 1 313 ? -3.159 7.045 10.103 1.00 94.62 313 ARG A C 1
ATOM 2530 O O . ARG A 1 313 ? -2.671 6.420 9.165 1.00 94.62 313 ARG A O 1
ATOM 2537 N N . THR A 1 314 ? -4.233 7.815 9.966 1.00 94.69 314 THR A N 1
ATOM 2538 C CA . THR A 1 314 ? -4.872 8.048 8.664 1.00 94.69 314 THR A CA 1
ATOM 2539 C C . THR A 1 314 ? -3.969 8.892 7.770 1.00 94.69 314 THR A C 1
ATOM 2541 O O . THR A 1 314 ? -3.335 9.841 8.235 1.00 94.69 314 THR A O 1
ATOM 2544 N N . LEU A 1 315 ? -3.909 8.520 6.492 1.00 95.88 315 LEU A N 1
ATOM 2545 C CA . LEU A 1 315 ? -3.138 9.214 5.471 1.00 95.88 315 LEU A CA 1
ATOM 2546 C C . LEU A 1 315 ? -4.054 9.877 4.440 1.00 95.88 315 LEU A C 1
ATOM 2548 O O . LEU A 1 315 ? -5.197 9.461 4.232 1.00 95.88 315 LEU A O 1
ATOM 2552 N N . VAL A 1 316 ? -3.508 10.868 3.746 1.00 95.31 316 VAL A N 1
ATOM 2553 C CA . VAL A 1 316 ? -4.112 11.520 2.584 1.00 95.31 316 VAL A CA 1
ATOM 2554 C C . VAL A 1 316 ? -3.179 11.426 1.384 1.00 95.31 316 VAL A C 1
ATOM 2556 O O . VAL A 1 316 ? -1.957 11.451 1.523 1.00 95.31 316 VAL A O 1
ATOM 2559 N N . PHE A 1 317 ? -3.771 11.307 0.196 1.00 95.25 317 PHE A N 1
ATOM 2560 C CA . PHE A 1 317 ? -3.040 11.388 -1.063 1.00 95.25 317 PHE A CA 1
ATOM 2561 C C . PHE A 1 317 ? -2.943 12.841 -1.524 1.00 95.25 317 PHE A C 1
ATOM 2563 O O . PHE A 1 317 ? -3.969 13.474 -1.786 1.00 95.25 317 PHE A O 1
ATOM 2570 N N . GLU A 1 318 ? -1.726 13.321 -1.741 1.00 93.69 318 GLU A N 1
ATOM 2571 C CA . GLU A 1 318 ? -1.454 14.599 -2.392 1.00 93.69 318 GLU A CA 1
ATOM 2572 C C . GLU A 1 318 ? -0.777 14.373 -3.746 1.00 93.69 318 GLU A C 1
ATOM 2574 O O . GLU A 1 318 ? 0.032 13.464 -3.922 1.00 93.69 318 GLU A O 1
ATOM 2579 N N . LEU A 1 319 ? -1.147 15.185 -4.737 1.00 92.06 319 LEU A N 1
ATOM 2580 C CA . LEU A 1 319 ? -0.446 15.217 -6.017 1.00 92.06 319 LEU A CA 1
ATOM 2581 C C . LEU A 1 319 ? 0.598 16.324 -5.957 1.00 92.06 319 LEU A C 1
ATOM 2583 O O . LEU A 1 319 ? 0.273 17.456 -5.599 1.00 92.06 319 LEU A O 1
ATOM 2587 N N . GLY A 1 320 ? 1.829 16.014 -6.355 1.00 84.69 320 GLY A N 1
ATOM 2588 C CA . GLY A 1 320 ? 2.864 17.033 -6.475 1.00 84.69 320 GLY A CA 1
ATOM 2589 C C . GLY A 1 320 ? 2.518 18.080 -7.533 1.00 84.69 320 GLY A C 1
ATOM 2590 O O . GLY A 1 320 ? 1.646 17.885 -8.382 1.00 84.69 320 GLY A O 1
ATOM 2591 N N . ALA A 1 321 ? 3.248 19.196 -7.522 1.00 77.31 321 ALA A N 1
ATOM 2592 C CA . ALA A 1 321 ? 2.963 20.373 -8.352 1.00 77.31 321 ALA A CA 1
ATOM 2593 C C . ALA A 1 321 ? 2.872 20.094 -9.868 1.00 77.31 321 ALA A C 1
ATOM 2595 O O . ALA A 1 321 ? 2.204 20.823 -10.597 1.00 77.31 321 ALA A O 1
ATOM 2596 N N . ASN A 1 322 ? 3.535 19.044 -10.356 1.00 76.62 322 ASN A N 1
ATOM 2597 C CA . ASN A 1 322 ? 3.532 18.635 -11.762 1.00 76.62 322 ASN A CA 1
ATOM 2598 C C . ASN A 1 322 ? 2.511 17.522 -12.084 1.00 76.62 322 ASN A C 1
ATOM 2600 O O . ASN A 1 322 ? 2.511 17.025 -13.208 1.00 76.62 322 ASN A O 1
ATOM 2604 N N . ALA A 1 323 ? 1.685 17.108 -11.113 1.00 76.25 323 ALA A N 1
ATOM 2605 C CA . ALA A 1 323 ? 0.767 15.964 -11.168 1.00 76.25 323 ALA A CA 1
ATOM 2606 C C . ALA A 1 323 ? 1.421 14.615 -11.535 1.00 76.25 323 ALA A C 1
ATOM 2608 O O . ALA A 1 323 ? 0.721 13.641 -11.812 1.00 76.25 323 ALA A O 1
ATOM 2609 N N . LYS A 1 324 ? 2.757 14.541 -11.525 1.00 86.94 324 LYS A N 1
ATOM 2610 C CA . LYS A 1 324 ? 3.526 13.329 -11.831 1.00 86.94 324 LYS A CA 1
ATOM 2611 C C . LYS A 1 324 ? 4.036 12.621 -10.587 1.00 86.94 324 LYS A C 1
ATOM 2613 O O . LYS A 1 324 ? 4.506 11.503 -10.717 1.00 86.94 324 LYS A O 1
ATOM 2618 N N . SER A 1 325 ? 3.937 13.227 -9.407 1.00 93.25 325 SER A N 1
ATOM 2619 C CA . SER A 1 325 ? 4.232 12.555 -8.142 1.00 93.25 325 SER A CA 1
ATOM 2620 C C . SER A 1 325 ? 2.977 12.388 -7.297 1.00 93.25 325 SER A C 1
ATOM 2622 O O . SER A 1 325 ? 2.109 13.265 -7.275 1.00 93.25 325 SER A O 1
ATOM 2624 N N . ILE A 1 326 ? 2.891 11.251 -6.615 1.00 95.81 326 ILE A N 1
ATOM 2625 C CA . ILE A 1 326 ? 1.877 10.943 -5.611 1.00 95.81 326 ILE A CA 1
ATOM 2626 C C . ILE A 1 326 ? 2.590 10.863 -4.266 1.00 95.81 326 ILE A C 1
ATOM 2628 O O . ILE A 1 326 ? 3.550 10.110 -4.121 1.00 95.81 326 ILE A O 1
ATOM 2632 N N . GLU A 1 327 ? 2.114 11.637 -3.300 1.00 95.62 327 GLU A N 1
ATOM 2633 C CA . GLU A 1 327 ? 2.632 11.693 -1.936 1.00 95.62 327 GLU A CA 1
ATOM 2634 C C . GLU A 1 327 ? 1.566 11.178 -0.967 1.00 95.62 327 GLU A C 1
ATOM 2636 O O . GLU A 1 327 ? 0.384 11.511 -1.082 1.00 95.62 327 GLU A O 1
ATOM 2641 N N . LEU A 1 328 ? 1.983 10.350 -0.013 1.00 96.12 328 LEU A N 1
ATOM 2642 C CA . LEU A 1 328 ? 1.164 9.891 1.102 1.00 96.12 328 LEU A CA 1
ATOM 2643 C C . LEU A 1 328 ? 1.572 10.644 2.362 1.00 96.12 328 LEU A C 1
ATOM 2645 O O . LEU A 1 328 ? 2.665 10.424 2.881 1.00 96.12 328 LEU A O 1
ATOM 2649 N N . LYS A 1 329 ? 0.687 11.505 2.861 1.00 95.38 329 LYS A N 1
ATOM 2650 C CA . LYS A 1 329 ? 0.944 12.368 4.022 1.00 95.38 329 LYS A CA 1
ATOM 2651 C C . LYS A 1 329 ? 0.032 12.052 5.185 1.00 95.38 329 LYS A C 1
ATOM 2653 O O . LYS A 1 329 ? -1.040 11.480 5.000 1.00 95.38 329 LYS A O 1
ATOM 2658 N N . ALA A 1 330 ? 0.445 12.447 6.384 1.00 93.25 330 ALA A N 1
ATOM 2659 C CA . ALA A 1 330 ? -0.420 12.403 7.553 1.00 93.25 330 ALA A CA 1
ATOM 2660 C C . ALA A 1 330 ? -1.681 13.251 7.330 1.00 93.25 330 ALA A C 1
ATOM 2662 O O . ALA A 1 330 ? -1.593 14.424 6.976 1.00 93.25 330 ALA A O 1
ATOM 2663 N N . ASP A 1 331 ? -2.856 12.691 7.624 1.00 92.38 331 ASP A N 1
ATOM 2664 C CA . ASP A 1 331 ? -4.060 13.505 7.764 1.00 92.38 331 ASP A CA 1
ATOM 2665 C C . ASP A 1 331 ? -3.920 14.372 9.025 1.00 92.38 331 ASP A C 1
ATOM 2667 O O . ASP A 1 331 ? -3.902 13.860 10.149 1.00 92.38 331 ASP A O 1
ATOM 2671 N N . LEU A 1 332 ? -3.789 15.687 8.846 1.00 88.81 332 LEU A N 1
ATOM 2672 C CA . LEU A 1 332 ? -3.647 16.643 9.949 1.00 88.81 332 LEU A CA 1
ATOM 2673 C C . LEU A 1 332 ? -4.930 16.772 10.784 1.00 88.81 332 LEU A C 1
ATOM 2675 O O . LEU A 1 332 ? -4.870 17.211 11.930 1.00 88.81 332 LEU A O 1
ATOM 2679 N N . ALA A 1 333 ? -6.087 16.381 10.239 1.00 87.12 333 ALA A N 1
ATOM 2680 C CA . ALA A 1 333 ? -7.351 16.362 10.969 1.00 87.12 333 ALA A CA 1
ATOM 2681 C C . ALA A 1 333 ? -7.532 15.089 11.817 1.00 87.12 333 ALA A C 1
ATOM 2683 O O . ALA A 1 333 ? -8.453 15.022 12.637 1.00 87.12 333 ALA A O 1
ATOM 2684 N N . ALA A 1 334 ? -6.676 14.080 11.630 1.00 86.69 334 ALA A N 1
ATOM 2685 C CA . ALA A 1 334 ? -6.727 12.819 12.354 1.00 86.69 334 ALA A CA 1
ATOM 2686 C C . ALA A 1 334 ? -5.572 12.686 13.359 1.00 86.69 334 ALA A C 1
ATOM 2688 O O . ALA A 1 334 ? -4.469 13.197 13.174 1.00 86.69 334 ALA A O 1
ATOM 2689 N N . GLN A 1 335 ? -5.832 11.951 14.437 1.00 89.00 335 GLN A N 1
ATOM 2690 C CA . GLN A 1 335 ? -4.822 11.524 15.406 1.00 89.00 335 GLN A CA 1
ATOM 2691 C C . GLN A 1 335 ? -4.419 10.072 15.149 1.00 89.00 335 GLN A C 1
ATOM 2693 O O . GLN A 1 335 ? -5.165 9.314 14.517 1.00 89.00 335 GLN A O 1
ATOM 2698 N N . SER A 1 336 ? -3.259 9.683 15.672 1.00 92.62 336 SER A N 1
ATOM 2699 C CA . SER A 1 336 ? -2.856 8.280 15.724 1.00 92.62 336 SER A CA 1
ATOM 2700 C C . SER A 1 336 ? -3.739 7.518 16.708 1.00 92.62 336 SER A C 1
ATOM 2702 O O . SER A 1 336 ? -4.221 8.071 17.695 1.00 92.62 336 SER A O 1
ATOM 2704 N N . ARG A 1 337 ? -4.038 6.253 16.402 1.00 91.25 337 ARG A N 1
ATOM 2705 C CA . ARG A 1 337 ? -4.999 5.445 17.164 1.00 91.25 337 ARG A CA 1
ATOM 2706 C C . ARG A 1 337 ? -4.539 4.010 17.310 1.00 91.25 337 ARG A C 1
ATOM 2708 O O . ARG A 1 337 ? -4.260 3.326 16.321 1.00 91.25 337 ARG A O 1
ATOM 2715 N N . VAL A 1 338 ? -4.594 3.526 18.546 1.00 93.25 338 VAL A N 1
ATOM 2716 C CA . VAL A 1 338 ? -4.415 2.109 18.858 1.00 93.25 338 VAL A CA 1
ATOM 2717 C C . VAL A 1 338 ? -5.665 1.318 18.455 1.00 93.25 338 VAL A C 1
ATOM 2719 O O . VAL A 1 338 ? -6.777 1.651 18.861 1.00 93.25 338 VAL A O 1
ATOM 2722 N N . GLN A 1 339 ? -5.486 0.256 17.672 1.00 91.25 339 GLN A N 1
ATOM 2723 C CA . GLN A 1 339 ? -6.534 -0.636 17.166 1.00 91.25 339 GLN A CA 1
ATOM 2724 C C . GLN A 1 339 ? -6.927 -1.662 18.237 1.00 91.25 339 GLN A C 1
ATOM 2726 O O . GLN A 1 339 ? -6.581 -2.844 18.171 1.00 91.25 339 GLN A O 1
ATOM 2731 N N . ASN A 1 340 ? -7.622 -1.202 19.276 1.00 87.06 340 ASN A N 1
ATOM 2732 C CA . ASN A 1 340 ? -7.978 -2.036 20.423 1.00 87.06 340 ASN A CA 1
ATOM 2733 C C . ASN A 1 340 ? -8.985 -3.155 20.083 1.00 87.06 340 ASN A C 1
ATOM 2735 O O . ASN A 1 340 ? -9.077 -4.146 20.811 1.00 87.06 340 ASN A O 1
ATOM 2739 N N . GLU A 1 341 ? -9.705 -3.043 18.966 1.00 83.31 341 GLU A N 1
ATOM 2740 C CA . GLU A 1 341 ? -10.693 -4.030 18.539 1.00 83.31 341 GLU A CA 1
ATOM 2741 C C . GLU A 1 341 ? -10.039 -5.373 18.196 1.00 83.31 341 GLU A C 1
ATOM 2743 O O . GLU A 1 341 ? -10.670 -6.417 18.360 1.00 83.31 341 GLU A O 1
ATOM 2748 N N . VAL A 1 342 ? -8.760 -5.364 17.799 1.00 88.94 342 VAL A N 1
ATOM 2749 C CA . VAL A 1 342 ? -7.967 -6.571 17.501 1.00 88.94 342 VAL A CA 1
ATOM 2750 C C . VAL A 1 342 ? -7.955 -7.526 18.696 1.00 88.94 342 VAL A C 1
ATOM 2752 O O . VAL A 1 342 ? -8.088 -8.738 18.532 1.00 88.94 342 VAL A O 1
ATOM 2755 N N . PHE A 1 343 ? -7.872 -6.994 19.919 1.00 88.81 343 PHE A N 1
ATOM 2756 C CA . PHE A 1 343 ? -7.827 -7.814 21.131 1.00 88.81 343 PHE A CA 1
ATOM 2757 C C . PHE A 1 343 ? -9.160 -8.508 21.419 1.00 88.81 343 PHE A C 1
ATOM 2759 O O . PHE A 1 343 ? -9.176 -9.562 22.046 1.00 88.81 343 PHE A O 1
ATOM 2766 N N . THR A 1 344 ? -10.280 -7.968 20.933 1.00 82.62 344 THR A N 1
ATOM 2767 C CA . THR A 1 344 ? -11.598 -8.605 21.099 1.00 82.62 344 THR A CA 1
ATOM 2768 C C . THR A 1 344 ? -11.784 -9.828 20.200 1.00 82.62 344 THR A C 1
ATOM 2770 O O . THR A 1 344 ? -12.639 -10.665 20.481 1.00 82.62 344 THR A O 1
ATOM 2773 N N . ALA A 1 345 ? -10.972 -9.957 19.144 1.00 85.38 345 ALA A N 1
ATOM 2774 C CA . ALA A 1 345 ? -10.980 -11.106 18.240 1.00 85.38 345 ALA A CA 1
ATOM 2775 C C . ALA A 1 345 ? -10.162 -12.297 18.762 1.00 85.38 345 ALA A C 1
ATOM 2777 O O . ALA A 1 345 ? -10.262 -13.400 18.222 1.00 85.38 345 ALA A O 1
ATOM 2778 N N . LEU A 1 346 ? -9.355 -12.094 19.806 1.00 88.56 346 LEU A N 1
ATOM 2779 C CA . LEU A 1 346 ? -8.629 -13.176 20.456 1.00 88.56 346 LEU A CA 1
ATOM 2780 C C . LEU A 1 346 ? -9.602 -14.082 21.241 1.00 88.56 346 LEU A C 1
ATOM 2782 O O . LEU A 1 346 ? -10.571 -13.592 21.828 1.00 88.56 346 LEU A O 1
ATOM 2786 N N . PRO A 1 347 ? -9.363 -15.406 21.299 1.00 86.31 347 PRO A N 1
ATOM 2787 C CA . PRO A 1 347 ? -10.264 -16.329 21.986 1.00 86.31 347 PRO A CA 1
ATOM 2788 C C . PRO A 1 347 ? -10.379 -16.008 23.480 1.00 86.31 347 PRO A C 1
ATOM 2790 O O . PRO A 1 347 ? -9.371 -15.754 24.126 1.00 86.31 347 PRO A O 1
ATOM 2793 N N . THR A 1 348 ? -11.565 -16.138 24.084 1.00 81.75 348 THR A N 1
ATOM 2794 C CA . THR A 1 348 ? -11.790 -15.827 25.517 1.00 81.75 348 THR A CA 1
ATOM 2795 C C . THR A 1 348 ? -10.905 -16.642 26.473 1.00 81.75 348 THR A C 1
ATOM 2797 O O . THR A 1 348 ? -10.591 -16.196 27.573 1.00 81.75 348 THR A O 1
ATOM 2800 N N . LYS A 1 349 ? -10.469 -17.839 26.050 1.00 84.25 349 LYS A N 1
ATOM 2801 C CA . LYS A 1 349 ? -9.507 -18.687 26.782 1.00 84.25 349 LYS A CA 1
ATOM 2802 C C . LYS A 1 349 ? -8.094 -18.093 26.844 1.00 84.25 349 LYS A C 1
ATOM 2804 O O . LYS A 1 349 ? -7.287 -18.512 27.669 1.00 84.25 349 LYS A O 1
ATOM 2809 N N . PHE A 1 350 ? -7.788 -17.147 25.962 1.00 86.44 350 PHE A N 1
ATOM 2810 C CA . PHE A 1 350 ? -6.558 -16.379 25.968 1.00 86.44 350 PHE A CA 1
ATOM 2811 C C . PHE A 1 350 ? -6.736 -15.228 26.966 1.00 86.44 350 PHE A C 1
ATOM 2813 O O . PHE A 1 350 ? -7.439 -14.262 26.693 1.00 86.44 350 PHE A O 1
ATOM 2820 N N . SER A 1 351 ? -6.185 -15.369 28.173 1.00 87.25 351 SER A N 1
ATOM 2821 C CA . SER A 1 351 ? -6.379 -14.408 29.268 1.00 87.25 351 SER A CA 1
ATOM 2822 C C . SER A 1 351 ? -5.675 -13.076 28.990 1.00 87.25 351 SER A C 1
ATOM 2824 O O . SER A 1 351 ? -4.511 -12.900 29.346 1.00 87.25 351 SER A O 1
ATOM 2826 N N . ILE A 1 352 ? -6.389 -12.148 28.351 1.00 92.12 352 ILE A N 1
ATOM 2827 C CA . ILE A 1 352 ? -5.891 -10.816 27.993 1.00 92.12 352 ILE A CA 1
ATOM 2828 C C . ILE A 1 352 ? -5.922 -9.888 29.205 1.00 92.12 352 ILE A C 1
ATOM 2830 O O . ILE A 1 352 ? -6.945 -9.725 29.873 1.00 92.12 352 ILE A O 1
ATOM 2834 N N . ASN A 1 353 ? -4.811 -9.203 29.439 1.00 93.19 353 ASN A N 1
ATOM 2835 C CA . ASN A 1 353 ? -4.708 -8.106 30.381 1.00 93.19 353 ASN A CA 1
ATOM 2836 C C . ASN A 1 353 ? -5.144 -6.788 29.721 1.00 93.19 353 ASN A C 1
ATOM 2838 O O . ASN A 1 353 ? -4.327 -6.038 29.184 1.00 93.19 353 ASN A O 1
ATOM 2842 N N . PHE A 1 354 ? -6.440 -6.480 29.782 1.00 90.19 354 PHE A N 1
ATOM 2843 C CA . PHE A 1 354 ? -6.978 -5.246 29.197 1.00 90.19 354 PHE A CA 1
ATOM 2844 C C . PHE A 1 354 ? -6.404 -3.965 29.817 1.00 90.19 354 PHE A C 1
ATOM 2846 O O . PHE A 1 354 ? -6.367 -2.946 29.134 1.00 90.19 354 PHE A O 1
ATOM 2853 N N . ASN A 1 355 ? -5.897 -4.000 31.054 1.00 92.12 355 ASN A N 1
ATOM 2854 C CA . ASN A 1 355 ? -5.243 -2.831 31.647 1.00 92.12 355 ASN A CA 1
ATOM 2855 C C . ASN A 1 355 ? -3.958 -2.470 30.890 1.00 92.12 355 ASN A C 1
ATOM 2857 O O . ASN A 1 355 ? -3.730 -1.299 30.624 1.00 92.12 355 ASN A O 1
ATOM 2861 N N . ALA A 1 356 ? -3.169 -3.463 30.460 1.00 92.69 356 ALA A N 1
ATOM 2862 C CA . ALA A 1 356 ? -1.976 -3.209 29.648 1.00 92.69 356 ALA A CA 1
ATOM 2863 C C . ALA A 1 356 ? -2.323 -2.554 28.299 1.00 92.69 356 ALA A C 1
ATOM 2865 O O . ALA A 1 356 ? -1.621 -1.653 27.855 1.00 92.69 356 ALA A O 1
ATOM 2866 N N . VAL A 1 357 ? -3.435 -2.960 27.676 1.00 93.06 357 VAL A N 1
ATOM 2867 C CA . VAL A 1 357 ? -3.944 -2.320 26.451 1.00 93.06 357 VAL A CA 1
ATOM 2868 C C . VAL A 1 357 ? -4.368 -0.875 26.729 1.00 93.06 357 VAL A C 1
ATOM 2870 O O . VAL A 1 357 ? -4.030 0.026 25.968 1.00 93.06 357 VAL A O 1
ATOM 2873 N N . GLN A 1 358 ? -5.099 -0.644 27.824 1.00 90.88 358 GLN A N 1
ATOM 2874 C CA . GLN A 1 358 ? -5.576 0.688 28.205 1.00 90.88 358 GLN A CA 1
ATOM 2875 C C . GLN A 1 358 ? -4.437 1.656 28.535 1.00 90.88 358 GLN A C 1
ATOM 2877 O O . GLN A 1 358 ? -4.572 2.835 28.222 1.00 90.88 358 GLN A O 1
ATOM 2882 N N . ASP A 1 359 ? -3.335 1.174 29.116 1.00 91.94 359 ASP A N 1
ATOM 2883 C CA . ASP A 1 359 ? -2.147 1.992 29.388 1.00 91.94 359 ASP A CA 1
ATOM 2884 C C . ASP A 1 359 ? -1.601 2.613 28.090 1.00 91.94 359 ASP A C 1
ATOM 2886 O O . ASP A 1 359 ? -1.358 3.814 28.049 1.00 91.94 359 ASP A O 1
ATOM 2890 N N . VAL A 1 360 ? -1.495 1.827 27.009 1.00 93.56 360 VAL A N 1
ATOM 2891 C CA . VAL A 1 360 ? -1.012 2.315 25.700 1.00 93.56 360 VAL A CA 1
ATOM 2892 C C . VAL A 1 360 ? -2.054 3.183 24.992 1.00 93.56 360 VAL A C 1
ATOM 2894 O O . VAL A 1 360 ? -1.714 4.201 24.403 1.00 93.56 360 VAL A O 1
ATOM 2897 N N . VAL A 1 361 ? -3.341 2.820 25.058 1.00 90.50 361 VAL A N 1
ATOM 2898 C CA . VAL A 1 361 ? -4.433 3.603 24.440 1.00 90.50 361 VAL A CA 1
ATOM 2899 C C . VAL A 1 361 ? -4.535 5.009 25.044 1.00 90.50 361 VAL A C 1
ATOM 2901 O O . VAL A 1 361 ? -4.854 5.969 24.341 1.00 90.50 361 VAL A O 1
ATOM 2904 N N . LYS A 1 362 ? -4.305 5.134 26.355 1.00 89.69 362 LYS A N 1
ATOM 2905 C CA . LYS A 1 362 ? -4.420 6.400 27.090 1.00 89.69 362 LYS A CA 1
ATOM 2906 C C . LYS A 1 362 ? -3.144 7.233 27.074 1.00 89.69 362 LYS A C 1
ATOM 2908 O O . LYS A 1 362 ? -3.182 8.352 27.578 1.00 89.69 362 LYS A O 1
ATOM 2913 N N . ASP A 1 363 ? -2.051 6.713 26.525 1.00 91.81 363 ASP A N 1
ATOM 2914 C CA . ASP A 1 363 ? -0.798 7.446 26.409 1.00 91.81 363 ASP A CA 1
ATOM 2915 C C . ASP A 1 363 ? -0.968 8.622 25.422 1.00 91.81 363 ASP A C 1
ATOM 2917 O O . ASP A 1 363 ? -1.240 8.399 24.236 1.00 91.81 363 ASP A O 1
ATOM 2921 N N . PRO A 1 364 ? -0.843 9.885 25.876 1.00 90.56 364 PRO A N 1
ATOM 2922 C CA . PRO A 1 364 ? -0.953 11.042 24.996 1.00 90.56 364 PRO A CA 1
ATOM 2923 C C . PRO A 1 364 ? 0.083 11.023 23.868 1.00 90.56 364 PRO A C 1
ATOM 2925 O O . PRO A 1 364 ? -0.255 11.392 22.746 1.00 90.56 364 PRO A O 1
ATOM 2928 N N . GLN A 1 365 ? 1.298 10.519 24.128 1.00 92.25 365 GLN A N 1
ATOM 2929 C CA . GLN A 1 365 ? 2.371 10.473 23.130 1.00 92.25 365 GLN A CA 1
ATOM 2930 C C . GLN A 1 365 ? 2.002 9.561 21.956 1.00 92.25 365 GLN A C 1
ATOM 2932 O O . GLN A 1 365 ? 2.288 9.875 20.806 1.00 92.25 365 GLN A O 1
ATOM 2937 N N . ILE A 1 366 ? 1.301 8.456 22.229 1.00 91.19 366 ILE A N 1
ATOM 2938 C CA . ILE A 1 366 ? 0.838 7.518 21.197 1.00 91.19 366 ILE A CA 1
ATOM 2939 C C . ILE A 1 366 ? -0.250 8.147 20.317 1.00 91.19 366 ILE A C 1
ATOM 2941 O O . ILE A 1 366 ? -0.279 7.916 19.109 1.00 91.19 366 ILE A O 1
ATOM 2945 N N . ASN A 1 367 ? -1.154 8.937 20.902 1.00 86.62 367 ASN A N 1
ATOM 2946 C CA . ASN A 1 367 ? -2.244 9.577 20.157 1.00 86.62 367 ASN A CA 1
ATOM 2947 C C . ASN A 1 367 ? -1.754 10.775 19.323 1.00 86.62 367 ASN A C 1
ATOM 2949 O O . ASN A 1 367 ? -2.277 11.042 18.237 1.00 86.62 367 ASN A O 1
ATOM 2953 N N . GLU A 1 368 ? -0.732 11.474 19.817 1.00 89.50 368 GLU A N 1
ATOM 2954 C CA . GLU A 1 368 ? -0.081 12.597 19.136 1.00 89.50 368 GLU A CA 1
ATOM 2955 C C . GLU A 1 368 ? 0.994 12.161 18.133 1.00 89.50 368 GLU A C 1
ATOM 2957 O O . GLU A 1 368 ? 1.437 12.994 17.347 1.00 89.50 368 GLU A O 1
ATOM 2962 N N . ALA A 1 369 ? 1.346 10.869 18.100 1.00 89.00 369 ALA A N 1
ATOM 2963 C CA . ALA A 1 369 ? 2.316 10.314 17.164 1.00 89.00 369 ALA A CA 1
ATOM 2964 C C . ALA A 1 369 ? 2.015 10.745 15.717 1.00 89.00 369 ALA A C 1
ATOM 2966 O O . ALA A 1 369 ? 0.887 10.584 15.222 1.00 89.00 369 ALA A O 1
ATOM 2967 N N . GLY A 1 370 ? 3.019 11.289 15.041 1.00 90.69 370 GLY A N 1
ATOM 2968 C CA . GLY A 1 370 ? 2.986 11.653 13.631 1.00 90.69 370 GLY A CA 1
ATOM 2969 C C . GLY A 1 370 ? 3.283 10.449 12.742 1.00 90.69 370 GLY A C 1
ATOM 2970 O O . GLY A 1 370 ? 2.642 9.407 12.866 1.00 90.69 370 GLY A O 1
ATOM 2971 N N . LEU A 1 371 ? 4.210 10.593 11.798 1.00 91.31 371 LEU A N 1
ATOM 2972 C CA . LEU A 1 371 ? 4.672 9.495 10.936 1.00 91.31 371 LEU A CA 1
ATOM 2973 C C . LEU A 1 371 ? 5.907 8.786 11.520 1.00 91.31 371 LEU A C 1
ATOM 2975 O O . LEU A 1 371 ? 6.234 7.672 11.110 1.00 91.31 371 LEU A O 1
ATOM 2979 N N . GLU A 1 372 ? 6.546 9.379 12.531 1.00 90.62 372 GLU A N 1
ATOM 2980 C CA . GLU A 1 372 ? 7.779 8.906 13.157 1.00 90.62 372 GLU A CA 1
ATOM 2981 C C . GLU A 1 372 ? 7.645 7.529 13.810 1.00 90.62 372 GLU A C 1
ATOM 2983 O O . GLU A 1 372 ? 8.637 6.815 13.950 1.00 90.62 372 GLU A O 1
ATOM 2988 N N . PHE A 1 373 ? 6.426 7.096 14.156 1.00 90.94 373 PHE A N 1
ATOM 2989 C CA . PHE A 1 373 ? 6.208 5.748 14.683 1.00 90.94 373 PHE A CA 1
ATOM 2990 C C . PHE A 1 373 ? 6.472 4.648 13.650 1.00 90.94 373 PHE A C 1
ATOM 2992 O O . PHE A 1 373 ? 6.559 3.486 14.039 1.00 90.94 373 PHE A O 1
ATOM 2999 N N . ALA A 1 374 ? 6.539 4.984 12.360 1.00 90.00 374 ALA A N 1
ATOM 3000 C CA . ALA A 1 374 ? 6.858 4.062 11.276 1.00 90.00 374 ALA A CA 1
ATOM 3001 C C . ALA A 1 374 ? 8.322 4.146 10.821 1.00 90.00 374 ALA A C 1
ATOM 3003 O O . ALA A 1 374 ? 8.802 3.205 10.198 1.00 90.00 374 ALA A O 1
ATOM 3004 N N . THR A 1 375 ? 9.017 5.245 11.118 1.00 86.06 375 THR A N 1
ATOM 3005 C CA . THR A 1 375 ? 10.386 5.508 10.642 1.00 86.06 375 THR A CA 1
ATOM 3006 C C . THR A 1 375 ? 11.430 5.438 11.757 1.00 86.06 375 THR A C 1
ATOM 3008 O O . THR A 1 375 ? 12.625 5.394 11.476 1.00 86.06 375 THR A O 1
ATOM 3011 N N . THR A 1 376 ? 10.997 5.407 13.020 1.00 88.19 376 THR A N 1
ATOM 3012 C CA . THR A 1 376 ? 11.864 5.378 14.203 1.00 88.19 376 THR A CA 1
ATOM 3013 C C . THR A 1 376 ? 11.382 4.365 15.240 1.00 88.19 376 THR A C 1
ATOM 3015 O O . THR A 1 376 ? 10.213 3.970 15.262 1.00 88.19 376 THR A O 1
ATOM 3018 N N . ASP A 1 377 ? 12.264 4.037 16.182 1.00 90.62 377 ASP A N 1
ATOM 3019 C CA . ASP A 1 377 ? 11.973 3.122 17.291 1.00 90.62 377 ASP A CA 1
ATOM 3020 C C . ASP A 1 377 ? 11.336 3.829 18.505 1.00 90.62 377 ASP A C 1
ATOM 3022 O O . ASP A 1 377 ? 11.252 3.256 19.592 1.00 90.62 377 ASP A O 1
ATOM 3026 N N . HIS A 1 378 ? 10.877 5.082 18.355 1.00 90.62 378 HIS A N 1
ATOM 3027 C CA . HIS A 1 378 ? 10.441 5.930 19.474 1.00 90.62 378 HIS A CA 1
ATOM 3028 C C . HIS A 1 378 ? 9.376 5.270 20.367 1.00 90.62 378 HIS A C 1
ATOM 3030 O O . HIS A 1 378 ? 9.425 5.390 21.590 1.00 90.62 378 HIS A O 1
ATOM 3036 N N . PHE A 1 379 ? 8.447 4.520 19.767 1.00 93.69 379 PHE A N 1
ATOM 3037 C CA . PHE A 1 379 ? 7.360 3.849 20.488 1.00 93.69 379 PHE A CA 1
ATOM 3038 C C . PHE A 1 379 ? 7.612 2.356 20.742 1.00 93.69 379 PHE A C 1
ATOM 3040 O O . PHE A 1 379 ? 6.752 1.682 21.316 1.00 93.69 379 PHE A O 1
ATOM 3047 N N . GLN A 1 380 ? 8.782 1.827 20.369 1.00 94.50 380 GLN A N 1
ATOM 3048 C CA . GLN A 1 380 ? 9.096 0.404 20.490 1.00 94.50 380 GLN A CA 1
ATOM 3049 C C . GLN A 1 380 ? 8.949 -0.093 21.929 1.00 94.50 380 GLN A C 1
ATOM 3051 O O . GLN A 1 380 ? 8.272 -1.092 22.165 1.00 94.50 380 GLN A O 1
ATOM 3056 N N . ALA A 1 381 ? 9.500 0.645 22.896 1.00 95.25 381 ALA A N 1
ATOM 3057 C CA . ALA A 1 381 ? 9.433 0.279 24.309 1.00 95.25 381 ALA A CA 1
ATOM 3058 C C . ALA A 1 381 ? 7.984 0.148 24.819 1.00 95.25 381 ALA A C 1
ATOM 3060 O O . ALA A 1 381 ? 7.682 -0.749 25.610 1.00 95.25 381 ALA A O 1
ATOM 3061 N N . SER A 1 382 ? 7.066 0.997 24.341 1.00 95.62 382 SER A N 1
ATOM 3062 C CA . SER A 1 382 ? 5.646 0.945 24.715 1.00 95.62 382 SER A CA 1
ATOM 3063 C C . SER A 1 382 ? 4.964 -0.317 24.183 1.00 95.62 382 SER A C 1
ATOM 3065 O O . SER A 1 382 ? 4.221 -0.979 24.915 1.00 95.62 382 SER A O 1
ATOM 3067 N N . PHE A 1 383 ? 5.243 -0.700 22.934 1.00 97.00 383 PHE A N 1
ATOM 3068 C CA . PHE A 1 383 ? 4.668 -1.907 22.329 1.00 97.00 383 PHE A CA 1
ATOM 3069 C C . PHE A 1 383 ? 5.343 -3.201 22.796 1.00 97.00 383 PHE A C 1
ATOM 3071 O O . PHE A 1 383 ? 4.666 -4.222 22.919 1.00 97.00 383 PHE A O 1
ATOM 3078 N N . GLU A 1 384 ? 6.626 -3.166 23.144 1.00 97.38 384 GLU A N 1
ATOM 3079 C CA . GLU A 1 384 ? 7.318 -4.271 23.807 1.00 97.38 384 GLU A CA 1
ATOM 3080 C C . GLU A 1 384 ? 6.745 -4.518 25.210 1.00 97.38 384 GLU A C 1
ATOM 3082 O O . GLU A 1 384 ? 6.392 -5.650 25.562 1.00 97.38 384 GLU A O 1
ATOM 3087 N N . ALA A 1 385 ? 6.563 -3.455 26.001 1.00 96.69 385 ALA A N 1
ATOM 3088 C CA . ALA A 1 385 ? 5.928 -3.546 27.312 1.00 96.69 385 ALA A CA 1
ATOM 3089 C C . ALA A 1 385 ? 4.494 -4.088 27.211 1.00 96.69 385 ALA A C 1
ATOM 3091 O O . ALA A 1 385 ? 4.090 -4.917 28.035 1.00 96.69 385 ALA A O 1
ATOM 3092 N N . LEU A 1 386 ? 3.738 -3.673 26.186 1.00 97.38 386 LEU A N 1
ATOM 3093 C CA . LEU A 1 386 ? 2.425 -4.237 25.882 1.00 97.38 386 LEU A CA 1
ATOM 3094 C C . LEU A 1 386 ? 2.523 -5.732 25.574 1.00 97.38 386 LEU A C 1
ATOM 3096 O O . LEU A 1 386 ? 1.807 -6.515 26.192 1.00 97.38 386 LEU A O 1
ATOM 3100 N N . ALA A 1 387 ? 3.417 -6.144 24.674 1.00 97.00 387 ALA A N 1
ATOM 3101 C CA . ALA A 1 387 ? 3.570 -7.537 24.259 1.00 97.00 387 ALA A CA 1
ATOM 3102 C C . ALA A 1 387 ? 3.861 -8.473 25.438 1.00 97.00 387 ALA A C 1
ATOM 3104 O O . ALA A 1 387 ? 3.263 -9.543 25.542 1.00 97.00 387 ALA A O 1
ATOM 3105 N N . ASN A 1 388 ? 4.717 -8.036 26.361 1.00 95.88 388 ASN A N 1
ATOM 3106 C CA . ASN A 1 388 ? 5.116 -8.817 27.532 1.00 95.88 388 ASN A CA 1
ATOM 3107 C C . ASN A 1 388 ? 4.050 -8.834 28.644 1.00 95.88 388 ASN A C 1
ATOM 3109 O O . ASN A 1 388 ? 4.029 -9.742 29.473 1.00 95.88 388 ASN A O 1
ATOM 3113 N N . ARG A 1 389 ? 3.149 -7.841 28.680 1.00 96.38 389 ARG A N 1
ATOM 3114 C CA . ARG A 1 389 ? 2.070 -7.741 29.681 1.00 96.38 389 ARG A CA 1
ATOM 3115 C C . ARG A 1 389 ? 0.701 -8.190 29.172 1.00 96.38 389 ARG A C 1
ATOM 3117 O O . ARG A 1 389 ? -0.207 -8.317 29.995 1.00 96.38 389 ARG A O 1
ATOM 3124 N N . LEU A 1 390 ? 0.541 -8.396 27.862 1.00 95.38 390 LEU A N 1
ATOM 3125 C CA . LEU A 1 390 ? -0.742 -8.674 27.216 1.00 95.38 390 LEU A CA 1
ATOM 3126 C C . LEU A 1 390 ? -1.345 -10.003 27.685 1.00 95.38 390 LEU A C 1
ATOM 3128 O O . LEU A 1 390 ? -2.520 -10.030 28.045 1.00 95.38 390 LEU A O 1
ATOM 3132 N N . ALA A 1 391 ? -0.570 -11.088 27.690 1.00 94.31 391 ALA A N 1
ATOM 3133 C CA . ALA A 1 391 ? -0.987 -12.413 28.143 1.00 94.31 391 ALA A CA 1
ATOM 3134 C C . ALA A 1 391 ? 0.233 -13.298 28.494 1.00 94.31 391 ALA A C 1
ATOM 3136 O O . ALA A 1 391 ? 1.336 -13.041 28.027 1.00 94.31 391 ALA A O 1
ATOM 3137 N N . PRO A 1 392 ? 0.069 -14.409 29.240 1.00 93.31 392 PRO A N 1
ATOM 3138 C CA . PRO A 1 392 ? 1.191 -15.297 29.582 1.00 93.31 392 PRO A CA 1
ATOM 3139 C C . PRO A 1 392 ? 1.909 -15.945 28.386 1.00 93.31 392 PRO A C 1
ATOM 3141 O O . PRO A 1 392 ? 3.042 -16.392 28.521 1.00 93.31 392 PRO A O 1
ATOM 3144 N N . LYS A 1 393 ? 1.230 -16.057 27.235 1.00 95.19 393 LYS A N 1
ATOM 3145 C CA . LYS A 1 393 ? 1.768 -16.626 25.986 1.00 95.19 393 LYS A CA 1
ATOM 3146 C C . LYS A 1 393 ? 1.882 -15.578 24.875 1.00 95.19 393 LYS A C 1
ATOM 3148 O O . LYS A 1 393 ? 1.715 -15.917 23.699 1.00 95.19 393 LYS A O 1
ATOM 3153 N N . SER A 1 394 ? 2.093 -14.316 25.241 1.00 96.06 394 SER A N 1
ATOM 3154 C CA . SER A 1 394 ? 2.444 -13.251 24.304 1.00 96.06 394 SER A CA 1
ATOM 3155 C C . SER A 1 394 ? 3.885 -12.797 24.510 1.00 96.06 394 SER A C 1
ATOM 3157 O O . SER A 1 394 ? 4.388 -12.832 25.630 1.00 96.06 394 SER A O 1
ATOM 3159 N N . ALA A 1 395 ? 4.543 -12.384 23.431 1.00 97.06 395 ALA A N 1
ATOM 3160 C CA . ALA A 1 395 ? 5.920 -11.906 23.478 1.00 97.06 395 ALA A CA 1
ATOM 3161 C C . ALA A 1 395 ? 6.179 -10.820 22.430 1.00 97.06 395 ALA A C 1
ATOM 3163 O O . ALA A 1 395 ? 5.500 -10.745 21.402 1.00 97.06 395 ALA A O 1
ATOM 3164 N N . TRP A 1 396 ? 7.177 -9.988 22.695 1.00 97.44 396 TRP A N 1
ATOM 3165 C CA . TRP A 1 396 ? 7.768 -9.107 21.694 1.00 97.44 396 TRP A CA 1
ATOM 3166 C C . TRP A 1 396 ? 8.691 -9.894 20.751 1.00 97.44 396 TRP A C 1
ATOM 3168 O O . TRP A 1 396 ? 9.301 -10.883 21.160 1.00 97.44 396 TRP A O 1
ATOM 3178 N N . SER A 1 397 ? 8.797 -9.454 19.498 1.00 96.69 397 SER A N 1
ATOM 3179 C CA . SER A 1 397 ? 9.811 -9.918 18.549 1.00 96.69 397 SER A CA 1
ATOM 3180 C C . SER A 1 397 ? 10.440 -8.722 17.844 1.00 96.69 397 SER A C 1
ATOM 3182 O O . SER A 1 397 ? 9.729 -7.863 17.330 1.00 96.69 397 SER A O 1
ATOM 3184 N N . GLU A 1 398 ? 11.769 -8.687 17.787 1.00 92.44 398 GLU A N 1
ATOM 3185 C CA . GLU A 1 398 ? 12.509 -7.666 17.031 1.00 92.44 398 GLU A CA 1
ATOM 3186 C C . GLU A 1 398 ? 12.445 -7.923 15.520 1.00 92.44 398 GLU A C 1
ATOM 3188 O O . GLU A 1 398 ? 12.453 -6.987 14.728 1.00 92.44 398 GLU A O 1
ATOM 3193 N N . ASP A 1 399 ? 12.341 -9.194 15.114 1.00 87.31 399 ASP A N 1
ATOM 3194 C CA . ASP A 1 399 ? 12.325 -9.603 13.710 1.00 87.31 399 ASP A CA 1
ATOM 3195 C C . ASP A 1 399 ? 10.985 -10.249 13.332 1.00 87.31 399 ASP A C 1
ATOM 3197 O O . ASP A 1 399 ? 10.503 -11.185 13.982 1.00 87.31 399 ASP A O 1
ATOM 3201 N N . LYS A 1 400 ? 10.411 -9.778 12.222 1.00 88.38 400 LYS A N 1
ATOM 3202 C CA . LYS A 1 400 ? 9.219 -10.340 11.573 1.00 88.38 400 LYS A CA 1
ATOM 3203 C C . LYS A 1 400 ? 9.406 -11.793 11.111 1.00 88.38 400 LYS A C 1
ATOM 3205 O O . LYS A 1 400 ? 8.421 -12.514 10.976 1.00 88.38 400 LYS A O 1
ATOM 3210 N N . ASN A 1 401 ? 10.642 -12.217 10.836 1.00 90.12 401 ASN A N 1
ATOM 3211 C CA . ASN A 1 401 ? 10.960 -13.543 10.299 1.00 90.12 401 ASN A CA 1
ATOM 3212 C C . ASN A 1 401 ? 11.185 -14.597 11.397 1.00 90.12 401 ASN A C 1
ATOM 3214 O O . ASN A 1 401 ? 11.061 -15.792 11.130 1.00 90.12 401 ASN A O 1
ATOM 3218 N N . HIS A 1 402 ? 11.479 -14.174 12.631 1.00 90.50 402 HIS A N 1
ATOM 3219 C CA . HIS A 1 402 ? 11.846 -15.055 13.745 1.00 90.50 402 HIS A CA 1
ATOM 3220 C C . HIS A 1 402 ? 10.863 -14.946 14.916 1.00 90.50 402 HIS A C 1
ATOM 3222 O O . HIS A 1 402 ? 11.240 -14.690 16.057 1.00 90.50 402 HIS A O 1
ATOM 3228 N N . LEU A 1 403 ? 9.579 -15.171 14.637 1.00 94.56 403 LEU A N 1
ATOM 3229 C CA . LEU A 1 403 ? 8.533 -15.082 15.654 1.00 94.56 403 LEU A CA 1
ATOM 3230 C C . LEU A 1 403 ? 8.652 -16.219 16.693 1.00 94.56 403 LEU A C 1
ATOM 3232 O O . LEU A 1 403 ? 8.863 -17.376 16.314 1.00 94.56 403 LEU A O 1
ATOM 3236 N N . PRO A 1 404 ? 8.422 -15.951 17.995 1.00 93.50 404 PRO A N 1
ATOM 3237 C CA . PRO A 1 404 ? 8.641 -16.905 19.092 1.00 93.50 404 PRO A CA 1
ATOM 3238 C C . PRO A 1 404 ? 7.573 -18.016 19.194 1.00 93.50 404 PRO A C 1
ATOM 3240 O O . PRO A 1 404 ? 7.365 -18.616 20.250 1.00 93.50 404 PRO A O 1
ATOM 3243 N N . PHE A 1 405 ? 6.874 -18.335 18.102 1.00 94.38 405 PHE A N 1
ATOM 3244 C CA . PHE A 1 405 ? 5.831 -19.366 18.081 1.00 94.38 405 PHE A CA 1
ATOM 3245 C C . PHE A 1 405 ? 6.390 -20.779 18.283 1.00 94.38 405 PHE A C 1
ATOM 3247 O O . PHE A 1 405 ? 5.743 -21.629 18.895 1.00 94.38 405 PHE A O 1
ATOM 3254 N N . ASN A 1 406 ? 7.624 -21.026 17.838 1.00 89.00 406 ASN A N 1
ATOM 3255 C CA . ASN A 1 406 ? 8.353 -22.269 18.107 1.00 89.00 406 ASN A CA 1
ATOM 3256 C C . ASN A 1 406 ? 8.743 -22.435 19.590 1.00 89.00 406 ASN A C 1
ATOM 3258 O O . ASN A 1 406 ? 9.003 -23.552 20.028 1.00 89.00 406 ASN A O 1
ATOM 3262 N N . GLN A 1 407 ? 8.738 -21.352 20.372 1.00 89.94 407 GLN A N 1
ATOM 3263 C CA . GLN A 1 407 ? 9.005 -21.346 21.814 1.00 89.94 407 GLN A CA 1
ATOM 3264 C C . GLN A 1 407 ? 7.719 -21.506 22.648 1.00 89.94 407 GLN A C 1
ATOM 3266 O O . GLN A 1 407 ? 7.734 -21.353 23.867 1.00 89.94 407 GLN A O 1
ATOM 3271 N N . GLY A 1 408 ? 6.585 -21.813 22.008 1.00 90.94 408 GLY A N 1
ATOM 3272 C CA . GLY A 1 408 ? 5.298 -22.010 22.678 1.00 90.94 408 GLY A CA 1
ATOM 3273 C C . GLY A 1 408 ? 4.497 -20.727 22.924 1.00 90.94 408 GLY A C 1
ATOM 3274 O O . GLY A 1 408 ? 3.421 -20.804 23.530 1.00 90.94 408 GLY A O 1
ATOM 3275 N N . MET A 1 409 ? 4.974 -19.572 22.439 1.00 94.94 409 MET A N 1
ATOM 3276 C CA . MET A 1 409 ? 4.173 -18.346 22.386 1.00 94.94 409 MET A CA 1
ATOM 3277 C C . MET A 1 409 ? 3.053 -18.488 21.353 1.00 94.94 409 MET A C 1
ATOM 3279 O O . MET A 1 409 ? 3.184 -19.190 20.351 1.00 94.94 409 MET A O 1
ATOM 3283 N N . GLN A 1 410 ? 1.927 -17.830 21.608 1.00 95.44 410 GLN A N 1
ATOM 3284 C CA . GLN A 1 410 ? 0.741 -17.874 20.747 1.00 95.44 410 GLN A CA 1
ATOM 3285 C C . GLN A 1 410 ? 0.418 -16.522 20.115 1.00 95.44 410 GLN A C 1
ATOM 3287 O O . GLN A 1 410 ? -0.299 -16.486 19.119 1.00 95.44 410 GLN A O 1
ATOM 3292 N N . VAL A 1 411 ? 0.937 -15.430 20.676 1.00 96.69 411 VAL A N 1
ATOM 3293 C CA . VAL A 1 411 ? 0.799 -14.071 20.146 1.00 96.69 411 VAL A CA 1
ATOM 3294 C C . VAL A 1 411 ? 2.173 -13.414 20.135 1.00 96.69 411 VAL A C 1
ATOM 3296 O O . VAL A 1 411 ? 2.914 -13.518 21.109 1.00 96.69 411 VAL A O 1
ATOM 3299 N N . ALA A 1 412 ? 2.510 -12.737 19.046 1.00 97.56 412 ALA A N 1
ATOM 3300 C CA . ALA A 1 412 ? 3.717 -11.934 18.929 1.00 97.56 412 ALA A CA 1
ATOM 3301 C C . ALA A 1 412 ? 3.354 -10.507 18.508 1.00 97.56 412 ALA A C 1
ATOM 3303 O O . ALA A 1 412 ? 2.430 -10.326 17.714 1.00 97.56 412 ALA A O 1
ATOM 3304 N N . ILE A 1 413 ? 4.073 -9.513 19.028 1.00 98.12 413 ILE A N 1
ATOM 3305 C CA . ILE A 1 413 ? 4.026 -8.127 18.540 1.00 98.12 413 ILE A CA 1
ATOM 3306 C C . ILE A 1 413 ? 5.417 -7.760 18.028 1.00 98.12 413 ILE A C 1
ATOM 3308 O O . ILE A 1 413 ? 6.398 -8.049 18.710 1.00 98.12 413 ILE A O 1
ATOM 3312 N N . TYR A 1 414 ? 5.503 -7.158 16.841 1.00 97.50 414 TYR A N 1
ATOM 3313 C CA . TYR A 1 414 ? 6.775 -6.769 16.220 1.00 97.50 414 TYR A CA 1
ATOM 3314 C C . TYR A 1 414 ? 6.630 -5.524 15.334 1.00 97.50 414 TYR A C 1
ATOM 3316 O O . TYR A 1 414 ? 5.542 -5.282 14.799 1.00 97.50 414 TYR A O 1
ATOM 3324 N N . PRO A 1 415 ? 7.692 -4.722 15.143 1.00 96.50 415 PRO A N 1
ATOM 3325 C CA . PRO A 1 415 ? 7.640 -3.548 14.288 1.00 96.50 415 PRO A CA 1
ATOM 3326 C C . PRO A 1 415 ? 7.680 -3.991 12.822 1.00 96.50 415 PRO A C 1
ATOM 3328 O O . PRO A 1 415 ? 8.538 -4.767 12.404 1.00 96.50 415 PRO A O 1
ATOM 3331 N N . ARG A 1 416 ? 6.710 -3.528 12.035 1.00 96.00 416 ARG A N 1
ATOM 3332 C CA . ARG A 1 416 ? 6.687 -3.680 10.581 1.00 96.00 416 ARG A CA 1
ATOM 3333 C C . ARG A 1 416 ? 5.722 -2.660 9.963 1.00 96.00 416 ARG A C 1
ATOM 3335 O O . ARG A 1 416 ? 4.516 -2.925 9.916 1.00 96.00 416 ARG A O 1
ATOM 3342 N N . PRO A 1 417 ? 6.232 -1.514 9.489 1.00 95.56 417 PRO A N 1
ATOM 3343 C CA . PRO A 1 417 ? 5.416 -0.487 8.858 1.00 95.56 417 PRO A CA 1
ATOM 3344 C C . PRO A 1 417 ? 4.650 -1.001 7.634 1.00 95.56 417 PRO A C 1
ATOM 3346 O O . PRO A 1 417 ? 5.203 -1.686 6.766 1.00 95.56 417 PRO A O 1
ATOM 3349 N N . VAL A 1 418 ? 3.366 -0.659 7.555 1.00 96.31 418 VAL A N 1
ATOM 3350 C CA . VAL A 1 418 ? 2.457 -1.107 6.498 1.00 96.31 418 VAL A CA 1
ATOM 3351 C C . VAL A 1 418 ? 1.498 0.005 6.093 1.00 96.31 418 VAL A C 1
ATOM 3353 O O . VAL A 1 418 ? 0.853 0.625 6.933 1.00 96.31 418 VAL A O 1
ATOM 3356 N N . LEU A 1 419 ? 1.366 0.240 4.794 1.00 96.81 419 LEU A N 1
ATOM 3357 C CA . LEU A 1 419 ? 0.275 1.016 4.222 1.00 96.81 419 LEU A CA 1
ATOM 3358 C C . LEU A 1 419 ? -0.923 0.094 4.045 1.00 96.81 419 LEU A C 1
ATOM 3360 O O . LEU A 1 419 ? -0.802 -0.975 3.447 1.00 96.81 419 LEU A O 1
ATOM 3364 N N . LEU A 1 420 ? -2.069 0.497 4.574 1.00 94.75 420 LEU A N 1
ATOM 3365 C CA . LEU A 1 420 ? -3.272 -0.316 4.608 1.00 94.75 420 LEU A CA 1
ATOM 3366 C C . LEU A 1 420 ? -4.457 0.483 4.070 1.00 94.75 420 LEU A C 1
ATOM 3368 O O . LEU A 1 420 ? -4.933 1.416 4.714 1.00 94.75 420 LEU A O 1
ATOM 3372 N N . TYR A 1 421 ? -4.957 0.087 2.905 1.00 94.19 421 TYR A N 1
ATOM 3373 C CA . TYR A 1 421 ? -6.237 0.545 2.379 1.00 94.19 421 TYR A CA 1
ATOM 3374 C C . TYR A 1 421 ? -7.348 -0.364 2.910 1.00 94.19 421 TYR A C 1
ATOM 3376 O O . TYR A 1 421 ? -7.263 -1.589 2.793 1.00 94.19 421 TYR A O 1
ATOM 3384 N N . ARG A 1 422 ? -8.382 0.219 3.522 1.00 90.94 422 ARG A N 1
ATOM 3385 C CA . ARG A 1 422 ? -9.459 -0.528 4.188 1.00 90.94 422 ARG A CA 1
ATOM 3386 C C . ARG A 1 422 ? -10.758 0.267 4.247 1.00 90.94 422 ARG A C 1
ATOM 3388 O O . ARG A 1 422 ? -10.748 1.491 4.187 1.00 90.94 422 ARG A O 1
ATOM 3395 N N . LYS A 1 423 ? -11.871 -0.418 4.518 1.00 86.19 423 LYS A N 1
ATOM 3396 C CA . LYS A 1 423 ? -13.111 0.244 4.954 1.00 86.19 423 LYS A CA 1
ATOM 3397 C C . LYS A 1 423 ? -12.887 1.002 6.263 1.00 86.19 423 LYS A C 1
ATOM 3399 O O . LYS A 1 423 ? -12.329 0.460 7.223 1.00 86.19 423 LYS A O 1
ATOM 3404 N N . ARG A 1 424 ? -13.362 2.243 6.302 1.00 81.25 424 ARG A N 1
ATOM 3405 C CA . ARG A 1 424 ? -13.269 3.143 7.444 1.00 81.25 424 ARG A CA 1
ATOM 3406 C C . ARG A 1 424 ? -13.995 2.560 8.645 1.00 81.25 424 ARG A C 1
ATOM 3408 O O . ARG A 1 424 ? -15.129 2.086 8.558 1.00 81.25 424 ARG A O 1
ATOM 3415 N N . LEU A 1 425 ? -13.352 2.678 9.799 1.00 69.00 425 LEU A N 1
ATOM 3416 C CA . LEU A 1 425 ? -13.977 2.396 11.081 1.00 69.00 425 LEU A CA 1
ATOM 3417 C C . LEU A 1 425 ? -14.964 3.515 11.416 1.00 69.00 425 LEU A C 1
ATOM 3419 O O . LEU A 1 425 ? -14.625 4.511 12.055 1.00 69.00 425 LEU A O 1
ATOM 3423 N N . LEU A 1 426 ? -16.211 3.361 10.977 1.00 65.06 426 LEU A N 1
ATOM 3424 C CA . LEU A 1 426 ? -17.303 4.148 11.528 1.00 65.06 426 LEU A CA 1
ATOM 3425 C C . LEU A 1 426 ? -17.431 3.702 12.988 1.00 65.06 426 LEU A C 1
ATOM 3427 O O . LEU A 1 426 ? -17.855 2.580 13.253 1.00 65.06 426 LEU A O 1
ATOM 3431 N N . GLY A 1 427 ? -17.027 4.547 13.941 1.00 64.12 427 GLY A N 1
ATOM 3432 C CA . GLY A 1 427 ? -17.036 4.269 15.387 1.00 64.12 427 GLY A CA 1
ATOM 3433 C C . GLY A 1 427 ? -18.434 4.090 15.996 1.00 64.12 427 GLY A C 1
ATOM 3434 O O . GLY A 1 427 ? -18.652 4.431 17.153 1.00 64.12 427 GLY A O 1
ATOM 3435 N N . VAL A 1 428 ? -19.391 3.575 15.223 1.00 70.69 428 VAL A N 1
ATOM 3436 C CA . VAL A 1 428 ? -20.802 3.373 15.549 1.00 70.69 428 VAL A CA 1
ATOM 3437 C C . VAL A 1 428 ? -20.947 2.536 16.811 1.00 70.69 428 VAL A C 1
ATOM 3439 O O . VAL A 1 428 ? -21.728 2.895 17.679 1.00 70.69 428 VAL A O 1
ATOM 3442 N N . GLY A 1 429 ? -20.156 1.471 16.973 1.00 69.25 429 GLY A N 1
ATOM 3443 C CA . GLY A 1 429 ? -20.200 0.646 18.185 1.00 69.25 429 GLY A CA 1
ATOM 3444 C C . GLY A 1 429 ? -19.848 1.423 19.460 1.00 69.25 429 GLY A C 1
ATOM 3445 O O . GLY A 1 429 ? -20.536 1.286 20.475 1.00 69.25 429 GLY A O 1
ATOM 3446 N N . GLN A 1 430 ? -18.814 2.270 19.408 1.00 67.81 430 GLN A N 1
ATOM 3447 C CA . GLN A 1 430 ? -18.426 3.120 20.537 1.00 67.81 430 GLN A CA 1
ATOM 3448 C C . GLN A 1 430 ? -19.430 4.256 20.746 1.00 67.81 430 GLN A C 1
ATOM 3450 O O . GLN A 1 430 ? -19.819 4.515 21.877 1.00 67.81 430 GLN A O 1
ATOM 3455 N N . ALA A 1 431 ? -19.912 4.880 19.668 1.00 73.88 431 ALA A N 1
ATOM 3456 C CA . ALA A 1 431 ? -20.944 5.911 19.735 1.00 73.88 431 ALA A CA 1
ATOM 3457 C C . ALA A 1 431 ? -22.231 5.377 20.381 1.00 73.88 431 ALA A C 1
ATOM 3459 O O . ALA A 1 431 ? -22.751 6.000 21.298 1.00 73.88 431 ALA A O 1
ATOM 3460 N N . ILE A 1 432 ? -22.698 4.190 19.976 1.00 81.56 432 ILE A N 1
ATOM 3461 C CA . ILE A 1 432 ? -23.851 3.527 20.595 1.00 81.56 432 ILE A CA 1
ATOM 3462 C C . ILE A 1 432 ? -23.581 3.252 22.078 1.00 81.56 432 ILE A C 1
ATOM 3464 O O . ILE A 1 432 ? -24.464 3.480 22.896 1.00 81.56 432 ILE A O 1
ATOM 3468 N N . SER A 1 433 ? -22.374 2.806 22.440 1.00 78.06 433 SER A N 1
ATOM 3469 C CA . SER A 1 433 ? -22.019 2.548 23.847 1.00 78.06 433 SER A CA 1
ATOM 3470 C C . SER A 1 433 ? -22.065 3.830 24.680 1.00 78.06 433 SER A C 1
ATOM 3472 O O . SER A 1 433 ? -22.743 3.863 25.696 1.00 78.06 433 SER A O 1
ATOM 3474 N N . ASN A 1 434 ? -21.466 4.916 24.186 1.00 80.00 434 ASN A N 1
ATOM 3475 C CA . ASN A 1 434 ? -21.502 6.217 24.854 1.00 80.00 434 ASN A CA 1
ATOM 3476 C C . ASN A 1 434 ? -22.937 6.757 24.985 1.00 80.00 434 ASN A C 1
ATOM 3478 O O . ASN A 1 434 ? -23.270 7.378 25.988 1.00 80.00 434 ASN A O 1
ATOM 3482 N N . ILE A 1 435 ? -23.792 6.530 23.978 1.00 85.00 435 ILE A N 1
ATOM 3483 C CA . ILE A 1 435 ? -25.212 6.906 24.031 1.00 85.00 435 ILE A CA 1
ATOM 3484 C C . ILE A 1 435 ? -25.945 6.082 25.097 1.00 85.00 435 ILE A C 1
ATOM 3486 O O . ILE A 1 435 ? -26.725 6.649 25.857 1.00 85.00 435 ILE A O 1
ATOM 3490 N N . ILE A 1 436 ? -25.696 4.770 25.173 1.00 85.88 436 ILE A N 1
ATOM 3491 C CA . ILE A 1 436 ? -26.269 3.900 26.212 1.00 85.88 436 ILE A CA 1
ATOM 3492 C C . ILE A 1 436 ? -25.861 4.403 27.600 1.00 85.88 436 ILE A C 1
ATOM 3494 O O . ILE A 1 436 ? -26.739 4.592 28.440 1.00 85.88 436 ILE A O 1
ATOM 3498 N N . ASP A 1 437 ? -24.571 4.668 27.816 1.00 84.81 437 ASP A N 1
ATOM 3499 C CA . ASP A 1 437 ? -24.046 5.149 29.098 1.00 84.81 437 ASP A CA 1
ATOM 3500 C C . ASP A 1 437 ? -24.663 6.508 29.464 1.00 84.81 437 ASP A C 1
ATOM 3502 O O . ASP A 1 437 ? -25.177 6.685 30.563 1.00 84.81 437 ASP A O 1
ATOM 3506 N N . ALA A 1 438 ? -24.736 7.448 28.514 1.00 86.50 438 ALA A N 1
ATOM 3507 C CA . ALA A 1 438 ? -25.333 8.764 28.742 1.00 86.50 438 ALA A CA 1
ATOM 3508 C C . ALA A 1 438 ? -26.842 8.712 29.055 1.00 86.50 438 ALA A C 1
ATOM 3510 O O . ALA A 1 438 ? -27.329 9.522 29.848 1.00 86.50 438 ALA A O 1
ATOM 3511 N N . ILE A 1 439 ? -27.589 7.779 28.450 1.00 86.75 439 ILE A N 1
ATOM 3512 C CA . ILE A 1 439 ? -29.014 7.555 28.750 1.00 86.75 439 ILE A CA 1
ATOM 3513 C C . ILE A 1 439 ? -29.177 6.901 30.126 1.00 86.75 439 ILE A C 1
ATOM 3515 O O . ILE A 1 439 ? -30.052 7.298 30.901 1.00 86.75 439 ILE A O 1
ATOM 3519 N N . HIS A 1 440 ? -28.345 5.903 30.431 1.00 82.50 440 HIS A N 1
ATOM 3520 C CA . HIS A 1 440 ? -28.364 5.183 31.701 1.00 82.50 440 HIS A CA 1
ATOM 3521 C C . HIS A 1 440 ? -28.032 6.112 32.877 1.00 82.50 440 HIS A C 1
ATOM 3523 O O . HIS A 1 440 ? -28.788 6.180 33.850 1.00 82.50 440 HIS A O 1
ATOM 3529 N N . ASP A 1 441 ? -26.968 6.903 32.738 1.00 84.56 441 ASP A N 1
ATOM 3530 C CA . ASP A 1 441 ? -26.485 7.854 33.745 1.00 84.56 441 ASP A CA 1
ATOM 3531 C C . ASP A 1 441 ? -27.310 9.152 33.782 1.00 84.56 441 ASP A C 1
ATOM 3533 O O . ASP A 1 441 ? -27.033 10.057 34.568 1.00 84.56 441 ASP A O 1
ATOM 3537 N N . GLN A 1 442 ? -28.364 9.236 32.960 1.00 82.44 442 GLN A N 1
ATOM 3538 C CA . GLN A 1 442 ? -29.298 10.365 32.876 1.00 82.44 442 GLN A CA 1
ATOM 3539 C C . GLN A 1 442 ? -28.629 11.694 32.500 1.00 82.44 442 GLN A C 1
ATOM 3541 O O . GLN A 1 442 ? -29.152 12.767 32.798 1.00 82.44 442 GLN A O 1
ATOM 3546 N N . VAL A 1 443 ? -27.487 11.621 31.815 1.00 83.38 443 VAL A N 1
ATOM 3547 C CA . VAL A 1 443 ? -26.790 12.778 31.241 1.00 83.38 443 VAL A CA 1
ATOM 3548 C C . VAL A 1 443 ? -27.600 13.352 30.077 1.00 83.38 443 VAL A C 1
ATOM 3550 O O . VAL A 1 443 ? -27.615 14.564 29.868 1.00 83.38 443 VAL A O 1
ATOM 3553 N N . ILE A 1 444 ? -28.288 12.486 29.325 1.00 79.94 444 ILE A N 1
ATOM 3554 C CA . ILE A 1 444 ? -29.087 12.847 28.150 1.00 79.94 444 ILE A CA 1
ATOM 3555 C C . ILE A 1 444 ? -30.476 12.206 28.259 1.00 79.94 444 ILE A C 1
ATOM 3557 O O . ILE A 1 444 ? -30.607 11.033 28.608 1.00 79.94 444 ILE A O 1
ATOM 3561 N N . ASP A 1 445 ? -31.524 12.959 27.917 1.00 79.75 445 ASP A N 1
ATOM 3562 C CA . ASP A 1 445 ? -32.858 12.391 27.706 1.00 79.75 445 ASP A CA 1
ATOM 3563 C C . ASP A 1 445 ? -32.940 11.792 26.287 1.00 79.75 445 ASP A C 1
ATOM 3565 O O . ASP A 1 445 ? -32.567 12.475 25.328 1.00 79.75 445 ASP A O 1
ATOM 3569 N N . PRO A 1 446 ? -33.392 10.535 26.105 1.00 79.69 446 PRO A N 1
ATOM 3570 C CA . PRO A 1 446 ? -33.398 9.900 24.791 1.00 79.69 446 PRO A CA 1
ATOM 3571 C C . PRO A 1 446 ? -34.162 10.732 23.748 1.00 79.69 446 PRO A C 1
ATOM 3573 O O . PRO A 1 446 ? -35.251 11.218 24.057 1.00 79.69 446 PRO A O 1
ATOM 3576 N N . PRO A 1 447 ? -33.673 10.863 22.500 1.00 74.50 447 PRO A N 1
ATOM 3577 C CA . PRO A 1 447 ? -34.416 11.535 21.437 1.00 74.50 447 PRO A CA 1
ATOM 3578 C C . PRO A 1 447 ? -35.826 10.961 21.265 1.00 74.50 447 PRO A C 1
ATOM 3580 O O . PRO A 1 447 ? -36.023 9.748 21.372 1.00 74.50 447 PRO A O 1
ATOM 3583 N N . ALA A 1 448 ? -36.801 11.811 20.927 1.00 69.94 448 ALA A N 1
ATOM 3584 C CA . ALA A 1 448 ? -38.204 11.413 20.756 1.00 69.94 448 ALA A CA 1
ATOM 3585 C C . ALA A 1 448 ? -38.379 10.226 19.789 1.00 69.94 448 ALA A C 1
ATOM 3587 O O . ALA A 1 448 ? -39.204 9.347 20.025 1.00 69.94 448 ALA A O 1
ATOM 3588 N N . ALA A 1 449 ? -37.540 10.153 18.753 1.00 69.56 449 ALA A N 1
ATOM 3589 C CA . ALA A 1 449 ? -37.521 9.046 17.803 1.00 69.56 449 ALA A CA 1
ATOM 3590 C C . ALA A 1 449 ? -37.089 7.697 18.405 1.00 69.56 449 ALA A C 1
ATOM 3592 O O . ALA A 1 449 ? -37.527 6.660 17.927 1.00 69.56 449 ALA A O 1
ATOM 3593 N N . LEU A 1 450 ? -36.240 7.682 19.439 1.00 75.88 450 LEU A N 1
ATOM 3594 C CA . LEU A 1 450 ? -35.919 6.446 20.161 1.00 75.88 450 LEU A CA 1
ATOM 3595 C C . LEU A 1 450 ? -37.038 6.073 21.135 1.00 75.88 450 LEU A C 1
ATOM 3597 O O . LEU A 1 450 ? -37.334 4.892 21.297 1.00 75.88 450 LEU A O 1
ATOM 3601 N N . LYS A 1 451 ? -37.701 7.069 21.738 1.00 76.44 451 LYS A N 1
ATOM 3602 C CA . LYS A 1 451 ? -38.863 6.831 22.607 1.00 76.44 451 LYS A CA 1
ATOM 3603 C C . LYS A 1 451 ? -40.029 6.212 21.835 1.00 76.44 451 LYS A C 1
ATOM 3605 O O . LYS A 1 451 ? -40.651 5.276 22.329 1.00 76.44 451 LYS A O 1
ATOM 3610 N N . SER A 1 452 ? -40.293 6.676 20.611 1.00 70.38 452 SER A N 1
ATOM 3611 C CA . SER A 1 452 ? -41.386 6.157 19.776 1.00 70.38 452 SER A CA 1
ATOM 3612 C C . SER A 1 452 ? -41.178 4.715 19.301 1.00 70.38 452 SER A C 1
ATOM 3614 O O . SER A 1 452 ? -42.157 4.023 19.037 1.00 70.38 452 SER A O 1
ATOM 3616 N N . LEU A 1 453 ? -39.931 4.230 19.231 1.00 72.19 453 LEU A N 1
ATOM 3617 C CA . LEU A 1 453 ? -39.635 2.822 18.924 1.00 72.19 453 LEU A CA 1
ATOM 3618 C C . LEU A 1 453 ? -40.080 1.870 20.040 1.00 72.19 453 LEU A C 1
ATOM 3620 O O . LEU A 1 453 ? -40.336 0.696 19.784 1.00 72.19 453 LEU A O 1
ATOM 3624 N N . VAL A 1 454 ? -40.132 2.369 21.273 1.00 75.25 454 VAL A N 1
ATOM 3625 C CA . VAL A 1 454 ? -40.326 1.569 22.485 1.00 75.25 454 VAL A CA 1
ATOM 3626 C C . VAL A 1 454 ? -41.719 1.770 23.091 1.00 75.25 454 VAL A C 1
ATOM 3628 O O . VAL A 1 454 ? -42.285 0.829 23.644 1.00 75.25 454 VAL A O 1
ATOM 3631 N N . CYS A 1 455 ? -42.303 2.959 22.920 1.00 64.44 455 CYS A N 1
ATOM 3632 C CA . CYS A 1 455 ? -43.657 3.305 23.347 1.00 64.44 455 CYS A CA 1
ATOM 3633 C C . CYS A 1 455 ? -44.546 3.637 22.134 1.00 64.44 455 CYS A C 1
ATOM 3635 O O . CYS A 1 455 ? -44.586 4.789 21.700 1.00 64.44 455 CYS A O 1
ATOM 3637 N N . PRO A 1 456 ? -45.320 2.667 21.606 1.00 56.31 456 PRO A N 1
ATOM 3638 C CA . PRO A 1 456 ? -46.287 2.912 20.530 1.00 56.31 456 PRO A CA 1
ATOM 3639 C C . PRO A 1 456 ? -47.464 3.800 20.966 1.00 56.31 456 PRO A C 1
ATOM 3641 O O . PRO A 1 456 ? -48.141 4.395 20.133 1.00 56.31 456 PRO A O 1
ATOM 3644 N N . SER A 1 457 ? -47.727 3.882 22.273 1.00 49.81 457 SER A N 1
ATOM 3645 C CA . SER A 1 457 ? -48.909 4.510 22.875 1.00 49.81 457 SER A CA 1
ATOM 3646 C C . SER A 1 457 ? -48.898 6.044 22.896 1.00 49.81 457 SER A C 1
ATOM 3648 O O . SER A 1 457 ? -49.900 6.636 23.276 1.00 49.81 457 SER A O 1
ATOM 3650 N N . SER A 1 458 ? -47.812 6.700 22.477 1.00 48.94 458 SER A N 1
ATOM 3651 C CA . SER A 1 458 ? -47.725 8.167 22.355 1.00 48.94 458 SER A CA 1
ATOM 3652 C C . SER A 1 458 ? -47.894 8.680 20.918 1.00 48.94 458 SER A C 1
ATOM 3654 O O . SER A 1 458 ? -47.874 9.889 20.687 1.00 48.94 458 SER A O 1
ATOM 3656 N N . LEU A 1 459 ? -48.079 7.782 19.940 1.00 47.19 459 LEU A N 1
ATOM 3657 C CA . LEU A 1 459 ? -48.217 8.147 18.525 1.00 47.19 459 LEU A CA 1
ATOM 3658 C C . LEU A 1 459 ? -49.583 8.773 18.183 1.00 47.19 459 LEU A C 1
ATOM 3660 O O . LEU A 1 459 ? -49.664 9.521 17.209 1.00 47.19 459 LEU A O 1
ATOM 3664 N N . ASP A 1 460 ? -50.626 8.531 18.984 1.00 42.25 460 ASP A N 1
ATOM 3665 C CA . ASP A 1 460 ? -52.001 8.927 18.637 1.00 42.25 460 ASP A CA 1
ATOM 3666 C C . ASP A 1 460 ? -52.385 10.370 19.015 1.00 42.25 460 ASP A C 1
ATOM 3668 O O . ASP A 1 460 ? -53.273 10.944 18.385 1.00 42.25 460 ASP A O 1
ATOM 3672 N N . GLU A 1 461 ? -51.724 11.022 19.978 1.00 43.22 461 GLU A N 1
ATOM 3673 C CA . GLU A 1 461 ? -52.192 12.342 20.451 1.00 43.22 461 GLU A CA 1
ATOM 3674 C C . GLU A 1 461 ? -51.690 13.538 19.622 1.00 43.22 461 GLU A C 1
ATOM 3676 O O . GLU A 1 461 ? -52.332 14.586 19.609 1.00 43.22 461 GLU A O 1
ATOM 3681 N N . SER A 1 462 ? -50.596 13.413 18.858 1.00 44.53 462 SER A N 1
ATOM 3682 C CA . SER A 1 462 ? -50.044 14.556 18.095 1.00 44.53 462 SER A CA 1
ATOM 3683 C C . SER A 1 462 ? -50.631 14.744 16.687 1.00 44.53 462 SER A C 1
ATOM 3685 O O . SER A 1 462 ? -50.385 15.769 16.046 1.00 44.53 462 SER A O 1
ATOM 3687 N N . LEU A 1 463 ? -51.425 13.786 16.194 1.00 42.94 463 LEU A N 1
ATOM 3688 C CA . LEU A 1 463 ? -52.060 13.855 14.868 1.00 42.94 463 LEU A CA 1
ATOM 3689 C C . LEU A 1 463 ? -53.360 14.677 14.859 1.00 42.94 463 LEU A C 1
ATOM 3691 O O . LEU A 1 463 ? -53.878 14.999 13.790 1.00 42.94 463 LEU A O 1
ATOM 3695 N N . SER A 1 464 ? -53.872 15.063 16.028 1.00 42.97 464 SER A N 1
ATOM 3696 C CA . SER A 1 464 ? -55.165 15.727 16.180 1.00 42.97 464 SER A CA 1
ATOM 3697 C C . SER A 1 464 ? -55.037 17.011 17.004 1.00 42.97 464 SER A C 1
ATOM 3699 O O . SER A 1 464 ? -55.422 17.011 18.165 1.00 42.97 464 SER A O 1
ATOM 3701 N N . SER A 1 465 ? -54.522 18.095 16.398 1.00 44.19 465 SER A N 1
ATOM 3702 C CA . SER A 1 465 ? -54.949 19.500 16.636 1.00 44.19 465 SER A CA 1
ATOM 3703 C C . SER A 1 465 ? -53.862 20.553 16.341 1.00 44.19 465 SER A C 1
ATOM 3705 O O . SER A 1 465 ? -53.578 21.404 17.186 1.00 44.19 465 SER A O 1
ATOM 3707 N N . LYS A 1 466 ? -53.265 20.585 15.143 1.00 49.78 466 LYS A N 1
ATOM 3708 C CA . LYS A 1 466 ? -52.732 21.870 14.651 1.00 49.78 466 LYS A CA 1
ATOM 3709 C C . LYS A 1 466 ? -53.806 22.524 13.772 1.00 49.78 466 LYS A C 1
ATOM 3711 O O . LYS A 1 466 ? -54.275 21.864 12.843 1.00 49.78 466 LYS A O 1
ATOM 3716 N N . PRO A 1 467 ? -54.258 23.759 14.075 1.00 48.97 467 PRO A N 1
ATOM 3717 C CA . PRO A 1 467 ? -55.192 24.471 13.207 1.00 48.97 467 PRO A CA 1
ATOM 3718 C C . PRO A 1 467 ? -54.592 24.595 11.801 1.00 48.97 467 PRO A C 1
ATOM 3720 O O . PRO A 1 467 ? -53.369 24.638 11.654 1.00 48.97 467 PRO A O 1
ATOM 3723 N N . LEU A 1 468 ? -55.440 24.616 10.765 1.00 52.38 468 LEU A N 1
ATOM 3724 C CA . LEU A 1 468 ? -54.954 24.837 9.402 1.00 52.38 468 LEU A CA 1
ATOM 3725 C C . LEU A 1 468 ? -54.130 26.140 9.363 1.00 52.38 468 LEU A C 1
ATOM 3727 O O . LEU A 1 468 ? -54.594 27.140 9.916 1.00 52.38 468 LEU A O 1
ATOM 3731 N N . PRO A 1 469 ? -52.945 26.138 8.722 1.00 59.28 469 PRO A N 1
ATOM 3732 C CA . PRO A 1 469 ? -52.125 27.338 8.596 1.00 59.28 469 PRO A CA 1
ATOM 3733 C C . PRO A 1 469 ? -52.916 28.448 7.894 1.00 59.28 469 PRO A C 1
ATOM 3735 O O . PRO A 1 469 ? -53.682 28.173 6.959 1.00 59.28 469 PRO A O 1
ATOM 3738 N N . ASP A 1 470 ? -52.739 29.690 8.354 1.00 69.19 470 ASP A N 1
ATOM 3739 C CA . ASP A 1 470 ? -53.413 30.868 7.795 1.00 69.19 470 ASP A CA 1
ATOM 3740 C C . ASP A 1 470 ? -53.087 31.030 6.298 1.00 69.19 470 ASP A C 1
ATOM 3742 O O . ASP A 1 470 ? -52.064 30.548 5.803 1.00 69.19 470 ASP A O 1
ATOM 3746 N N . LEU A 1 471 ? -53.957 31.712 5.548 1.00 66.56 471 LEU A N 1
ATOM 3747 C CA . LEU A 1 471 ? -53.793 31.912 4.106 1.00 66.56 471 LEU A CA 1
ATOM 3748 C C . LEU A 1 471 ? -52.434 32.549 3.770 1.00 66.56 471 LEU A C 1
ATOM 3750 O O . LEU A 1 471 ? -51.799 32.134 2.803 1.00 66.56 471 LEU A O 1
ATOM 3754 N N . ASN A 1 472 ? -51.955 33.480 4.598 1.00 67.75 472 ASN A N 1
ATOM 3755 C CA . ASN A 1 472 ? -50.642 34.107 4.428 1.00 67.75 472 ASN A CA 1
ATOM 3756 C C . ASN A 1 472 ? -49.484 33.118 4.614 1.00 67.75 472 ASN A C 1
ATOM 3758 O O . ASN A 1 472 ? -48.520 33.148 3.855 1.00 67.75 472 ASN A O 1
ATOM 3762 N N . GLU A 1 473 ? -49.590 32.203 5.577 1.00 66.50 473 GLU A N 1
ATOM 3763 C CA . GLU A 1 473 ? -48.577 31.171 5.827 1.00 66.50 473 GLU A CA 1
ATOM 3764 C C . GLU A 1 473 ? -48.552 30.133 4.694 1.00 66.50 473 GLU A C 1
ATOM 3766 O O . GLU A 1 473 ? -47.493 29.654 4.293 1.00 66.50 473 GLU A O 1
ATOM 3771 N N . ARG A 1 474 ? -49.717 29.826 4.113 1.00 64.56 474 ARG A N 1
ATOM 3772 C CA . ARG A 1 474 ? -49.831 28.945 2.940 1.00 64.56 474 ARG A CA 1
ATOM 3773 C C . ARG A 1 474 ? -49.237 29.574 1.680 1.00 64.56 474 ARG A C 1
ATOM 3775 O O . ARG A 1 474 ? -48.602 28.867 0.905 1.00 64.56 474 ARG A O 1
ATOM 3782 N N . ILE A 1 475 ? -49.429 30.880 1.486 1.00 68.19 475 ILE A N 1
ATOM 3783 C CA . ILE A 1 475 ? -48.830 31.630 0.372 1.00 68.19 475 ILE A CA 1
ATOM 3784 C C . ILE A 1 475 ? -47.307 31.704 0.539 1.00 68.19 475 ILE A C 1
ATOM 3786 O O . ILE A 1 475 ? -46.589 31.420 -0.415 1.00 68.19 475 ILE A O 1
ATOM 3790 N N . ALA A 1 476 ? -46.818 32.006 1.747 1.00 66.31 476 ALA A N 1
ATOM 3791 C CA . ALA A 1 476 ? -45.386 32.027 2.047 1.00 66.31 476 ALA A CA 1
ATOM 3792 C C . ALA A 1 476 ? -44.729 30.661 1.778 1.00 66.31 476 ALA A C 1
ATOM 3794 O O . ALA A 1 476 ? -43.740 30.592 1.054 1.00 66.31 476 ALA A O 1
ATOM 3795 N N . ARG A 1 477 ? -45.336 29.556 2.240 1.00 65.88 477 ARG A N 1
ATOM 3796 C CA . ARG A 1 477 ? -44.820 28.198 1.981 1.00 65.88 477 ARG A CA 1
ATOM 3797 C C . ARG A 1 477 ? -44.762 27.845 0.497 1.00 65.88 477 ARG A C 1
ATOM 3799 O O . ARG A 1 477 ? -43.768 27.276 0.057 1.00 65.88 477 ARG A O 1
ATOM 3806 N N . ALA A 1 478 ? -45.792 28.204 -0.272 1.00 62.81 478 ALA A N 1
ATOM 3807 C CA . ALA A 1 478 ? -45.807 27.990 -1.720 1.00 62.81 478 ALA A CA 1
ATOM 3808 C C . ALA A 1 478 ? -44.731 28.819 -2.450 1.00 62.81 478 ALA A C 1
ATOM 3810 O O . ALA A 1 478 ? -44.269 28.422 -3.518 1.00 62.81 478 ALA A O 1
ATOM 3811 N N . ALA A 1 479 ? -44.320 29.950 -1.868 1.00 62.94 479 ALA A N 1
ATOM 3812 C CA . ALA A 1 479 ? -43.231 30.792 -2.355 1.00 62.94 479 ALA A CA 1
ATOM 3813 C C . ALA A 1 479 ? -41.841 30.385 -1.827 1.00 62.94 479 ALA A C 1
ATOM 3815 O O . ALA A 1 479 ? -40.853 30.994 -2.229 1.00 62.94 479 ALA A O 1
ATOM 3816 N N . GLY A 1 480 ? -41.740 29.367 -0.963 1.00 59.19 480 GLY A N 1
ATOM 3817 C CA . GLY A 1 480 ? -40.454 28.955 -0.395 1.00 59.19 480 GLY A CA 1
ATOM 3818 C C . GLY A 1 480 ? -40.020 29.716 0.861 1.00 59.19 480 GLY A C 1
ATOM 3819 O O . GLY A 1 480 ? -38.876 29.580 1.290 1.00 59.19 480 GLY A O 1
ATOM 3820 N N . GLU A 1 481 ? -40.926 30.468 1.494 1.00 67.25 481 GLU A N 1
ATOM 3821 C CA . GLU A 1 481 ? -40.659 31.288 2.681 1.00 67.25 481 GLU A CA 1
ATOM 3822 C C . GLU A 1 481 ? -41.415 30.804 3.938 1.00 67.25 481 GLU A C 1
ATOM 3824 O O . GLU A 1 481 ? -42.531 30.282 3.878 1.00 67.25 481 GLU A O 1
ATOM 3829 N N . SER A 1 482 ? -40.813 30.997 5.116 1.00 69.00 482 SER A N 1
ATOM 3830 C CA . SER A 1 482 ? -41.418 30.700 6.422 1.00 69.00 482 SER A CA 1
ATOM 3831 C C . SER A 1 482 ? -41.028 31.768 7.442 1.00 69.00 482 SER A C 1
ATOM 3833 O O . SER A 1 482 ? -39.888 32.213 7.475 1.00 69.00 482 SER A O 1
ATOM 3835 N N . GLN A 1 483 ? -41.959 32.163 8.316 1.00 64.38 483 GLN A N 1
ATOM 3836 C CA . GLN A 1 483 ? -41.672 33.132 9.387 1.00 64.38 483 GLN A CA 1
ATOM 3837 C C . GLN A 1 483 ? -40.860 32.533 10.545 1.00 64.38 483 GLN A C 1
ATOM 3839 O O . GLN A 1 483 ? -40.277 33.274 11.330 1.00 64.38 483 GLN A O 1
ATOM 3844 N N . GLN A 1 484 ? -40.861 31.203 10.681 1.00 64.69 484 GLN A N 1
ATOM 3845 C CA . GLN A 1 484 ? -40.231 30.490 11.799 1.00 64.69 484 GLN A CA 1
ATOM 3846 C C . GLN A 1 484 ? -38.898 29.833 11.430 1.00 64.69 484 GLN A C 1
ATOM 3848 O O . GLN A 1 484 ? -38.176 29.409 12.323 1.00 64.69 484 GLN A O 1
ATOM 3853 N N . ILE A 1 485 ? -38.599 29.712 10.135 1.00 68.88 485 ILE A N 1
ATOM 3854 C CA . ILE A 1 485 ? -37.429 28.994 9.623 1.00 68.88 485 ILE A CA 1
ATOM 3855 C C . ILE A 1 485 ? -36.664 29.971 8.741 1.00 68.88 485 ILE A C 1
ATOM 3857 O O . ILE A 1 485 ? -37.193 30.421 7.724 1.00 68.88 485 ILE A O 1
ATOM 3861 N N . LEU A 1 486 ? -35.444 30.311 9.147 1.00 74.50 486 LEU A N 1
ATOM 3862 C CA . LEU A 1 486 ? -34.610 31.292 8.461 1.00 74.50 486 LEU A CA 1
ATOM 3863 C C . LEU A 1 486 ? -33.540 30.557 7.661 1.00 74.50 486 LEU A C 1
ATOM 3865 O O . LEU A 1 486 ? -32.539 30.094 8.201 1.00 74.50 486 LEU A O 1
ATOM 3869 N N . LEU A 1 487 ? -33.765 30.456 6.354 1.00 76.50 487 LEU A N 1
ATOM 3870 C CA . LEU A 1 487 ? -32.848 29.799 5.430 1.00 76.50 487 LEU A CA 1
ATOM 3871 C C . LEU A 1 487 ? -31.954 30.839 4.745 1.00 76.50 487 LEU A C 1
ATOM 3873 O O . LEU A 1 487 ? -32.392 31.946 4.439 1.00 76.50 487 LEU A O 1
ATOM 3877 N N . THR A 1 488 ? -30.690 30.486 4.521 1.00 75.56 488 THR A N 1
ATOM 3878 C CA . THR A 1 488 ? -29.673 31.379 3.937 1.00 75.56 488 THR A CA 1
ATOM 3879 C C . THR A 1 488 ? -29.866 31.636 2.445 1.00 75.56 488 THR A C 1
ATOM 3881 O O . THR A 1 488 ? -29.422 32.660 1.939 1.00 75.56 488 THR A O 1
ATOM 3884 N N . GLU A 1 489 ? -30.520 30.711 1.748 1.00 76.56 489 GLU A N 1
ATOM 3885 C CA . GLU A 1 489 ? -30.762 30.733 0.307 1.00 76.56 489 GLU A CA 1
ATOM 3886 C C . GLU A 1 489 ? -32.209 30.317 -0.001 1.00 76.56 489 GLU A C 1
ATOM 3888 O O . GLU A 1 489 ? -32.879 29.673 0.815 1.00 76.56 489 GLU A O 1
ATOM 3893 N N . ALA A 1 490 ? -32.683 30.623 -1.212 1.00 74.00 490 ALA A N 1
ATOM 3894 C CA . ALA A 1 490 ? -34.046 30.312 -1.647 1.00 74.00 490 ALA A CA 1
ATOM 3895 C C . ALA A 1 490 ? -34.352 28.805 -1.550 1.00 74.00 490 ALA A C 1
ATOM 3897 O O . ALA A 1 490 ? -33.667 27.973 -2.146 1.00 74.00 490 ALA A O 1
ATOM 3898 N N . ALA A 1 491 ? -35.400 28.446 -0.813 1.00 75.56 491 ALA A N 1
ATOM 3899 C CA . ALA A 1 491 ? -35.816 27.062 -0.622 1.00 75.56 491 ALA A CA 1
ATOM 3900 C C . ALA A 1 491 ? -37.105 26.767 -1.384 1.00 75.56 491 ALA A C 1
ATOM 3902 O O . ALA A 1 491 ? -37.943 27.640 -1.569 1.00 75.56 491 ALA A O 1
ATOM 3903 N N . ASN A 1 492 ? -37.290 25.524 -1.819 1.00 78.44 492 ASN A N 1
ATOM 3904 C CA . ASN A 1 492 ? -38.596 25.079 -2.302 1.00 78.44 492 ASN A CA 1
ATOM 3905 C C . ASN A 1 492 ? -39.469 24.578 -1.133 1.00 78.44 492 ASN A C 1
ATOM 3907 O O . ASN A 1 492 ? -39.001 24.422 -0.002 1.00 78.44 492 ASN A O 1
ATOM 3911 N N . GLU A 1 493 ? -40.744 24.304 -1.413 1.00 76.25 493 GLU A N 1
ATOM 3912 C CA . GLU A 1 493 ? -41.709 23.843 -0.406 1.00 76.25 493 GLU A CA 1
ATOM 3913 C C . GLU A 1 493 ? -41.247 22.555 0.309 1.00 76.25 493 GLU A C 1
ATOM 3915 O O . GLU A 1 493 ? -41.408 22.423 1.523 1.00 76.25 493 GLU A O 1
ATOM 3920 N N . ASP A 1 494 ? -40.595 21.636 -0.410 1.00 76.62 494 ASP A N 1
ATOM 3921 C CA . ASP A 1 494 ? -40.063 20.396 0.165 1.00 76.62 494 ASP A CA 1
ATOM 3922 C C . ASP A 1 494 ? -38.898 20.652 1.135 1.00 76.62 494 ASP A C 1
ATOM 3924 O O . ASP A 1 494 ? -38.846 20.056 2.211 1.00 76.62 494 ASP A O 1
ATOM 3928 N N . GLN A 1 495 ? -37.977 21.561 0.801 1.00 79.81 495 GLN A N 1
ATOM 3929 C CA . GLN A 1 495 ? -36.860 21.955 1.666 1.00 79.81 495 GLN A CA 1
ATOM 3930 C C . GLN A 1 495 ? -37.345 22.664 2.935 1.00 79.81 495 GLN A C 1
ATOM 3932 O O . GLN A 1 495 ? -36.852 22.370 4.026 1.00 79.81 495 GLN A O 1
ATOM 3937 N N . LEU A 1 496 ? -38.363 23.523 2.821 1.00 78.94 496 LEU A N 1
ATOM 3938 C CA . LEU A 1 496 ? -39.038 24.105 3.984 1.00 78.94 496 LEU A CA 1
ATOM 3939 C C . LEU A 1 496 ? -39.712 23.043 4.851 1.00 78.94 496 LEU A C 1
ATOM 3941 O O . LEU A 1 496 ? -39.635 23.095 6.078 1.00 78.94 496 LEU A O 1
ATOM 3945 N N . ARG A 1 497 ? -40.367 22.062 4.226 1.00 75.94 497 ARG A N 1
ATOM 3946 C CA . ARG A 1 497 ? -41.028 20.966 4.936 1.00 75.94 497 ARG A CA 1
ATOM 3947 C C . ARG A 1 497 ? -40.024 20.096 5.687 1.00 75.94 497 ARG A C 1
ATOM 3949 O O . ARG A 1 497 ? -40.309 19.697 6.813 1.00 75.94 497 ARG A O 1
ATOM 3956 N N . ILE A 1 498 ? -38.856 19.837 5.097 1.00 78.50 498 ILE A N 1
ATOM 3957 C CA . ILE A 1 498 ? -37.744 19.143 5.762 1.00 78.50 498 ILE A CA 1
ATOM 3958 C C . ILE A 1 498 ? -37.306 19.928 7.004 1.00 78.50 498 ILE A C 1
ATOM 3960 O O . ILE A 1 498 ? -37.239 19.350 8.087 1.00 78.50 498 ILE A O 1
ATOM 3964 N N . ALA A 1 499 ? -37.073 21.237 6.873 1.00 78.31 499 ALA A N 1
ATOM 3965 C CA . ALA A 1 499 ? -36.685 22.090 7.996 1.00 78.31 499 ALA A CA 1
ATOM 3966 C C . ALA A 1 499 ? -37.751 22.118 9.108 1.00 78.31 499 ALA A C 1
ATOM 3968 O O . ALA A 1 499 ? -37.425 21.998 10.285 1.00 78.31 499 ALA A O 1
ATOM 3969 N N . GLN A 1 500 ? -39.035 22.169 8.742 1.00 75.81 500 GLN A N 1
ATOM 3970 C CA . GLN A 1 500 ? -40.141 22.139 9.700 1.00 75.81 500 GLN A CA 1
ATOM 3971 C C . GLN A 1 500 ? -40.262 20.793 10.424 1.00 75.81 500 GLN A C 1
ATOM 3973 O O . GLN A 1 500 ? -40.524 20.741 11.620 1.00 75.81 500 GLN A O 1
ATOM 3978 N N . MET A 1 501 ? -40.078 19.681 9.714 1.00 71.06 501 MET A N 1
ATOM 3979 C CA . MET A 1 501 ? -40.075 18.362 10.345 1.00 71.06 501 MET A CA 1
ATOM 3980 C C . MET A 1 501 ? -38.917 18.227 11.342 1.00 71.06 501 MET A C 1
ATOM 3982 O O . MET A 1 501 ? -39.114 17.678 12.425 1.00 71.06 501 MET A O 1
ATOM 3986 N N . LEU A 1 502 ? -37.741 18.762 11.005 1.00 72.50 502 LEU A N 1
ATOM 3987 C CA . LEU A 1 502 ? -36.580 18.766 11.893 1.00 72.50 502 LEU A CA 1
ATOM 3988 C C . LEU A 1 502 ? -36.796 19.655 13.127 1.00 72.50 502 LEU A C 1
ATOM 3990 O O . LEU A 1 502 ? -36.469 19.224 14.231 1.00 72.50 502 LEU A O 1
ATOM 3994 N N . SER A 1 503 ? -37.400 20.841 12.979 1.00 69.38 503 SER A N 1
ATOM 3995 C CA . SER A 1 503 ? -37.723 21.715 14.120 1.00 69.38 503 SER A CA 1
ATOM 3996 C C . SER A 1 503 ? -38.793 21.124 15.046 1.00 69.38 503 SER A C 1
ATOM 3998 O O . SER A 1 503 ? -38.798 21.386 16.246 1.00 69.38 503 SER A O 1
ATOM 4000 N N . GLU A 1 504 ? -39.655 20.249 14.522 1.00 66.69 504 GLU A N 1
ATOM 4001 C CA . GLU A 1 504 ? -40.604 19.443 15.301 1.00 66.69 504 GLU A CA 1
ATOM 4002 C C . GLU A 1 504 ? -39.967 18.198 15.957 1.00 66.69 504 GLU A C 1
ATOM 4004 O O . GLU A 1 504 ? -40.679 17.381 16.544 1.00 66.69 504 GLU A O 1
ATOM 4009 N N . GLY A 1 505 ? -38.646 18.016 15.854 1.00 59.31 505 GLY A N 1
ATOM 4010 C CA . GLY A 1 505 ? -37.928 16.882 16.442 1.00 59.31 505 GLY A CA 1
ATOM 4011 C C . GLY A 1 505 ? -38.146 15.552 15.710 1.00 59.31 505 GLY A C 1
ATOM 4012 O O . GLY A 1 505 ? -37.912 14.486 16.287 1.00 59.31 505 GLY A O 1
ATOM 4013 N N . LYS A 1 506 ? -38.612 15.588 14.453 1.00 62.12 506 LYS A N 1
ATOM 4014 C CA . LYS A 1 506 ? -38.787 14.397 13.608 1.00 62.12 506 LYS A CA 1
ATOM 4015 C C . LYS A 1 506 ? -37.507 14.106 12.832 1.00 62.12 506 LYS A C 1
ATOM 4017 O O . LYS A 1 506 ? -36.835 15.007 12.340 1.00 62.12 506 LYS A O 1
ATOM 4022 N N . ASN A 1 507 ? -37.217 12.822 12.643 1.00 64.00 507 ASN A N 1
ATOM 4023 C CA . ASN A 1 507 ? -36.126 12.385 11.777 1.00 64.00 507 ASN A CA 1
ATOM 4024 C C . ASN A 1 507 ? -36.592 12.356 10.318 1.00 64.00 507 ASN A C 1
ATOM 4026 O O . ASN A 1 507 ? -37.631 11.769 10.010 1.00 64.00 507 ASN A O 1
ATOM 4030 N N . VAL A 1 508 ? -35.807 12.950 9.417 1.00 68.06 508 VAL A N 1
ATOM 4031 C CA . VAL A 1 508 ? -36.131 13.053 7.988 1.00 68.06 508 VAL A CA 1
ATOM 4032 C C . VAL A 1 508 ? -35.007 12.441 7.157 1.00 68.06 508 VAL A C 1
ATOM 4034 O O . VAL A 1 508 ? -33.838 12.757 7.360 1.00 68.06 508 VAL A O 1
ATOM 4037 N N . ILE A 1 509 ? -35.356 11.580 6.198 1.00 72.31 509 ILE A N 1
ATOM 4038 C CA . ILE A 1 509 ? -34.418 11.040 5.205 1.00 72.31 509 ILE A CA 1
ATOM 4039 C C . ILE A 1 509 ? -34.684 11.739 3.872 1.00 72.31 509 ILE A C 1
ATOM 4041 O O . ILE A 1 509 ? -35.779 11.637 3.322 1.00 72.31 509 ILE A O 1
ATOM 4045 N N . VAL A 1 510 ? -33.675 12.430 3.338 1.00 72.88 510 VAL A N 1
ATOM 4046 C CA . VAL A 1 510 ? -33.791 13.194 2.087 1.00 72.88 510 VAL A CA 1
ATOM 4047 C C . VAL A 1 510 ? -33.204 12.400 0.918 1.00 72.88 510 VAL A C 1
ATOM 4049 O O . VAL A 1 510 ? -31.992 12.354 0.696 1.00 72.88 510 VAL A O 1
ATOM 4052 N N . LEU A 1 511 ? -34.083 11.785 0.130 1.00 69.06 511 LEU A N 1
ATOM 4053 C CA . LEU A 1 511 ? -33.740 11.047 -1.089 1.00 69.06 511 LEU A CA 1
ATOM 4054 C C . LEU A 1 511 ? -34.067 11.892 -2.325 1.00 69.06 511 LEU A C 1
ATOM 4056 O O . LEU A 1 511 ? -35.012 12.666 -2.334 1.00 69.06 511 LEU A O 1
ATOM 4060 N N . GLY A 1 512 ? -33.253 11.781 -3.371 1.00 67.56 512 GLY A N 1
ATOM 4061 C CA . GLY A 1 512 ? -33.377 12.616 -4.570 1.00 67.56 512 GLY A CA 1
ATOM 4062 C C . GLY A 1 512 ? -32.259 12.330 -5.581 1.00 67.56 512 GLY A C 1
ATOM 4063 O O . GLY A 1 512 ? -31.170 11.950 -5.138 1.00 67.56 512 GLY A O 1
ATOM 4064 N N . PRO A 1 513 ? -32.503 12.474 -6.893 1.00 61.38 513 PRO A N 1
ATOM 4065 C CA . PRO A 1 513 ? -31.489 12.329 -7.940 1.00 61.38 513 PRO A CA 1
ATOM 4066 C C . PRO A 1 513 ? -30.270 13.260 -7.746 1.00 61.38 513 PRO A C 1
ATOM 4068 O O . PRO A 1 513 ? -30.370 14.280 -7.057 1.00 61.38 513 PRO A O 1
ATOM 4071 N N . PRO A 1 514 ? -29.099 12.950 -8.332 1.00 56.53 514 PRO A N 1
ATOM 4072 C CA . PRO A 1 514 ? -27.969 13.879 -8.338 1.00 56.53 514 PRO A CA 1
ATOM 4073 C C . PRO A 1 514 ? -28.372 15.214 -8.991 1.00 56.53 514 PRO A C 1
ATOM 4075 O O . PRO A 1 514 ? -29.070 15.233 -10.001 1.00 56.53 514 PRO A O 1
ATOM 4078 N N . GLY A 1 515 ? -27.966 16.337 -8.389 1.00 63.72 515 GLY A N 1
ATOM 4079 C CA . GLY A 1 515 ? -28.287 17.689 -8.869 1.00 63.72 515 GLY A CA 1
ATOM 4080 C C . GLY A 1 515 ? -29.568 18.323 -8.305 1.00 63.72 515 GLY A C 1
ATOM 4081 O O . GLY A 1 515 ? -29.784 19.511 -8.515 1.00 63.72 515 GLY A O 1
ATOM 4082 N N . THR A 1 516 ? -30.390 17.611 -7.523 1.00 64.19 516 THR A N 1
ATOM 4083 C CA . THR A 1 516 ? -31.663 18.154 -6.989 1.00 64.19 516 THR A CA 1
ATOM 4084 C C . THR A 1 516 ? -31.516 18.962 -5.691 1.00 64.19 516 THR A C 1
ATOM 4086 O O . THR A 1 516 ? -32.355 18.872 -4.797 1.00 64.19 516 THR A O 1
ATOM 4089 N N . GLY A 1 517 ? -30.424 19.717 -5.538 1.00 68.50 517 GLY A N 1
ATOM 4090 C CA . GLY A 1 517 ? -30.281 20.678 -4.437 1.00 68.50 517 GLY A CA 1
ATOM 4091 C C . GLY A 1 517 ? -30.076 20.088 -3.033 1.00 68.50 517 GLY A C 1
ATOM 4092 O O . GLY A 1 517 ? -30.369 20.764 -2.053 1.00 68.50 517 GLY A O 1
ATOM 4093 N N . LYS A 1 518 ? -29.557 18.859 -2.881 1.00 80.81 518 LYS A N 1
ATOM 4094 C CA . LYS A 1 518 ? -29.243 18.278 -1.551 1.00 80.81 518 LYS A CA 1
ATOM 4095 C C . LYS A 1 518 ? -28.230 19.114 -0.773 1.00 80.81 518 LYS A C 1
ATOM 4097 O O . LYS A 1 518 ? -28.462 19.435 0.383 1.00 80.81 518 LYS A O 1
ATOM 4102 N N . THR A 1 519 ? -27.133 19.497 -1.426 1.00 77.75 519 THR A N 1
ATOM 4103 C CA . THR A 1 519 ? -26.091 20.352 -0.837 1.00 77.75 519 THR A CA 1
ATOM 4104 C C . THR A 1 519 ? -26.667 21.701 -0.421 1.00 77.75 519 THR A C 1
ATOM 4106 O O . THR A 1 519 ? -26.389 22.184 0.668 1.00 77.75 519 THR A O 1
ATOM 4109 N N . HIS A 1 520 ? -27.551 22.252 -1.254 1.00 77.31 520 HIS A N 1
ATOM 4110 C CA . HIS A 1 520 ? -28.287 23.478 -0.967 1.00 77.31 520 HIS A CA 1
ATOM 4111 C C . HIS A 1 520 ? -29.219 23.324 0.246 1.00 77.31 520 HIS A C 1
ATOM 4113 O O . HIS A 1 520 ? -29.265 24.186 1.114 1.00 77.31 520 HIS A O 1
ATOM 4119 N N . THR A 1 521 ? -29.898 22.178 0.357 1.00 78.31 521 THR A N 1
ATOM 4120 C CA . THR A 1 521 ? -30.737 21.830 1.515 1.00 78.31 521 THR A CA 1
ATOM 4121 C C . THR A 1 521 ? -29.897 21.750 2.791 1.00 78.31 521 THR A C 1
ATOM 4123 O O . THR A 1 521 ? -30.295 22.296 3.811 1.00 78.31 521 THR A O 1
ATOM 4126 N N . ILE A 1 522 ? -28.716 21.121 2.737 1.00 76.75 522 ILE A N 1
ATOM 4127 C CA . ILE A 1 522 ? -27.793 21.030 3.879 1.00 76.75 522 ILE A CA 1
ATOM 4128 C C . ILE A 1 522 ? -27.319 22.427 4.302 1.00 76.75 522 ILE A C 1
ATOM 4130 O O . ILE A 1 522 ? -27.367 22.738 5.487 1.00 76.75 522 ILE A O 1
ATOM 4134 N N . ALA A 1 523 ? -26.909 23.276 3.354 1.00 76.56 523 ALA A N 1
ATOM 4135 C CA . ALA A 1 523 ? -26.480 24.647 3.638 1.00 76.56 523 ALA A CA 1
ATOM 4136 C C . ALA A 1 523 ? -27.590 25.467 4.316 1.00 76.56 523 ALA A C 1
ATOM 4138 O O . ALA A 1 523 ? -27.360 26.076 5.358 1.00 76.56 523 ALA A O 1
ATOM 4139 N N . ASN A 1 524 ? -28.810 25.387 3.781 1.00 79.00 524 ASN A N 1
ATOM 4140 C CA . ASN A 1 524 ? -29.986 26.049 4.336 1.00 79.00 524 ASN A CA 1
ATOM 4141 C C . ASN A 1 524 ? -30.318 25.574 5.758 1.00 79.00 524 ASN A C 1
ATOM 4143 O O . ASN A 1 524 ? -30.547 26.399 6.639 1.00 79.00 524 ASN A O 1
ATOM 4147 N N . LEU A 1 525 ? -30.286 24.262 6.009 1.00 80.56 525 LEU A N 1
ATOM 4148 C CA . LEU A 1 525 ? -30.504 23.703 7.347 1.00 80.56 525 LEU A CA 1
ATOM 4149 C C . LEU A 1 525 ? -29.400 24.106 8.338 1.00 80.56 525 LEU A C 1
ATOM 4151 O O . LEU A 1 525 ? -29.694 24.370 9.501 1.00 80.56 525 LEU A O 1
ATOM 4155 N N . MET A 1 526 ? -28.140 24.187 7.895 1.00 74.75 526 MET A N 1
ATOM 4156 C CA . MET A 1 526 ? -27.039 24.681 8.734 1.00 74.75 526 MET A CA 1
ATOM 4157 C C . MET A 1 526 ? -27.196 26.154 9.112 1.00 74.75 526 MET A C 1
ATOM 4159 O O . MET A 1 526 ? -26.803 26.528 10.213 1.00 74.75 526 MET A O 1
ATOM 4163 N N . GLY A 1 527 ? -27.774 26.972 8.230 1.00 66.44 527 GLY A N 1
ATOM 4164 C CA . GLY A 1 527 ? -28.100 28.369 8.521 1.00 66.44 527 GLY A CA 1
ATOM 4165 C C . GLY A 1 527 ? -29.196 28.538 9.577 1.00 66.44 527 GLY A C 1
ATOM 4166 O O . GLY A 1 527 ? -29.119 29.460 10.387 1.00 66.44 527 GLY A O 1
ATOM 4167 N N . ASP A 1 528 ? -30.169 27.624 9.615 1.00 70.69 528 ASP A N 1
ATOM 4168 C CA . ASP A 1 528 ? -31.288 27.659 10.569 1.00 70.69 528 ASP A CA 1
ATOM 4169 C C . ASP A 1 528 ? -30.908 27.134 11.969 1.00 70.69 528 ASP A C 1
ATOM 4171 O O . ASP A 1 528 ? -31.353 27.671 12.985 1.00 70.69 528 ASP A O 1
ATOM 4175 N N . LEU A 1 529 ? -30.026 26.126 12.047 1.00 60.28 529 LEU A N 1
ATOM 4176 C CA . LEU A 1 529 ? -29.562 25.517 13.306 1.00 60.28 529 LEU A CA 1
ATOM 4177 C C . LEU A 1 529 ? -29.136 26.524 14.401 1.00 60.28 529 LEU A C 1
ATOM 4179 O O . LEU A 1 529 ? -29.609 26.373 15.528 1.00 60.28 529 LEU A O 1
ATOM 4183 N N . PRO A 1 530 ? -28.295 27.551 14.146 1.00 54.69 530 PRO A N 1
ATOM 4184 C CA . PRO A 1 530 ? -27.886 28.510 15.177 1.00 54.69 530 PRO A CA 1
ATOM 4185 C C . PRO A 1 530 ? -29.018 29.417 15.688 1.00 54.69 530 PRO A C 1
ATOM 4187 O O . PRO A 1 530 ? -28.874 30.007 16.756 1.00 54.69 530 PRO A O 1
ATOM 4190 N N . VAL A 1 531 ? -30.139 29.535 14.970 1.00 50.41 531 VAL A N 1
ATOM 4191 C CA . VAL A 1 531 ? -31.280 30.377 15.371 1.00 50.41 531 VAL A CA 1
ATOM 4192 C C . VAL A 1 531 ? -32.186 29.658 16.381 1.00 50.41 531 VAL A C 1
ATOM 4194 O O . VAL A 1 531 ? -32.786 30.306 17.239 1.00 50.41 531 VAL A O 1
ATOM 4197 N N . ASN A 1 532 ? -32.236 28.322 16.328 1.00 45.38 532 ASN A N 1
ATOM 4198 C CA . ASN A 1 532 ? -33.134 27.485 17.132 1.00 45.38 532 ASN A CA 1
ATOM 4199 C C . ASN A 1 532 ? -32.479 26.844 18.377 1.00 45.38 532 ASN A C 1
ATOM 4201 O O . ASN A 1 532 ? -33.142 26.096 19.095 1.00 45.38 532 ASN A O 1
ATOM 4205 N N . VAL A 1 533 ? -31.213 27.159 18.691 1.00 36.69 533 VAL A N 1
ATOM 4206 C CA . VAL A 1 533 ? -30.592 26.789 19.980 1.00 36.69 533 VAL A CA 1
ATOM 4207 C C . VAL A 1 533 ? -31.012 27.799 21.057 1.00 36.69 533 VAL A C 1
ATOM 4209 O O . VAL A 1 533 ? -30.350 28.817 21.269 1.00 36.69 533 VAL A O 1
ATOM 4212 N N . LYS A 1 534 ? -32.123 27.523 21.742 1.00 30.44 534 LYS A N 1
ATOM 4213 C CA . LYS A 1 534 ? -32.489 28.145 23.023 1.00 30.44 534 LYS A CA 1
ATOM 4214 C C . LYS A 1 534 ? -32.983 27.115 24.020 1.00 30.44 534 LYS A C 1
ATOM 4216 O O . LYS A 1 534 ? -33.789 26.253 23.612 1.00 30.44 534 LYS A O 1
#

Foldseek 3Di:
DDPPDDPFDDPVLLVLLLVVLVVVLVVVCVVCVDAQFQPPDDPFKHKDFPVVDDCVFPQWDQDAPPDQFRIKGFQDDQDDQDDFDPLCPLQADDDLLDPPDDSCVSQVVLVPDASPDPPVVVVVVVVVVVDDDDDDPQKKFKFFQVLDVVSVVLLVVCVVVVDPDDDPSCPVFADPPVRDGDGIDIDGLVPDDPSRNVSLVVVVVVLVPDDPVVVVVCVVVPDDRIDRHDPDSDRCVVDVVSVVSVVVSVVVSVVSSVSNVSSVSSNVVVVVVVVLQVCCVVCVQQKFKKKFWFWKAFDPPFPFGHTHGQKIFTWDWDQPPVSRMITTGGDPVAWIAGPCVSLVRGDPVFDFDVVLVVVQRPDPCSRRDGCCVQNDCPCVVSSQSSQVRGGPQGGEDADPVDFCVVVVRGMYIYTIIMIMMRGDPPVSSVVSVVVSVCSNVVVDRDQPVSSCVSDVPVPPPPVPDDPDDDPVQVVQLCQQHHPLAAFPDRGHNVLVVCLVCVLVSHDDDDDDDPPPCPVVSVNRSVVRVVVSPD

Secondary structure (DSSP, 8-state):
------PPPPHHHHHHHHHHHHHHHHHHHHHT----BTTS-BTTEEEEEGGGS-TTSTTEEE--TT-SEEEEEEPP-PPPP-PPPHHHHTT--S-TTSTT--HHHHHHHHTTS------HHHHHHHHHTTT-----TTEEEEEEGGG-HHHHHHHHHHHHTT-SSPPTTTTTTB-TTT--B-SEEEEEGGG--HHHHHHHHHHHHHHHHS-HHHHHHHTTTS--SEEEPPPP---GGG-HHHHHHHHHHHHHHHHHHHHHHHHHHHHHHHHHHHHHHHHHHHTTTSEEEEEEEEEEEE-TTSS---EEEEEEEEEEEEE-TTSSEEEEEE-TT---EE-THHHHTS-TTS---HHHHHHHHT-HHHHH--SHHHHSSTTHHHHHHHHHHH-TTEEE-S-TTS-GGGGT-SEEEE---EEEEEE---THHHHHHHHHHHHHTTSSPPPHHHHHHH-GGGSSSTTS-PPPPPHHHHHHHHTT--SS---SS---HHHHHHHHHHHTT--------TTSSHHHHHHHHHHHGGGS--